Protein AF-A0A1E4ENK5-F1 (afdb_monomer_lite)

pLDDT: mean 95.44, std 5.59, range [47.88, 98.88]

Sequence (376 aa):
MELGVEGMAFADKNWNGRVEIGVEVSDAEGRSLGEDRMQMRVTPLLLLPNSARTRELYVSQGHPNYPNARFREQLAEACQDADVKLVTHNTASWKEMWMQDTMEVGYTQLPGGQPQHLVLGGLRQADSFGPQLLGPDRGFLQVGEYRGIDDGIDDWADWMGNLECTPPLPGYPQGRIFYGKNTDTGTTLHPELVSFLEAQEVQKPFWVDTGFLTIKHVDEIASFLPGPDGRTRMLFADTRSAAELAPQSDGPSNAANQERLDKVLHGGSYPSGESNPGLLAQLGLSEDQVVKLPVSYDGGHNIWSNPVNSVYLNGIALTGDRHVPAAVAREIEARLLKAGAAEVRFVDDERYQDNYGNVHCATNTLKEPPEGASYQ

Foldseek 3Di:
DDDDDDDPDAFFLVHLQKDKDKDWDADPVRHTPDMDIDMDGDFFWAADALQFAFAEKEFECADPLQHCVQQVVVVVVLCVVLVHHYDYDHFPDPLCLQVQQQWGKTWTADFVGDIAIETEGHAAPRRPDSVVQDDVSYHYDYFDHRPQPDPQQARQQQGNLQWGFDDQAVVQRSTAIEGFAQLVVRRHHDPRVLRSNCSSVRRNYDYFYQSQARNRHPLLAWHWHCAPVSRIAIEGEAQVVLCVQPVVLDDPQNVVVNVSSCCQAQKDADPNRDTDRHPCVVRVHDPVSYQYANFGDDRRFTPAWRQSNWGDRNQETETEGGPQDPSSVVSSQVSVVNSRRNYYDHGHQVSQRVVRHIDNSSMHGDGDDDPRDDPD

Secondary structure (DSSP, 8-state):
-------SS---SS--SEEEEEEEEE-TT--EEEEEEEEEEPPPPB---TTSPEEEEEEE--BTTB--HHHHHHHHHHHHHTT-EEEEE--SSGGGGSSGGGEEEEEE--TTSPPEEEEEEPSSS---HHHHT-BTTEEEE--S------SSSSTTTTSGGGEEEPPPBTTBTT--EEEEE-TTT--BS-HHHHHHHHHT-TT--EEEE-TTSSS--STTTEEEE--TTSS-EEEEEEHHHHHHH-GGG-SHHHHHHHHHHHHHHH-EE-TTS-EE--HHHHHT--GGGEEEEE--EETTEESS--SSS-EEETTEEEEE-TT--HHHHHHHHHHHHHHT-SEEEEE--HHHHTTT--HHHHEEEEEPPPTT----

Structure (mmCIF, N/CA/C/O backbone):
data_AF-A0A1E4ENK5-F1
#
_entry.id   AF-A0A1E4ENK5-F1
#
loop_
_atom_site.group_PDB
_atom_site.id
_atom_site.type_symbol
_atom_site.label_atom_id
_atom_site.label_alt_id
_atom_site.label_comp_id
_atom_site.label_asym_id
_atom_site.label_entity_id
_atom_site.label_seq_id
_atom_site.pdbx_PDB_ins_code
_atom_site.Cartn_x
_atom_site.Cartn_y
_atom_site.Cartn_z
_atom_site.occupancy
_atom_site.B_iso_or_equiv
_atom_site.auth_seq_id
_atom_site.auth_comp_id
_atom_site.auth_asym_id
_atom_site.auth_atom_id
_atom_site.pdbx_PDB_model_num
ATOM 1 N N . MET A 1 1 ? -34.269 3.115 30.501 1.00 80.75 1 MET A N 1
ATOM 2 C CA . MET A 1 1 ? -33.271 4.110 30.069 1.00 80.75 1 MET A CA 1
ATOM 3 C C . MET A 1 1 ? -32.488 3.468 28.948 1.00 80.75 1 MET A C 1
ATOM 5 O O . MET A 1 1 ? -32.112 2.316 29.106 1.00 80.75 1 MET A O 1
ATOM 9 N N . GLU A 1 2 ? -32.314 4.166 27.836 1.00 88.25 2 GLU A N 1
ATOM 10 C CA . GLU A 1 2 ? -31.468 3.731 26.725 1.00 88.25 2 GLU A CA 1
ATOM 11 C C . GLU A 1 2 ? -30.321 4.736 26.621 1.00 88.25 2 GLU A C 1
ATOM 13 O O . GLU A 1 2 ? -30.562 5.940 26.726 1.00 88.25 2 GLU A O 1
ATOM 18 N N . LEU A 1 3 ? -29.087 4.244 26.509 1.00 87.62 3 LEU A N 1
ATOM 19 C CA . LEU A 1 3 ? -27.883 5.066 26.412 1.00 87.62 3 LEU A CA 1
ATOM 20 C C . LEU A 1 3 ? -27.184 4.752 25.088 1.00 87.62 3 LEU A C 1
ATOM 22 O O . LEU A 1 3 ? -26.898 3.589 24.811 1.00 87.62 3 LEU A O 1
ATOM 26 N N . GLY A 1 4 ? -26.891 5.785 24.300 1.00 90.50 4 GLY A N 1
ATOM 27 C CA . GLY A 1 4 ? -25.941 5.701 23.192 1.00 90.50 4 GLY A CA 1
ATOM 28 C C . GLY A 1 4 ? -24.539 6.032 23.697 1.00 90.50 4 GLY A C 1
ATOM 29 O O . GLY A 1 4 ? -24.371 7.003 24.434 1.00 90.50 4 GLY A O 1
ATOM 30 N N . VAL A 1 5 ? -23.549 5.224 23.323 1.00 91.50 5 VAL A N 1
ATOM 31 C CA . VAL A 1 5 ? -22.140 5.435 23.679 1.00 91.50 5 VAL A CA 1
ATOM 32 C C . VAL A 1 5 ? -21.328 5.477 22.393 1.00 91.50 5 VAL A C 1
ATOM 34 O O . VAL A 1 5 ? -21.393 4.540 21.599 1.00 91.50 5 VAL A O 1
ATOM 37 N N . GLU A 1 6 ? -20.560 6.546 22.202 1.00 93.00 6 GLU A N 1
ATOM 38 C CA . GLU A 1 6 ? -19.645 6.704 21.073 1.00 93.00 6 GLU A CA 1
ATOM 39 C C . GLU A 1 6 ? -18.196 6.840 21.556 1.00 93.00 6 GLU A C 1
ATOM 41 O O . GLU A 1 6 ? -17.920 7.416 22.611 1.00 93.00 6 GLU A O 1
ATOM 46 N N . GLY A 1 7 ? -17.264 6.271 20.791 1.00 92.12 7 GLY A N 1
ATOM 47 C CA . GLY A 1 7 ? -15.833 6.444 21.017 1.00 92.12 7 GLY A CA 1
ATOM 48 C C . GLY A 1 7 ? -15.343 7.723 20.344 1.00 92.12 7 GLY A C 1
ATOM 49 O O . GLY A 1 7 ? -15.525 7.889 19.145 1.00 92.12 7 GLY A O 1
ATOM 50 N N . MET A 1 8 ? -14.694 8.606 21.106 1.00 92.38 8 MET A N 1
ATOM 51 C CA . MET A 1 8 ? -14.176 9.892 20.603 1.00 92.38 8 MET A CA 1
ATOM 52 C C . MET A 1 8 ? -12.693 9.847 20.210 1.00 92.38 8 MET A C 1
ATOM 54 O O . MET A 1 8 ? -12.153 10.825 19.700 1.00 92.38 8 MET A O 1
ATOM 58 N N . ALA A 1 9 ? -12.022 8.731 20.488 1.00 94.00 9 ALA A N 1
ATOM 59 C CA . ALA A 1 9 ? -10.621 8.502 20.177 1.00 94.00 9 ALA A CA 1
ATOM 60 C C . ALA A 1 9 ? -10.394 7.009 19.932 1.00 94.00 9 ALA A C 1
ATOM 62 O O . ALA A 1 9 ? -11.099 6.172 20.496 1.00 94.00 9 ALA A O 1
ATOM 63 N N . PHE A 1 10 ? -9.398 6.685 19.118 1.00 96.88 10 PHE A N 1
ATOM 64 C CA . PHE A 1 10 ? -8.875 5.328 18.989 1.00 96.88 10 PHE A CA 1
ATOM 65 C C . PHE A 1 10 ? -7.852 5.042 20.093 1.00 96.88 10 PHE A C 1
ATOM 67 O O . PHE A 1 10 ? -7.374 5.960 20.762 1.00 96.88 10 PHE A O 1
ATOM 74 N N . ALA A 1 11 ? -7.506 3.765 20.276 1.00 97.00 11 ALA A N 1
ATOM 75 C CA . ALA A 1 11 ? -6.354 3.407 21.094 1.00 97.00 11 ALA A CA 1
ATOM 76 C C . ALA A 1 11 ? -5.079 4.027 20.497 1.00 97.00 11 ALA A C 1
ATOM 78 O O . ALA A 1 11 ? -4.911 4.053 19.278 1.00 97.00 11 ALA A O 1
ATOM 79 N N . ASP A 1 12 ? -4.186 4.515 21.348 1.00 96.31 12 ASP A N 1
ATOM 80 C CA . ASP A 1 12 ? -2.908 5.107 20.961 1.00 96.31 12 ASP A CA 1
ATOM 81 C C . ASP A 1 12 ? -1.826 4.790 22.013 1.00 96.31 12 ASP A C 1
ATOM 83 O O . ASP A 1 12 ? -2.021 3.978 22.921 1.00 96.31 12 ASP A O 1
ATOM 87 N N . LYS A 1 13 ? -0.663 5.444 21.913 1.00 94.56 13 LYS A N 1
ATOM 88 C CA . LYS A 1 13 ? 0.436 5.283 22.882 1.00 94.56 13 LYS A CA 1
ATOM 89 C C . LYS A 1 13 ? 0.086 5.726 24.313 1.00 94.56 13 LYS A C 1
ATOM 91 O O . LYS A 1 13 ? 0.799 5.361 25.245 1.00 94.56 13 LYS A O 1
ATOM 96 N N . ASN A 1 14 ? -0.964 6.528 24.494 1.00 96.06 14 ASN A N 1
ATOM 97 C CA . ASN A 1 14 ? -1.351 7.138 25.766 1.00 96.06 14 ASN A CA 1
ATOM 98 C C . ASN A 1 14 ? -2.588 6.473 26.392 1.00 96.06 14 ASN A C 1
ATOM 100 O O . ASN A 1 14 ? -2.762 6.534 27.610 1.00 96.06 14 ASN A O 1
ATOM 104 N N . TRP A 1 15 ? -3.445 5.840 25.587 1.00 96.50 15 TRP A N 1
ATOM 105 C CA . TRP A 1 15 ? -4.670 5.186 26.028 1.00 96.50 15 TRP A CA 1
ATOM 106 C C . TRP A 1 15 ? -4.905 3.862 25.295 1.00 96.50 15 TRP A C 1
ATOM 108 O O . TRP A 1 15 ? -4.957 3.792 24.073 1.00 96.50 15 TRP A O 1
ATOM 118 N N . ASN A 1 16 ? -5.142 2.794 26.058 1.00 94.19 16 ASN A N 1
ATOM 119 C CA . ASN A 1 16 ? -5.336 1.433 25.540 1.00 94.19 16 ASN A CA 1
ATOM 120 C C . ASN A 1 16 ? -6.722 1.176 24.907 1.00 94.19 16 ASN A C 1
ATOM 122 O O . ASN A 1 16 ? -7.096 0.024 24.680 1.00 94.19 16 ASN A O 1
ATOM 126 N N . GLY A 1 17 ? -7.520 2.225 24.691 1.00 95.44 17 GLY A N 1
ATOM 127 C CA . GLY A 1 17 ? -8.849 2.132 24.092 1.00 95.44 17 GLY A CA 1
ATOM 128 C C . GLY A 1 17 ? -9.922 1.494 24.976 1.00 95.44 17 GLY A C 1
ATOM 129 O O . GLY A 1 17 ? -11.000 1.194 24.465 1.00 95.44 17 GLY A O 1
ATOM 130 N N . ARG A 1 18 ? -9.661 1.236 26.268 1.00 95.25 18 ARG A N 1
ATOM 131 C CA . ARG A 1 18 ? -10.625 0.609 27.190 1.00 95.25 18 ARG A CA 1
ATOM 132 C C . ARG A 1 18 ? -11.289 1.638 28.096 1.00 95.25 18 ARG A C 1
ATOM 134 O O . ARG A 1 18 ? -10.634 2.544 28.612 1.00 95.25 18 ARG A O 1
ATOM 141 N N . VAL A 1 19 ? -12.584 1.453 28.328 1.00 94.94 19 VAL A N 1
ATOM 142 C CA . VAL A 1 19 ? -13.396 2.265 29.241 1.00 94.94 19 VAL A CA 1
ATOM 143 C C . VAL A 1 19 ? -14.251 1.359 30.125 1.00 94.94 19 VAL A C 1
ATOM 145 O O . VAL A 1 19 ? -14.738 0.323 29.673 1.00 94.94 19 VAL A O 1
ATOM 148 N N . GLU A 1 20 ? -14.420 1.740 31.389 1.00 95.19 20 GLU A N 1
ATOM 149 C CA . GLU A 1 20 ? -15.372 1.124 32.314 1.00 95.19 20 GLU A CA 1
ATOM 150 C C . GLU A 1 20 ? -16.557 2.074 32.489 1.00 95.19 20 GLU A C 1
ATOM 152 O O . GLU A 1 20 ? -16.374 3.248 32.812 1.00 95.19 20 GLU A O 1
ATOM 157 N N . ILE A 1 21 ? -17.767 1.575 32.254 1.00 93.06 21 ILE A N 1
ATOM 158 C CA . ILE A 1 21 ? -19.007 2.312 32.490 1.00 93.06 21 ILE A CA 1
ATOM 159 C C . ILE A 1 21 ? -19.699 1.672 33.685 1.00 93.06 21 ILE A C 1
ATOM 161 O O . ILE A 1 21 ? -20.050 0.493 33.639 1.00 93.06 21 ILE A O 1
ATOM 165 N N . GLY A 1 22 ? -19.871 2.455 34.749 1.00 93.94 22 GLY A N 1
ATOM 166 C CA . GLY A 1 22 ? -20.541 2.046 35.978 1.00 93.94 22 GLY A CA 1
ATOM 167 C C . GLY A 1 22 ? -21.885 2.744 36.159 1.00 93.94 22 GLY A C 1
ATOM 168 O O . GLY A 1 22 ? -22.020 3.931 35.861 1.00 93.94 22 GLY A O 1
ATOM 169 N N . VAL A 1 23 ? -22.869 2.012 36.672 1.00 93.38 23 VAL A N 1
ATOM 170 C CA . VAL A 1 23 ? -24.158 2.546 37.117 1.00 93.38 23 VAL A CA 1
ATOM 171 C C . VAL A 1 23 ? -24.296 2.252 38.602 1.00 93.38 23 VAL A C 1
ATOM 173 O O . VAL A 1 23 ? -24.211 1.098 39.006 1.00 93.38 23 VAL A O 1
ATOM 176 N N . GLU A 1 24 ? -24.537 3.287 39.402 1.00 95.56 24 GLU A N 1
ATOM 177 C CA . GLU A 1 24 ? -24.778 3.179 40.842 1.00 95.56 24 GLU A CA 1
ATOM 178 C C . GLU A 1 24 ? -26.185 3.690 41.173 1.00 95.56 24 GLU A C 1
ATOM 180 O O . GLU A 1 24 ? -26.639 4.709 40.648 1.00 95.56 24 GLU A O 1
ATOM 185 N N . VAL A 1 25 ? -26.886 2.972 42.047 1.00 96.00 25 VAL A N 1
ATOM 186 C CA . VAL A 1 25 ? -28.186 3.367 42.591 1.00 96.00 25 VAL A CA 1
ATOM 187 C C . VAL A 1 25 ? -27.984 3.752 44.047 1.00 96.00 25 VAL A C 1
ATOM 189 O O . VAL A 1 25 ? -27.449 2.947 44.798 1.00 96.00 25 VAL A O 1
ATOM 192 N N . SER A 1 26 ? -28.466 4.922 44.468 1.00 97.44 26 SER A N 1
ATOM 193 C CA . SER A 1 26 ? -28.363 5.392 45.859 1.00 97.44 26 SER A CA 1
ATOM 194 C C . SER A 1 26 ? -29.720 5.822 46.420 1.00 97.44 26 SER A C 1
ATOM 196 O O . SER A 1 26 ? -30.619 6.194 45.663 1.00 97.44 26 SER A O 1
ATOM 198 N N . ASP A 1 27 ? -29.888 5.761 47.744 1.00 96.19 27 ASP A N 1
ATOM 199 C CA . ASP A 1 27 ? -31.077 6.281 48.430 1.00 96.19 27 ASP A CA 1
ATOM 200 C C . ASP A 1 27 ? -31.071 7.817 48.557 1.00 96.19 27 ASP A C 1
ATOM 202 O O . ASP A 1 27 ? -30.146 8.502 48.113 1.00 96.19 27 ASP A O 1
ATOM 206 N N . ALA A 1 28 ? -32.129 8.377 49.154 1.00 95.44 28 ALA A N 1
ATOM 207 C CA . ALA A 1 28 ? -32.278 9.824 49.334 1.00 95.44 28 ALA A CA 1
ATOM 208 C C . ALA A 1 28 ? -31.219 10.424 50.276 1.00 95.44 28 ALA A C 1
ATOM 210 O O . ALA A 1 28 ? -30.929 11.618 50.200 1.00 95.44 28 ALA A O 1
ATOM 211 N N . GLU A 1 29 ? -30.628 9.601 51.142 1.00 95.88 29 GLU A N 1
ATOM 212 C CA . GLU A 1 29 ? -29.532 9.961 52.035 1.00 95.88 29 GLU A CA 1
ATOM 213 C C . GLU A 1 29 ? -28.149 9.785 51.376 1.00 95.88 29 GLU A C 1
ATOM 215 O O . GLU A 1 29 ? -27.126 10.045 52.012 1.00 95.88 29 GLU A O 1
ATOM 220 N N . GLY A 1 30 ? -28.103 9.373 50.103 1.00 93.12 30 GLY A N 1
ATOM 221 C CA . GLY A 1 30 ? -26.879 9.176 49.330 1.00 93.12 30 GLY A CA 1
ATOM 222 C C . GLY A 1 30 ? -26.159 7.855 49.610 1.00 93.12 30 GLY A C 1
ATOM 223 O O . GLY A 1 30 ? -25.007 7.701 49.209 1.00 93.12 30 GLY A O 1
ATOM 224 N N . ARG A 1 31 ? -26.792 6.893 50.294 1.00 95.25 31 ARG A N 1
ATOM 225 C CA . ARG A 1 31 ? -26.208 5.563 50.517 1.00 95.25 31 ARG A CA 1
ATOM 226 C C . ARG A 1 31 ? -26.394 4.698 49.279 1.00 95.25 31 ARG A C 1
ATOM 228 O O . ARG A 1 31 ? -27.516 4.539 48.805 1.00 95.25 31 ARG A O 1
ATOM 235 N N . SER A 1 32 ? -25.302 4.099 48.814 1.00 95.69 32 SER A N 1
ATOM 236 C CA . SER A 1 32 ? -25.311 3.126 47.722 1.00 95.69 32 SER A CA 1
ATOM 237 C C . SER A 1 32 ? -26.217 1.933 48.047 1.00 95.69 32 SER A C 1
ATOM 239 O O . SER A 1 32 ? -26.102 1.313 49.107 1.00 95.69 32 SER A O 1
ATOM 241 N N . LEU A 1 33 ? -27.125 1.624 47.130 1.00 96.81 33 LEU A N 1
ATOM 242 C CA . LEU A 1 33 ? -28.055 0.495 47.145 1.00 96.81 33 LEU A CA 1
ATOM 243 C C . LEU A 1 33 ? -27.616 -0.625 46.188 1.00 96.81 33 LEU A C 1
ATOM 245 O O . LEU A 1 33 ? -28.089 -1.753 46.322 1.00 96.81 33 LEU A O 1
ATOM 249 N N . GLY A 1 34 ? -26.726 -0.330 45.238 1.00 96.81 34 GLY A N 1
ATOM 250 C CA . GLY A 1 34 ? -26.157 -1.300 44.307 1.00 96.81 34 GLY A CA 1
ATOM 251 C C . GLY A 1 34 ? -25.377 -0.632 43.179 1.00 96.81 34 GLY A C 1
ATOM 252 O O . GLY A 1 34 ? -25.671 0.502 42.807 1.00 96.81 34 GLY A O 1
ATOM 253 N N . GLU A 1 35 ? -24.412 -1.358 42.620 1.00 96.31 35 GLU A N 1
ATOM 254 C CA . GLU A 1 35 ? -23.650 -0.946 41.442 1.00 96.31 35 GLU A CA 1
ATOM 255 C C . GLU A 1 35 ? -23.568 -2.083 40.416 1.00 96.31 35 GLU A C 1
ATOM 257 O O . GLU A 1 35 ? -23.597 -3.261 40.779 1.00 96.31 35 GLU A O 1
ATOM 262 N N . ASP A 1 36 ? -23.447 -1.722 39.143 1.00 95.94 36 ASP A N 1
ATOM 263 C CA . ASP A 1 36 ? -23.064 -2.627 38.061 1.00 95.94 36 ASP A CA 1
ATOM 264 C C . ASP A 1 36 ? -22.064 -1.925 37.139 1.00 95.94 36 ASP A C 1
ATOM 266 O O . ASP A 1 36 ? -22.075 -0.695 37.021 1.00 95.94 36 ASP A O 1
ATOM 270 N N . ARG A 1 37 ? -21.171 -2.691 36.511 1.00 95.88 37 ARG A N 1
ATOM 271 C CA . ARG A 1 37 ? -20.082 -2.164 35.685 1.00 95.88 37 ARG A CA 1
ATOM 272 C C . ARG A 1 37 ? -19.873 -3.014 34.446 1.00 95.88 37 ARG A C 1
ATOM 274 O O . ARG A 1 37 ? -19.831 -4.238 34.515 1.00 95.88 37 ARG A O 1
ATOM 281 N N . MET A 1 38 ? -19.644 -2.352 33.318 1.00 93.94 38 MET A N 1
ATOM 282 C CA . MET A 1 38 ? -19.258 -2.996 32.068 1.00 93.94 38 MET A CA 1
ATOM 283 C C . MET A 1 38 ? -17.955 -2.415 31.537 1.00 93.94 38 MET A C 1
ATOM 285 O O . MET A 1 38 ? -17.707 -1.214 31.633 1.00 93.94 38 MET A O 1
ATOM 289 N N . GLN A 1 39 ? -17.135 -3.273 30.937 1.00 94.25 39 GLN A N 1
ATOM 290 C CA . GLN A 1 39 ? -15.948 -2.850 30.206 1.00 94.25 39 GLN A CA 1
ATOM 291 C C . GLN A 1 39 ? -16.241 -2.835 28.715 1.00 94.25 39 GLN A C 1
ATOM 293 O O . GLN A 1 39 ? -16.797 -3.784 28.163 1.00 94.25 39 GLN A O 1
ATOM 298 N N . MET A 1 40 ? -15.822 -1.764 28.061 1.00 93.62 40 MET A N 1
ATOM 299 C CA . MET A 1 40 ? -15.890 -1.608 26.619 1.00 93.62 40 MET A CA 1
ATOM 300 C C . MET A 1 40 ? -14.495 -1.335 26.074 1.00 93.62 40 MET A C 1
ATOM 302 O O . MET A 1 40 ? -13.606 -0.853 26.783 1.00 93.62 40 MET A O 1
ATOM 306 N N . ARG A 1 41 ? -14.315 -1.630 24.790 1.00 93.81 41 ARG A N 1
ATOM 307 C CA . ARG A 1 41 ? -13.122 -1.266 24.038 1.00 93.81 41 ARG A CA 1
ATOM 308 C C . ARG A 1 41 ? -13.542 -0.586 22.743 1.00 93.81 41 ARG A C 1
ATOM 310 O O . ARG A 1 41 ? -14.451 -1.074 22.074 1.00 93.81 41 ARG A O 1
ATOM 317 N N . VAL A 1 42 ? -12.876 0.509 22.398 1.00 95.44 42 VAL A N 1
ATOM 318 C CA . VAL A 1 42 ? -12.997 1.116 21.070 1.00 95.44 42 VAL A CA 1
ATOM 319 C C . VAL A 1 42 ? -12.489 0.121 20.031 1.00 95.44 42 VAL A C 1
ATOM 321 O O . VAL A 1 42 ? -11.448 -0.512 20.215 1.00 95.44 42 VAL A O 1
ATOM 324 N N . THR A 1 43 ? -13.251 -0.056 18.960 1.00 94.56 43 THR A N 1
ATOM 325 C CA . THR A 1 43 ? -12.907 -0.990 17.893 1.00 94.56 43 THR A CA 1
ATOM 326 C C . THR A 1 43 ? -11.616 -0.548 17.206 1.00 94.56 43 THR A C 1
ATOM 328 O O . THR A 1 43 ? -11.425 0.647 16.979 1.00 94.56 43 THR A O 1
ATOM 331 N N . PRO A 1 44 ? -10.706 -1.481 16.890 1.00 95.75 44 PRO A N 1
ATOM 332 C CA . PRO A 1 44 ? -9.438 -1.127 16.273 1.00 95.75 44 PRO A CA 1
ATOM 333 C C . PRO A 1 44 ? -9.651 -0.583 14.857 1.00 95.75 44 PRO A C 1
ATOM 335 O O . PRO A 1 44 ? -10.663 -0.875 14.207 1.00 95.75 44 PRO A O 1
ATOM 338 N N . LEU A 1 45 ? -8.671 0.176 14.373 1.00 96.62 45 LEU A N 1
ATOM 339 C CA . LEU A 1 45 ? -8.479 0.390 12.941 1.00 96.62 45 LEU A CA 1
ATOM 340 C C . LEU A 1 45 ? -7.817 -0.847 12.328 1.00 96.62 45 LEU A C 1
ATOM 342 O O . LEU A 1 45 ? -6.868 -1.388 12.896 1.00 96.62 45 LEU A O 1
ATOM 346 N N . LEU A 1 46 ? -8.308 -1.268 11.164 1.00 96.94 46 LEU A N 1
ATOM 347 C CA . LEU A 1 46 ? -7.761 -2.385 10.400 1.00 96.94 46 LEU A CA 1
ATOM 348 C C . LEU A 1 46 ? -7.469 -1.973 8.964 1.00 96.94 46 LEU A C 1
ATOM 350 O O . LEU A 1 46 ? -8.311 -1.353 8.317 1.00 96.94 46 LEU A O 1
ATOM 354 N N . LEU A 1 47 ? -6.299 -2.354 8.466 1.00 97.88 47 LEU A N 1
ATOM 355 C CA . LEU A 1 47 ? -5.912 -2.194 7.070 1.00 97.88 47 LEU A CA 1
ATOM 356 C C . LEU A 1 47 ? -6.321 -3.414 6.246 1.00 97.88 47 LEU A C 1
ATOM 358 O O . LEU A 1 47 ? -6.514 -4.512 6.777 1.00 97.88 47 LEU A O 1
ATOM 362 N N . LEU A 1 48 ? -6.469 -3.205 4.942 1.00 97.00 48 LEU A N 1
ATOM 363 C CA . LEU A 1 48 ? -6.849 -4.236 3.983 1.00 97.00 48 LEU A CA 1
ATOM 364 C C . LEU A 1 48 ? -5.697 -4.457 2.998 1.00 97.00 48 LEU A C 1
ATOM 366 O O . LEU A 1 48 ? -5.059 -3.496 2.588 1.00 97.00 48 LEU A O 1
ATOM 370 N N . PRO A 1 49 ? -5.424 -5.705 2.588 1.00 96.38 49 PRO A N 1
ATOM 371 C CA . PRO A 1 49 ? -4.359 -5.978 1.631 1.00 96.38 49 PRO A CA 1
ATOM 372 C C . PRO A 1 49 ? -4.714 -5.498 0.220 1.00 96.38 49 PRO A C 1
ATOM 374 O O . PRO A 1 49 ? -5.888 -5.494 -0.162 1.00 96.38 49 PRO A O 1
ATOM 377 N N . ASN A 1 50 ? -3.699 -5.284 -0.625 1.00 94.88 50 ASN A N 1
ATOM 378 C CA . ASN A 1 50 ? -3.889 -5.028 -2.062 1.00 94.88 50 ASN A CA 1
ATOM 379 C C . ASN A 1 50 ? -4.801 -6.082 -2.738 1.00 94.88 50 ASN A C 1
ATOM 381 O O . ASN A 1 50 ? -5.666 -5.749 -3.547 1.00 94.88 50 ASN A O 1
ATOM 385 N N . SER A 1 51 ? -4.681 -7.356 -2.340 1.00 95.19 51 SER A N 1
ATOM 386 C CA . SER A 1 51 ? -5.496 -8.467 -2.871 1.00 95.19 51 SER A CA 1
ATOM 387 C C . SER A 1 51 ? -6.986 -8.458 -2.487 1.00 95.19 51 SER A C 1
ATOM 389 O O . SER A 1 51 ? -7.748 -9.266 -3.024 1.00 95.19 51 SER A O 1
ATOM 391 N N . ALA A 1 52 ? -7.421 -7.596 -1.560 1.00 96.38 52 ALA A N 1
ATOM 392 C CA . ALA A 1 52 ? -8.828 -7.510 -1.178 1.00 96.38 52 ALA A CA 1
ATOM 393 C C . ALA A 1 52 ? -9.698 -7.037 -2.355 1.00 96.38 52 ALA A C 1
ATOM 395 O O . ALA A 1 52 ? -9.226 -6.377 -3.287 1.00 96.38 52 ALA A O 1
ATOM 396 N N . ARG A 1 53 ? -10.998 -7.355 -2.306 1.00 96.94 53 ARG A N 1
ATOM 397 C CA . ARG A 1 53 ? -11.948 -6.922 -3.335 1.00 96.94 53 ARG A CA 1
ATOM 398 C C . ARG A 1 53 ? -12.011 -5.392 -3.361 1.00 96.94 53 ARG A C 1
ATOM 400 O O . ARG A 1 53 ? -12.300 -4.756 -2.351 1.00 96.94 53 ARG A O 1
ATOM 407 N N . THR A 1 54 ? -11.732 -4.799 -4.513 1.00 98.50 54 THR A N 1
ATOM 408 C CA . THR A 1 54 ? -11.724 -3.348 -4.725 1.00 98.50 54 THR A CA 1
ATOM 409 C C . THR A 1 54 ? -13.134 -2.857 -5.025 1.00 98.50 54 THR A C 1
ATOM 411 O O . THR A 1 54 ? -13.830 -3.446 -5.852 1.00 98.50 54 THR A O 1
ATOM 414 N N . ARG A 1 55 ? -13.551 -1.768 -4.365 1.00 98.19 55 ARG A N 1
ATOM 415 C CA . ARG A 1 55 ? -14.821 -1.068 -4.622 1.00 98.19 55 ARG A CA 1
ATOM 416 C C . ARG A 1 55 ? -14.600 0.236 -5.381 1.00 98.19 55 ARG A C 1
ATOM 418 O O . ARG A 1 55 ? -15.305 0.511 -6.349 1.00 98.19 55 ARG A O 1
ATOM 425 N N . GLU A 1 56 ? -13.618 1.027 -4.953 1.00 98.75 56 GLU A N 1
ATOM 426 C CA . GLU A 1 56 ? -13.232 2.275 -5.618 1.00 98.75 56 GLU A CA 1
ATOM 427 C C . GLU A 1 56 ? -11.722 2.279 -5.893 1.00 98.75 56 GLU A C 1
ATOM 429 O O . GLU A 1 56 ? -10.941 1.838 -5.048 1.00 98.75 56 GLU A O 1
ATOM 434 N N . LEU A 1 57 ? -11.327 2.783 -7.063 1.00 98.88 57 LEU A N 1
ATOM 435 C CA . LEU A 1 57 ? -9.943 3.116 -7.407 1.00 98.88 57 LEU A CA 1
ATOM 436 C C . LEU A 1 57 ? -9.831 4.639 -7.500 1.00 98.88 57 LEU A C 1
ATOM 438 O O . LEU A 1 57 ? -10.613 5.280 -8.203 1.00 98.88 57 LEU A O 1
ATOM 442 N N . TYR A 1 58 ? -8.858 5.209 -6.807 1.00 98.75 58 TYR A N 1
ATOM 443 C CA . TYR A 1 58 ? -8.581 6.636 -6.756 1.00 98.75 58 TYR A CA 1
ATOM 444 C C . TYR A 1 58 ? -7.383 6.977 -7.631 1.00 98.75 58 TYR A C 1
ATOM 446 O O . TYR A 1 58 ? -6.361 6.297 -7.586 1.00 98.75 58 TYR A O 1
ATOM 454 N N . VAL A 1 59 ? -7.488 8.059 -8.400 1.00 98.50 59 VAL A N 1
ATOM 455 C CA . VAL A 1 59 ? -6.381 8.594 -9.203 1.00 98.50 59 VAL A CA 1
ATOM 456 C C . VAL A 1 59 ? -6.463 10.117 -9.281 1.00 98.50 59 VAL A C 1
ATOM 458 O O . VAL A 1 59 ? -7.547 10.699 -9.297 1.00 98.50 59 VAL A O 1
ATOM 461 N N . SER A 1 60 ? -5.318 10.786 -9.361 1.00 97.12 60 SER A N 1
ATOM 462 C CA . SER A 1 60 ? -5.251 12.216 -9.681 1.00 97.12 60 SER A CA 1
ATOM 463 C C . SER A 1 60 ? -5.702 12.501 -11.121 1.00 97.12 60 SER A C 1
ATOM 465 O O . SER A 1 60 ? -5.381 11.742 -12.032 1.00 97.12 60 SER A O 1
ATOM 467 N N . GLN A 1 61 ? -6.364 13.637 -11.364 1.00 95.50 61 GLN A N 1
ATOM 468 C CA . GLN A 1 61 ? -6.729 14.133 -12.701 1.00 95.50 61 GLN A CA 1
ATOM 469 C C . GLN A 1 61 ? -5.515 14.474 -13.587 1.00 95.50 61 GLN A C 1
ATOM 471 O O . GLN A 1 61 ? -5.667 14.655 -14.800 1.00 95.50 61 GLN A O 1
ATOM 476 N N . GLY A 1 62 ? -4.323 14.549 -12.999 1.00 91.75 62 GLY A N 1
ATOM 477 C CA . GLY A 1 62 ? -3.118 15.051 -13.639 1.00 91.75 62 GLY A CA 1
ATOM 478 C C . GLY A 1 62 ? -2.767 16.457 -13.163 1.00 91.75 62 GLY A C 1
ATOM 479 O O . GLY A 1 62 ? -3.626 17.255 -12.797 1.00 91.75 62 GLY A O 1
ATOM 480 N N . HIS A 1 63 ? -1.481 16.777 -13.232 1.00 92.06 63 HIS A N 1
ATOM 481 C CA . HIS A 1 63 ? -0.939 18.110 -12.984 1.00 92.06 63 HIS A CA 1
ATOM 482 C C . HIS A 1 63 ? -0.271 18.606 -14.279 1.00 92.06 63 HIS A C 1
ATOM 484 O O . HIS A 1 63 ? 0.193 17.773 -15.055 1.00 92.06 63 HIS A O 1
ATOM 490 N N . PRO A 1 64 ? -0.153 19.920 -14.561 1.00 89.56 64 PRO A N 1
ATOM 491 C CA . PRO A 1 64 ? 0.523 20.395 -15.777 1.00 89.56 64 PRO A CA 1
ATOM 492 C C . PRO A 1 64 ? 1.933 19.818 -15.993 1.00 89.56 64 PRO A C 1
ATOM 494 O O . PRO A 1 64 ? 2.319 19.546 -17.126 1.00 89.56 64 PRO A O 1
ATOM 497 N N . ASN A 1 65 ? 2.668 19.567 -14.904 1.00 86.75 65 ASN A N 1
ATOM 498 C CA . ASN A 1 65 ? 3.989 18.919 -14.945 1.00 86.75 65 ASN A CA 1
ATOM 499 C C . ASN A 1 65 ? 3.930 17.376 -14.992 1.00 86.75 65 ASN A C 1
ATOM 501 O O . ASN A 1 65 ? 4.946 16.741 -15.241 1.00 86.75 65 ASN A O 1
ATOM 505 N N . TYR A 1 66 ? 2.756 16.781 -14.765 1.00 90.31 66 TYR A N 1
ATOM 506 C CA . TYR A 1 66 ? 2.507 15.336 -14.721 1.00 90.31 66 TYR A CA 1
ATOM 507 C C . TYR A 1 66 ? 1.187 14.983 -15.443 1.00 90.31 66 TYR A C 1
ATOM 509 O O . TYR A 1 66 ? 0.197 14.608 -14.803 1.00 90.31 66 TYR A O 1
ATOM 517 N N . PRO A 1 67 ? 1.112 15.152 -16.776 1.00 93.81 67 PRO A N 1
ATOM 518 C CA . PRO A 1 67 ? -0.096 14.841 -17.537 1.00 93.81 67 PRO A CA 1
ATOM 519 C C . PRO A 1 67 ? -0.298 13.323 -17.660 1.00 93.81 67 PRO A C 1
ATOM 521 O O . PRO A 1 67 ? 0.563 12.632 -18.190 1.00 93.81 67 PRO A O 1
ATOM 524 N N . ASN A 1 68 ? -1.455 12.802 -17.244 1.00 96.69 68 ASN A N 1
ATOM 525 C CA . ASN A 1 68 ? -1.710 11.355 -17.154 1.00 96.69 68 ASN A CA 1
ATOM 526 C C . ASN A 1 68 ? -2.971 10.891 -17.915 1.00 96.69 68 ASN A C 1
ATOM 528 O O . ASN A 1 68 ? -3.609 9.916 -17.527 1.00 96.69 68 ASN A O 1
ATOM 532 N N . ALA A 1 69 ? -3.382 11.601 -18.971 1.00 97.19 69 ALA A N 1
ATOM 533 C CA . ALA A 1 69 ? -4.657 11.337 -19.651 1.00 97.19 69 ALA A CA 1
ATOM 534 C C . ALA A 1 69 ? -4.789 9.883 -20.144 1.00 97.19 69 ALA A C 1
ATOM 536 O O . ALA A 1 69 ? -5.767 9.223 -19.806 1.00 97.19 69 ALA A O 1
ATOM 537 N N . ARG A 1 70 ? -3.774 9.368 -20.851 1.00 97.75 70 ARG A N 1
ATOM 538 C CA . ARG A 1 70 ? -3.765 7.989 -21.364 1.00 97.75 70 ARG A CA 1
ATOM 539 C C . ARG A 1 70 ? -3.785 6.943 -20.247 1.00 97.75 70 ARG A C 1
ATOM 541 O O . ARG A 1 70 ? -4.559 5.995 -20.322 1.00 97.75 70 ARG A O 1
ATOM 548 N N . PHE A 1 71 ? -3.005 7.159 -19.187 1.00 98.44 71 PHE A N 1
ATOM 549 C CA . PHE A 1 71 ? -3.037 6.320 -17.988 1.00 98.44 71 PHE A CA 1
ATOM 550 C C . PHE A 1 71 ? -4.460 6.226 -17.419 1.00 98.44 71 PHE A C 1
ATOM 552 O O . PHE A 1 71 ? -4.981 5.133 -17.223 1.00 98.44 71 PHE A O 1
ATOM 559 N N . ARG A 1 72 ? -5.141 7.367 -17.234 1.00 98.38 72 ARG A N 1
ATOM 560 C CA . ARG A 1 72 ? -6.519 7.406 -16.716 1.00 98.38 72 ARG A CA 1
ATOM 561 C C . ARG A 1 72 ? -7.539 6.736 -17.632 1.00 98.38 72 ARG A C 1
ATOM 563 O O . ARG A 1 72 ? -8.482 6.141 -17.120 1.00 98.38 72 ARG A O 1
ATOM 570 N N . GLU A 1 73 ? -7.376 6.834 -18.949 1.00 98.56 73 GLU A N 1
ATOM 571 C CA . GLU A 1 73 ? -8.225 6.120 -19.914 1.00 98.56 73 GLU A CA 1
ATOM 572 C C . GLU A 1 73 ? -8.101 4.601 -19.725 1.00 98.56 73 GLU A C 1
ATOM 574 O O . GLU A 1 73 ? -9.111 3.921 -19.565 1.00 98.56 73 GLU A O 1
ATOM 579 N N . GLN A 1 74 ? -6.876 4.080 -19.615 1.00 98.75 74 GLN A N 1
ATOM 580 C CA . GLN A 1 74 ? -6.641 2.650 -19.386 1.00 98.75 74 GLN A CA 1
ATOM 581 C C . GLN A 1 74 ? -7.091 2.184 -17.992 1.00 98.75 74 GLN A C 1
ATOM 583 O O . GLN A 1 74 ? -7.614 1.077 -17.854 1.00 98.75 74 GLN A O 1
ATOM 588 N N . LEU A 1 75 ? -6.955 3.030 -16.959 1.00 98.75 75 LEU A N 1
ATOM 589 C CA . LEU A 1 75 ? -7.551 2.756 -15.647 1.00 98.75 75 LEU A CA 1
ATOM 590 C C . LEU A 1 75 ? -9.077 2.654 -15.740 1.00 98.75 75 LEU A C 1
ATOM 592 O O . LEU A 1 75 ? -9.662 1.782 -15.107 1.00 98.75 75 LEU A O 1
ATOM 596 N N . ALA A 1 76 ? -9.730 3.524 -16.518 1.00 98.81 76 ALA A N 1
ATOM 597 C CA . ALA A 1 76 ? -11.182 3.503 -16.675 1.00 98.81 76 ALA A CA 1
ATOM 598 C C . ALA A 1 76 ? -11.666 2.205 -17.337 1.00 98.81 76 ALA A C 1
ATOM 600 O O . ALA A 1 76 ? -12.641 1.621 -16.866 1.00 98.81 76 ALA A O 1
ATOM 601 N N . GLU A 1 77 ? -10.959 1.725 -18.362 1.00 98.69 77 GLU A N 1
ATOM 602 C CA . GLU A 1 77 ? -11.232 0.434 -19.008 1.00 98.69 77 GLU A CA 1
ATOM 603 C C . GLU A 1 77 ? -11.063 -0.736 -18.025 1.00 98.69 77 GLU A C 1
ATOM 605 O O . GLU A 1 77 ? -11.951 -1.576 -17.889 1.00 98.69 77 GLU A O 1
ATOM 610 N N . ALA A 1 78 ? -9.957 -0.768 -17.273 1.00 98.62 78 ALA A N 1
ATOM 611 C CA . ALA A 1 78 ? -9.723 -1.808 -16.271 1.00 98.62 78 ALA A CA 1
ATOM 612 C C . ALA A 1 78 ? -10.754 -1.793 -15.134 1.00 98.62 78 ALA A C 1
ATOM 614 O O . ALA A 1 78 ? -11.239 -2.843 -14.718 1.00 98.62 78 ALA A O 1
ATOM 615 N N . CYS A 1 79 ? -11.121 -0.608 -14.647 1.00 98.81 79 CYS A N 1
ATOM 616 C CA . CYS A 1 79 ? -12.157 -0.445 -13.635 1.00 98.81 79 CYS A CA 1
ATOM 617 C C . CYS A 1 79 ? -13.529 -0.906 -14.133 1.00 98.81 79 CYS A C 1
ATOM 619 O O . CYS A 1 79 ? -14.252 -1.559 -13.382 1.00 98.81 79 CYS A O 1
ATOM 621 N N . GLN A 1 80 ? -13.876 -0.605 -15.387 1.00 98.56 80 GLN A N 1
ATOM 622 C CA . GLN A 1 80 ? -15.122 -1.061 -15.997 1.00 98.56 80 GLN A CA 1
ATOM 623 C C . GLN A 1 80 ? -15.201 -2.592 -16.032 1.00 98.56 80 GLN A C 1
ATOM 625 O O . GLN A 1 80 ? -16.218 -3.154 -15.628 1.00 98.56 80 GLN A O 1
ATOM 630 N N . ASP A 1 81 ? -14.131 -3.257 -16.462 1.00 98.44 81 ASP A N 1
ATOM 631 C CA . ASP A 1 81 ? -14.101 -4.719 -16.575 1.00 98.44 81 ASP A CA 1
ATOM 632 C C . ASP A 1 81 ? -14.057 -5.425 -15.210 1.00 98.44 81 ASP A C 1
ATOM 634 O O . ASP A 1 81 ? -14.557 -6.541 -15.071 1.00 98.44 81 ASP A O 1
ATOM 638 N N . ALA A 1 82 ? -13.505 -4.764 -14.188 1.00 98.19 82 ALA A N 1
ATOM 639 C CA . ALA A 1 82 ? -13.409 -5.279 -12.823 1.00 98.19 82 ALA A CA 1
ATOM 640 C C . ALA A 1 82 ? -14.614 -4.939 -11.917 1.00 98.19 82 ALA A C 1
ATOM 642 O O . ALA A 1 82 ? -14.589 -5.300 -10.734 1.00 98.19 82 ALA A O 1
ATOM 643 N N . ASP A 1 83 ? -15.634 -4.234 -12.426 1.00 98.25 83 ASP A N 1
ATOM 644 C CA . ASP A 1 83 ? -16.747 -3.678 -11.632 1.00 98.25 83 ASP A CA 1
ATOM 645 C C . ASP A 1 83 ? -16.251 -2.816 -10.450 1.00 98.25 83 ASP A C 1
ATOM 647 O O . ASP A 1 83 ? -16.646 -2.969 -9.292 1.00 98.25 83 ASP A O 1
ATOM 651 N N . VAL A 1 84 ? -15.308 -1.918 -10.748 1.00 98.75 84 VAL A N 1
ATOM 652 C CA . VAL A 1 84 ? -14.703 -0.976 -9.801 1.00 98.75 84 VAL A CA 1
ATOM 653 C C . VAL A 1 84 ? -15.076 0.447 -10.199 1.00 98.75 84 VAL A C 1
ATOM 655 O O . VAL A 1 84 ? -14.981 0.841 -11.359 1.00 98.75 84 VAL A O 1
ATOM 658 N N . LYS A 1 85 ? -15.455 1.274 -9.225 1.00 98.69 85 LYS A N 1
ATOM 659 C CA . LYS A 1 85 ? -15.705 2.696 -9.467 1.00 98.69 85 LYS A CA 1
ATOM 660 C C . LYS A 1 85 ? -14.382 3.459 -9.550 1.00 98.69 85 LYS A C 1
ATOM 662 O O . LYS A 1 85 ? -13.701 3.617 -8.539 1.00 98.69 85 LYS A O 1
ATOM 667 N N . LEU A 1 86 ? -14.052 4.000 -10.721 1.00 98.81 86 LEU A N 1
ATOM 668 C CA . LEU A 1 86 ? -12.951 4.955 -10.851 1.00 98.81 86 LEU A CA 1
ATOM 669 C C . LEU A 1 86 ? -13.370 6.328 -10.305 1.00 98.81 86 LEU A C 1
ATOM 671 O O . LEU A 1 86 ? -14.388 6.892 -10.711 1.00 98.81 86 LEU A O 1
ATOM 675 N N . VAL A 1 87 ? -12.567 6.884 -9.405 1.00 98.50 87 VAL A N 1
ATOM 676 C CA . VAL A 1 87 ? -12.751 8.210 -8.814 1.00 98.50 87 VAL A CA 1
ATOM 677 C C . VAL A 1 87 ? -11.523 9.054 -9.132 1.00 98.50 87 VAL A C 1
ATOM 679 O O . VAL A 1 87 ? -10.406 8.746 -8.724 1.00 98.50 87 VAL A O 1
ATOM 682 N N . THR A 1 88 ? -11.735 10.133 -9.881 1.00 98.00 88 THR A N 1
ATOM 683 C CA . THR A 1 88 ? -10.674 11.073 -10.251 1.00 98.00 88 THR A CA 1
ATOM 684 C C . THR A 1 88 ? -10.713 12.309 -9.354 1.00 98.00 88 THR A C 1
ATOM 686 O O . THR A 1 88 ? -11.746 12.973 -9.275 1.00 98.00 88 THR A O 1
ATOM 689 N N . HIS A 1 89 ? -9.590 12.630 -8.712 1.00 96.38 89 HIS A N 1
ATOM 690 C CA . HIS A 1 89 ? -9.424 13.803 -7.846 1.00 96.38 89 HIS A CA 1
ATOM 691 C C . HIS A 1 89 ? -8.744 14.961 -8.578 1.00 96.38 89 HIS A C 1
ATOM 693 O O . HIS A 1 89 ? -7.726 14.768 -9.241 1.00 96.38 89 HIS A O 1
ATOM 699 N N . ASN A 1 90 ? -9.261 16.178 -8.418 1.00 94.19 90 ASN A N 1
ATOM 700 C CA . ASN A 1 90 ? -8.631 17.380 -8.962 1.00 94.19 90 ASN A CA 1
ATOM 701 C C . ASN A 1 90 ? -7.514 17.832 -8.017 1.00 94.19 90 ASN A C 1
ATOM 703 O O . ASN A 1 90 ? -7.788 18.389 -6.955 1.00 94.19 90 ASN A O 1
ATOM 707 N N . THR A 1 91 ? -6.261 17.609 -8.405 1.00 88.19 91 THR A N 1
ATOM 708 C CA . THR A 1 91 ? -5.123 17.836 -7.509 1.00 88.19 91 THR A CA 1
ATOM 709 C C . THR A 1 91 ? -4.826 19.308 -7.266 1.00 88.19 91 THR A C 1
ATOM 711 O O . THR A 1 91 ? -4.709 20.091 -8.211 1.00 88.19 91 THR A O 1
ATOM 714 N N . ALA A 1 92 ? -4.609 19.654 -6.002 1.00 86.38 92 ALA A N 1
ATOM 715 C CA . ALA A 1 92 ? -4.097 20.937 -5.540 1.00 86.38 92 ALA A CA 1
ATOM 716 C C . ALA A 1 92 ? -2.561 21.019 -5.612 1.00 86.38 92 ALA A C 1
ATOM 718 O O . ALA A 1 92 ? -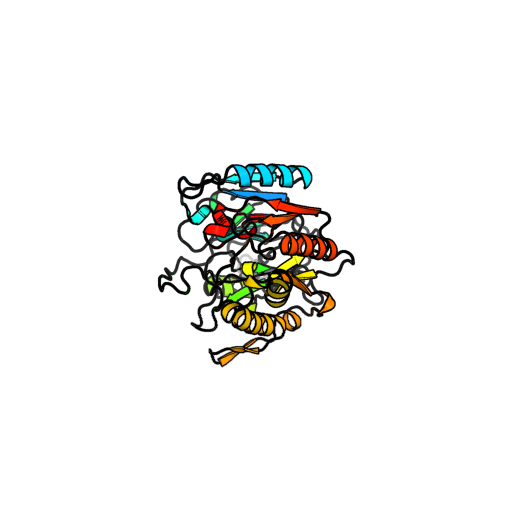2.003 22.114 -5.672 1.00 86.38 92 ALA A O 1
ATOM 719 N N . SER A 1 93 ? -1.871 19.874 -5.612 1.00 90.75 93 SER A N 1
ATOM 720 C CA . SER A 1 93 ? -0.407 19.783 -5.622 1.00 90.75 93 SER A CA 1
ATOM 721 C C . SER A 1 93 ? 0.081 18.671 -6.545 1.00 90.75 93 SER A C 1
ATOM 723 O O . SER A 1 93 ? -0.559 17.632 -6.673 1.00 90.75 93 SER A O 1
ATOM 725 N N . TRP A 1 94 ? 1.270 18.840 -7.133 1.00 91.69 94 TRP A N 1
ATOM 726 C CA . TRP A 1 94 ? 1.922 17.773 -7.898 1.00 91.69 94 TRP A CA 1
ATOM 727 C C . TRP A 1 94 ? 2.199 16.523 -7.049 1.00 91.69 94 TRP A C 1
ATOM 729 O O . TRP A 1 94 ? 2.270 15.429 -7.594 1.00 91.69 94 TRP A O 1
ATOM 739 N N . LYS A 1 95 ? 2.331 16.663 -5.721 1.00 93.38 95 LYS A N 1
ATOM 740 C CA . LYS A 1 95 ? 2.540 15.523 -4.816 1.00 93.38 95 LYS A CA 1
ATOM 741 C C . LYS A 1 95 ? 1.345 14.563 -4.813 1.00 93.38 95 LYS A C 1
ATOM 743 O O . LYS A 1 95 ? 1.539 13.363 -4.691 1.00 93.38 95 LYS A O 1
ATOM 748 N N . GLU A 1 96 ? 0.132 15.071 -5.036 1.00 94.06 96 GLU A N 1
ATOM 749 C CA . GLU A 1 96 ? -1.087 14.252 -5.111 1.00 94.06 96 GLU A CA 1
ATOM 750 C C . GLU A 1 96 ? -1.186 13.437 -6.411 1.00 94.06 96 GLU A C 1
ATOM 752 O O . GLU A 1 96 ? -2.131 12.671 -6.587 1.00 94.06 96 GLU A O 1
ATOM 757 N N . MET A 1 97 ? -0.217 13.568 -7.328 1.00 95.31 97 MET A N 1
ATOM 758 C CA . MET A 1 97 ? -0.044 12.602 -8.417 1.00 95.31 97 MET A CA 1
ATOM 759 C C . MET A 1 97 ? 0.252 11.204 -7.876 1.00 95.31 97 MET A C 1
ATOM 761 O O . MET A 1 97 ? -0.216 10.226 -8.453 1.00 95.31 97 MET A O 1
ATOM 765 N N . TRP A 1 98 ? 0.973 11.131 -6.757 1.00 97.00 98 TRP A N 1
ATOM 766 C CA . TRP A 1 98 ? 1.225 9.914 -5.999 1.00 97.00 98 TRP A CA 1
ATOM 767 C C . TRP A 1 98 ? 0.059 9.695 -5.041 1.00 97.00 98 TRP A C 1
ATOM 769 O O . TRP A 1 98 ? 0.109 10.091 -3.873 1.00 97.00 98 TRP A O 1
ATOM 779 N N . MET A 1 99 ? -1.050 9.196 -5.589 1.00 97.88 99 MET A N 1
ATOM 780 C CA . MET A 1 99 ? -2.306 9.042 -4.856 1.00 97.88 99 MET A CA 1
ATOM 781 C C . MET A 1 99 ? -2.163 8.054 -3.691 1.00 97.88 99 MET A C 1
ATOM 783 O O . MET A 1 99 ? -2.784 8.280 -2.649 1.00 97.88 99 MET A O 1
ATOM 787 N N . GLN A 1 100 ? -1.306 7.033 -3.824 1.00 98.06 100 GLN A N 1
ATOM 788 C CA . GLN A 1 100 ? -1.034 6.064 -2.757 1.00 98.06 100 GLN A CA 1
ATOM 789 C C . GLN A 1 100 ? -0.537 6.772 -1.503 1.00 98.06 100 GLN A C 1
ATOM 791 O O . GLN A 1 100 ? -1.009 6.525 -0.407 1.00 98.06 100 GLN A O 1
ATOM 796 N N . ASP A 1 101 ? 0.331 7.759 -1.680 1.00 97.19 101 ASP A N 1
ATOM 797 C CA . ASP A 1 101 ? 0.968 8.465 -0.577 1.00 97.19 101 ASP A CA 1
ATOM 798 C C . ASP A 1 101 ? 0.079 9.497 0.122 1.00 97.19 101 ASP A C 1
ATOM 800 O O . ASP A 1 101 ? 0.479 10.063 1.142 1.00 97.19 101 ASP A O 1
ATOM 804 N N . THR A 1 102 ? -1.099 9.793 -0.437 1.00 96.44 102 THR A N 1
ATOM 805 C CA . THR A 1 102 ? -1.997 10.820 0.115 1.00 96.44 102 THR A CA 1
ATOM 806 C C . THR A 1 102 ? -2.767 10.346 1.340 1.00 96.44 102 THR A C 1
ATOM 808 O O . THR A 1 102 ? -3.226 11.178 2.128 1.00 96.44 102 THR A O 1
ATOM 811 N N . MET A 1 103 ? -2.954 9.033 1.480 1.00 97.44 103 MET A N 1
ATOM 812 C CA . MET A 1 103 ? -3.793 8.426 2.507 1.00 97.44 103 MET A CA 1
ATOM 813 C C . MET A 1 103 ? -3.614 6.908 2.547 1.00 97.44 103 MET A C 1
ATOM 815 O O . MET A 1 103 ? -3.108 6.323 1.603 1.00 97.44 103 MET A O 1
ATOM 819 N N . GLU A 1 104 ? -4.128 6.271 3.589 1.00 98.31 104 GLU A N 1
ATOM 820 C CA . GLU A 1 104 ? -4.315 4.818 3.648 1.00 98.31 104 GLU A CA 1
ATOM 821 C C . GLU A 1 104 ? -5.767 4.530 4.060 1.00 98.31 104 GLU A C 1
ATOM 823 O O . GLU A 1 104 ? -6.301 5.192 4.956 1.00 98.31 104 GLU A O 1
ATOM 828 N N . VAL A 1 105 ? -6.453 3.589 3.402 1.00 98.31 105 VAL A N 1
ATOM 829 C CA . VAL A 1 105 ? -7.887 3.339 3.646 1.00 98.31 105 VAL A CA 1
ATOM 830 C C . VAL A 1 105 ? -8.090 2.022 4.386 1.00 98.31 105 VAL A C 1
ATOM 832 O O . VAL A 1 105 ? -8.043 0.937 3.810 1.00 98.31 105 VAL A O 1
ATOM 835 N N . GLY A 1 106 ? -8.395 2.132 5.676 1.00 97.75 106 GLY A N 1
ATOM 836 C CA . GLY A 1 106 ? -8.775 1.014 6.526 1.00 97.75 106 GLY A CA 1
ATOM 837 C C . GLY A 1 106 ? -10.277 0.948 6.799 1.00 97.75 106 GLY A C 1
ATOM 838 O O . GLY A 1 106 ? -11.106 1.588 6.143 1.00 97.75 106 GLY A O 1
ATOM 839 N N . TYR A 1 107 ? -10.635 0.178 7.821 1.00 97.31 107 TYR A N 1
ATOM 840 C CA . TYR A 1 107 ? -11.986 0.114 8.356 1.00 97.31 107 TYR A CA 1
ATOM 841 C C . TYR A 1 107 ? -11.990 -0.129 9.865 1.00 97.31 107 TYR A C 1
ATOM 843 O O . TYR A 1 107 ? -11.005 -0.569 10.457 1.00 97.31 107 TYR A O 1
ATOM 851 N N . THR A 1 108 ? -13.133 0.134 10.487 1.00 95.31 108 THR A N 1
ATOM 852 C CA . THR A 1 108 ? -13.450 -0.306 11.844 1.00 95.31 108 THR A CA 1
ATOM 853 C C . THR A 1 108 ? -14.853 -0.906 11.872 1.00 95.31 108 THR A C 1
ATOM 855 O O . THR A 1 108 ? -15.680 -0.613 11.005 1.00 95.31 108 THR A O 1
ATOM 858 N N . GLN A 1 109 ? -15.139 -1.790 12.823 1.00 92.88 109 GLN A N 1
ATOM 859 C CA . GLN A 1 109 ? -16.436 -2.459 12.891 1.00 92.88 109 GLN A CA 1
ATOM 860 C C . GLN A 1 109 ? -16.801 -2.769 14.339 1.00 92.88 109 GLN A C 1
ATOM 862 O O . GLN A 1 109 ? -16.018 -3.360 15.076 1.00 92.88 109 GLN A O 1
ATOM 867 N N . LEU A 1 110 ? -18.018 -2.411 14.746 1.00 90.56 110 LEU A N 1
ATOM 868 C CA . LEU A 1 110 ? -18.594 -2.907 15.996 1.00 90.56 110 LEU A CA 1
ATOM 869 C C . LEU A 1 110 ? -18.986 -4.382 15.838 1.00 90.56 110 LEU A C 1
ATOM 871 O O . LEU A 1 110 ? -19.477 -4.754 14.771 1.00 90.56 110 LEU A O 1
ATOM 875 N N . PRO A 1 111 ? -18.849 -5.227 16.876 1.00 84.44 111 PRO A N 1
ATOM 876 C CA . PRO A 1 111 ? -19.332 -6.605 16.819 1.00 84.44 111 PRO A CA 1
ATOM 877 C C . PRO A 1 111 ? -20.801 -6.677 16.370 1.00 84.44 111 PRO A C 1
ATOM 879 O O . PRO A 1 111 ? -21.680 -6.092 17.000 1.00 84.44 111 PRO A O 1
ATOM 882 N N . GLY A 1 112 ? -21.066 -7.374 15.261 1.00 84.06 112 GLY A N 1
ATOM 883 C CA . GLY A 1 112 ? -22.406 -7.494 14.664 1.00 84.06 112 GLY A CA 1
ATOM 884 C C . GLY A 1 112 ? -22.912 -6.257 13.903 1.00 84.06 112 GLY A C 1
ATOM 885 O O . GLY A 1 112 ? -24.012 -6.298 13.353 1.00 84.06 112 GLY A O 1
ATOM 886 N N . GLY A 1 113 ? -22.134 -5.173 13.853 1.00 87.50 113 GLY A N 1
ATOM 887 C CA . GLY A 1 113 ? -22.427 -3.966 13.082 1.00 87.50 113 GLY A CA 1
ATOM 888 C C . GLY A 1 113 ? -21.902 -4.025 11.647 1.00 87.50 113 GLY A C 1
ATOM 889 O O . GLY A 1 113 ? -21.137 -4.918 11.274 1.00 87.50 113 GLY A O 1
ATOM 890 N N . GLN A 1 114 ? -22.298 -3.044 10.835 1.00 90.19 114 GLN A N 1
ATOM 891 C CA . GLN A 1 114 ? -21.706 -2.835 9.513 1.00 90.19 114 GLN A CA 1
ATOM 892 C C . GLN A 1 114 ? -20.309 -2.213 9.658 1.00 90.19 114 GLN A C 1
ATOM 894 O O . GLN A 1 114 ? -20.116 -1.371 10.541 1.00 90.19 114 GLN A O 1
ATOM 899 N N . PRO A 1 115 ? -19.330 -2.618 8.832 1.00 93.69 115 PRO A N 1
ATOM 900 C CA . PRO A 1 115 ? -18.021 -1.987 8.832 1.00 93.69 115 PRO A CA 1
ATOM 901 C C . PRO A 1 115 ? -18.123 -0.553 8.298 1.00 93.69 115 PRO A C 1
ATOM 903 O O . PRO A 1 115 ? -18.872 -0.280 7.360 1.00 93.69 115 PRO A O 1
ATOM 906 N N . GLN A 1 116 ? -17.339 0.346 8.883 1.00 94.88 116 GLN A N 1
ATOM 907 C CA . GLN A 1 116 ? -17.184 1.732 8.448 1.00 94.88 116 GLN A CA 1
ATOM 908 C C . GLN A 1 116 ? -15.761 1.931 7.945 1.00 94.88 116 GLN A C 1
ATOM 910 O O . GLN A 1 116 ? -14.808 1.519 8.610 1.00 94.88 116 GLN A O 1
ATOM 915 N N . HIS A 1 117 ? -15.602 2.559 6.782 1.00 97.62 117 HIS A N 1
ATOM 916 C CA . HIS A 1 117 ? -14.279 2.895 6.264 1.00 97.62 117 HIS A CA 1
ATOM 917 C C . HIS A 1 117 ? -13.655 4.010 7.093 1.00 97.62 117 HIS A C 1
ATOM 919 O O . HIS A 1 117 ? -14.347 4.901 7.587 1.00 97.62 117 HIS A O 1
ATOM 925 N N . LEU A 1 118 ? -12.335 3.976 7.221 1.00 97.75 118 LEU A N 1
ATOM 926 C CA . LEU A 1 118 ? -11.571 4.989 7.928 1.00 97.75 118 LEU A CA 1
ATOM 927 C C . LEU A 1 118 ? -10.362 5.380 7.088 1.00 97.75 118 LEU A C 1
ATOM 929 O O . LEU A 1 118 ? -9.494 4.555 6.815 1.00 97.75 118 LEU A O 1
ATOM 933 N N . VAL A 1 119 ? -10.333 6.641 6.668 1.00 98.31 119 VAL A N 1
ATOM 934 C CA . VAL A 1 119 ? -9.254 7.214 5.865 1.00 98.31 119 VAL A CA 1
ATOM 935 C C . VAL A 1 119 ? -8.195 7.783 6.801 1.00 98.31 119 VAL A C 1
ATOM 937 O O . VAL A 1 119 ? -8.462 8.745 7.521 1.00 98.31 119 VAL A O 1
ATOM 940 N N . LEU A 1 120 ? -7.002 7.196 6.787 1.00 97.94 120 LEU A N 1
ATOM 941 C CA . LEU A 1 120 ? -5.811 7.753 7.419 1.00 97.94 120 LEU A CA 1
ATOM 942 C C . LEU A 1 120 ? -5.199 8.807 6.498 1.00 97.94 120 LEU A C 1
ATOM 944 O O . LEU A 1 120 ? -4.862 8.499 5.361 1.00 97.94 120 LEU A O 1
ATOM 948 N N . GLY A 1 121 ? -5.063 10.044 6.969 1.00 97.06 121 GLY A N 1
ATOM 949 C CA . GLY A 1 121 ? -4.464 11.131 6.192 1.00 97.06 121 GLY A CA 1
ATOM 950 C C . GLY A 1 121 ? -2.945 11.009 6.056 1.00 97.06 121 GLY A C 1
ATOM 951 O O . GLY A 1 121 ? -2.258 10.660 7.017 1.00 97.06 121 GLY A O 1
ATOM 952 N N . GLY A 1 122 ? -2.418 11.341 4.874 1.00 94.81 122 GLY A N 1
ATOM 953 C CA . GLY A 1 122 ? -0.983 11.446 4.606 1.00 94.81 122 GLY A CA 1
ATOM 954 C C . GLY A 1 122 ? -0.265 12.451 5.517 1.00 94.81 122 GLY A C 1
ATOM 955 O O . GLY A 1 122 ? -0.869 13.351 6.105 1.00 94.81 122 GLY A O 1
ATOM 956 N N . LEU A 1 123 ? 1.056 12.306 5.644 1.00 92.69 123 LEU A N 1
ATOM 957 C CA . LEU A 1 123 ? 1.882 13.052 6.606 1.00 92.69 123 LEU A CA 1
ATOM 958 C C . LEU A 1 123 ? 2.822 14.070 5.947 1.00 92.69 123 LEU A C 1
ATOM 960 O O . LEU A 1 123 ? 3.889 14.352 6.477 1.00 92.69 123 LEU A O 1
ATOM 964 N N . ARG A 1 124 ? 2.450 14.637 4.790 1.00 88.69 124 ARG A N 1
ATOM 965 C CA . ARG A 1 124 ? 3.362 15.442 3.939 1.00 88.69 124 ARG A CA 1
ATOM 966 C C . ARG A 1 124 ? 2.854 16.839 3.538 1.00 88.69 124 ARG A C 1
ATOM 968 O O . ARG A 1 124 ? 3.363 17.422 2.575 1.00 88.69 124 ARG A O 1
ATOM 975 N N . GLN A 1 125 ? 1.865 17.376 4.268 1.00 83.69 125 GLN A N 1
ATOM 976 C CA . GLN A 1 125 ? 1.286 18.732 4.112 1.00 83.69 125 GLN A CA 1
ATOM 977 C C . GLN A 1 125 ? 0.786 19.086 2.695 1.00 83.69 125 GLN A C 1
ATOM 979 O O . GLN A 1 125 ? 0.749 20.256 2.315 1.00 83.69 125 GLN A O 1
ATOM 984 N N . ALA A 1 126 ? 0.399 18.093 1.894 1.00 82.19 126 ALA A N 1
ATOM 985 C CA . ALA A 1 126 ? -0.007 18.306 0.503 1.00 82.19 126 ALA A CA 1
ATOM 986 C C . ALA A 1 126 ? -1.351 17.670 0.135 1.00 82.19 126 ALA A C 1
ATOM 988 O O . ALA A 1 126 ? -1.843 17.901 -0.968 1.00 82.19 126 ALA A O 1
ATOM 989 N N . ASP A 1 127 ? -1.922 16.879 1.039 1.00 90.69 127 ASP A N 1
ATOM 990 C CA . ASP A 1 127 ? -2.968 15.921 0.712 1.00 90.69 127 ASP A CA 1
ATOM 991 C C . ASP A 1 127 ? -4.344 16.501 1.052 1.00 90.69 127 ASP A C 1
ATOM 993 O O . ASP A 1 127 ? -4.760 16.587 2.206 1.00 90.69 127 ASP A O 1
ATOM 997 N N . SER A 1 128 ? -5.051 16.941 0.016 1.00 93.50 128 SER A N 1
ATOM 998 C CA . SER A 1 128 ? -6.389 17.525 0.113 1.00 93.50 128 SER A CA 1
ATOM 999 C C . SER A 1 128 ? -7.502 16.504 -0.112 1.00 93.50 128 SER A C 1
ATOM 1001 O O . SER A 1 128 ? -8.653 16.785 0.223 1.00 93.50 128 SER A O 1
ATOM 1003 N N . PHE A 1 129 ? -7.187 15.339 -0.687 1.00 94.75 129 PHE A N 1
ATOM 1004 C CA . PHE A 1 129 ? -8.187 14.355 -1.097 1.00 94.75 129 PHE A CA 1
ATOM 1005 C C . PHE A 1 129 ? -8.772 13.548 0.065 1.00 94.75 129 PHE A C 1
ATOM 1007 O O . PHE A 1 129 ? -9.991 13.495 0.203 1.00 94.75 129 PHE A O 1
ATOM 1014 N N . GLY A 1 130 ? -7.928 12.971 0.929 1.00 94.44 130 GLY A N 1
ATOM 1015 C CA . GLY A 1 130 ? -8.369 12.139 2.056 1.00 94.44 130 GLY A CA 1
ATOM 1016 C C . GLY A 1 130 ? -9.471 12.784 2.915 1.00 94.44 130 GLY A C 1
ATOM 1017 O O . GLY A 1 130 ? -10.518 12.162 3.107 1.00 94.44 130 GLY A O 1
ATOM 1018 N N . PRO A 1 131 ?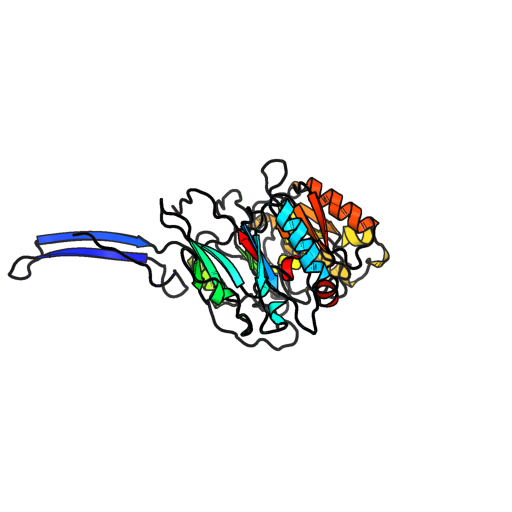 -9.328 14.054 3.350 1.00 95.25 131 PRO A N 1
ATOM 1019 C CA . PRO A 1 131 ? -10.379 14.762 4.086 1.00 95.25 131 PRO A CA 1
ATOM 1020 C C . PRO A 1 131 ? -11.718 14.893 3.340 1.00 95.25 131 PRO A C 1
ATOM 1022 O O . PRO A 1 131 ? -12.768 14.957 3.975 1.00 95.25 131 PRO A O 1
ATOM 1025 N N . GLN A 1 132 ? -11.712 14.927 2.003 1.00 95.88 132 GLN A N 1
ATOM 1026 C CA . GLN A 1 132 ? -12.931 15.039 1.185 1.00 95.88 132 GLN A CA 1
ATOM 1027 C C . GLN A 1 132 ? -13.724 13.729 1.108 1.00 95.88 132 GLN A C 1
ATOM 1029 O O . GLN A 1 132 ? -14.879 13.743 0.684 1.00 95.88 132 GLN A O 1
ATOM 1034 N N . LEU A 1 133 ? -13.127 12.603 1.513 1.00 96.69 133 LEU A N 1
ATOM 1035 C CA . LEU A 1 133 ? -13.800 11.305 1.568 1.00 96.69 133 LEU A CA 1
ATOM 1036 C C . LEU A 1 133 ? -14.648 11.116 2.834 1.00 96.69 133 LEU A C 1
ATOM 1038 O O . LEU A 1 133 ? -15.408 10.147 2.900 1.00 96.69 133 LEU A O 1
ATOM 1042 N N . LEU A 1 134 ? -14.543 12.025 3.813 1.00 97.69 134 LEU A N 1
ATOM 1043 C CA . LEU A 1 134 ? -15.374 12.032 5.016 1.00 97.69 134 LEU A CA 1
ATOM 1044 C C . LEU A 1 134 ? -16.858 12.124 4.639 1.00 97.69 134 LEU A C 1
ATOM 1046 O O . LEU A 1 134 ? -17.284 13.028 3.918 1.00 97.69 134 LEU A O 1
ATOM 1050 N N . GLY A 1 135 ? -17.665 11.210 5.167 1.00 97.06 135 GLY A N 1
ATOM 1051 C CA . GLY A 1 135 ? -19.085 11.154 4.854 1.00 97.06 135 GLY A CA 1
ATOM 1052 C C . GLY A 1 135 ? -19.809 10.033 5.593 1.00 97.06 135 GLY A C 1
ATOM 1053 O O . GLY A 1 135 ? -19.251 9.430 6.509 1.00 97.06 135 GLY A O 1
ATOM 1054 N N . PRO A 1 136 ? -21.063 9.739 5.211 1.00 95.50 136 PRO A N 1
ATOM 1055 C CA . PRO A 1 136 ? -21.776 8.579 5.733 1.00 95.50 136 PRO A CA 1
ATOM 1056 C C . PRO A 1 136 ? -20.932 7.309 5.573 1.00 95.50 136 PRO A C 1
ATOM 1058 O O . PRO A 1 136 ? -20.405 7.050 4.491 1.00 95.50 136 PRO A O 1
ATOM 1061 N N . ASP A 1 137 ? -20.783 6.559 6.665 1.00 94.12 137 ASP A N 1
ATOM 1062 C CA . ASP A 1 137 ? -20.006 5.315 6.747 1.00 94.12 137 ASP A CA 1
ATOM 1063 C C . ASP A 1 137 ? -18.501 5.447 6.414 1.00 94.12 137 ASP A C 1
ATOM 1065 O O . ASP A 1 137 ? -17.822 4.438 6.210 1.00 94.12 137 ASP A O 1
ATOM 1069 N N . ARG A 1 138 ? -17.963 6.679 6.380 1.00 97.31 138 ARG A N 1
ATOM 1070 C CA . ARG A 1 138 ? -16.544 6.976 6.121 1.00 97.31 138 ARG A CA 1
ATOM 1071 C C . ARG A 1 138 ? -16.003 8.010 7.106 1.00 97.31 138 ARG A C 1
ATOM 1073 O O . ARG A 1 138 ? -16.347 9.186 7.021 1.00 97.31 138 ARG A O 1
ATOM 1080 N N . GLY A 1 139 ? -15.132 7.58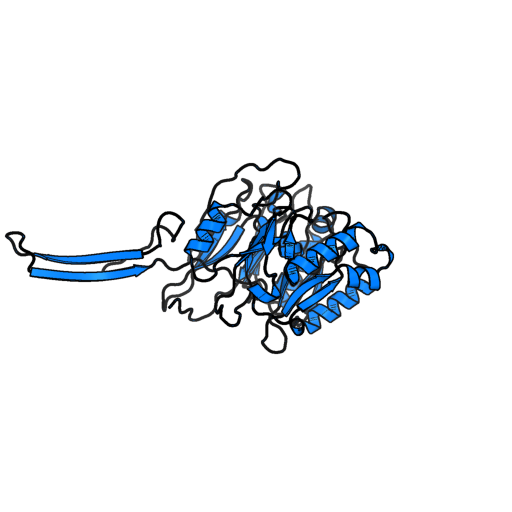3 8.014 1.00 97.56 139 GLY A N 1
ATOM 1081 C CA . GLY A 1 139 ? -14.375 8.464 8.903 1.00 97.56 139 GLY A CA 1
ATOM 1082 C C . GLY A 1 139 ? -13.074 8.968 8.270 1.00 97.56 139 GLY A C 1
ATOM 1083 O O . GLY A 1 139 ? -12.553 8.369 7.330 1.00 97.56 139 GLY A O 1
ATOM 1084 N N . PHE A 1 140 ? -12.520 10.040 8.834 1.00 97.56 140 PHE A N 1
ATOM 1085 C CA . PHE A 1 140 ? -11.180 10.543 8.529 1.00 97.56 140 PHE A CA 1
ATOM 1086 C C . PHE A 1 140 ? -10.390 10.694 9.830 1.00 97.56 140 PHE A C 1
ATOM 1088 O O . PHE A 1 140 ? -10.931 11.177 10.827 1.00 97.56 140 PHE A O 1
ATOM 1095 N N . LEU A 1 141 ? -9.122 10.294 9.816 1.00 96.38 141 LEU A N 1
ATOM 1096 C CA . LEU A 1 141 ? -8.226 10.369 10.961 1.00 96.38 141 LEU A CA 1
ATOM 1097 C C . LEU A 1 141 ? -6.831 10.818 10.510 1.00 96.38 141 LEU A C 1
ATOM 1099 O O . LEU A 1 141 ? -6.229 10.218 9.626 1.00 96.38 141 LEU A O 1
ATOM 1103 N N . GLN A 1 142 ? -6.298 11.848 11.162 1.00 96.25 142 GLN A N 1
ATOM 1104 C CA . GLN A 1 142 ? -4.901 12.259 11.023 1.00 96.25 142 GLN A CA 1
ATOM 1105 C C . GLN A 1 142 ? -4.107 11.712 12.214 1.00 96.25 142 GLN A C 1
ATOM 1107 O O . GLN A 1 142 ? -4.507 11.924 13.360 1.00 96.25 142 GLN A O 1
ATOM 1112 N N . VAL A 1 143 ? -2.995 11.018 11.958 1.00 96.25 143 VAL A N 1
ATOM 1113 C CA . VAL A 1 143 ? -2.153 10.422 13.008 1.00 96.25 143 VAL A CA 1
ATOM 1114 C C . VAL A 1 143 ? -0.724 10.933 12.890 1.00 96.25 143 VAL A C 1
ATOM 1116 O O . VAL A 1 143 ? 0.078 10.408 12.122 1.00 96.25 143 VAL A O 1
ATOM 1119 N N . GLY A 1 144 ? -0.407 11.935 13.703 1.00 94.25 144 GLY A N 1
ATOM 1120 C CA . GLY A 1 144 ? 0.874 12.629 13.672 1.00 94.25 144 GLY A CA 1
ATOM 1121 C C . GLY A 1 144 ? 0.885 13.825 12.725 1.00 94.25 144 GLY A C 1
ATOM 1122 O O . GLY A 1 144 ? -0.056 14.066 11.967 1.00 94.25 144 GLY A O 1
ATOM 1123 N N . GLU A 1 145 ? 1.977 14.578 12.798 1.00 93.06 145 GLU A N 1
ATOM 1124 C CA . GLU A 1 145 ? 2.195 15.818 12.056 1.00 93.06 145 GLU A CA 1
ATOM 1125 C C . GLU A 1 145 ? 3.377 15.666 11.096 1.00 93.06 145 GLU A C 1
ATOM 1127 O O . GLU A 1 145 ? 4.299 14.889 11.335 1.00 93.06 145 GLU A O 1
ATOM 1132 N N . TYR A 1 146 ? 3.392 16.455 10.022 1.00 93.88 146 TYR A N 1
ATOM 1133 C CA . TYR A 1 146 ? 4.543 16.497 9.120 1.00 93.88 146 TYR A CA 1
ATOM 1134 C C . TYR A 1 146 ? 5.808 16.928 9.865 1.00 93.88 146 TYR A C 1
ATOM 1136 O O . TYR A 1 146 ? 5.874 18.030 10.414 1.00 93.88 146 TYR A O 1
ATOM 1144 N N . ARG A 1 147 ? 6.836 16.076 9.831 1.00 95.00 147 ARG A N 1
ATOM 1145 C CA . ARG A 1 147 ? 8.112 16.320 10.521 1.00 95.00 147 ARG A CA 1
ATOM 1146 C C . ARG A 1 147 ? 9.224 16.903 9.648 1.00 95.00 147 ARG A C 1
ATOM 1148 O O . ARG A 1 147 ? 10.306 17.152 10.166 1.00 95.00 147 ARG A O 1
ATOM 1155 N N . GLY A 1 148 ? 8.967 17.164 8.364 1.00 92.19 148 GLY A N 1
ATOM 1156 C CA . GLY A 1 148 ? 9.893 17.925 7.520 1.00 92.19 148 GLY A CA 1
ATOM 1157 C C . GLY A 1 148 ? 11.259 17.284 7.308 1.00 92.19 148 GLY A C 1
ATOM 1158 O O . GLY A 1 148 ? 12.258 17.991 7.409 1.00 92.19 148 GLY A O 1
ATOM 1159 N N . ILE A 1 149 ? 11.309 15.974 7.039 1.00 93.38 149 ILE A N 1
ATOM 1160 C CA . ILE A 1 149 ? 12.555 15.332 6.599 1.00 93.38 149 ILE A CA 1
ATOM 1161 C C . ILE A 1 149 ? 12.930 15.927 5.234 1.00 93.38 149 ILE A C 1
ATOM 1163 O O . ILE A 1 149 ? 12.135 15.865 4.299 1.00 93.38 149 ILE A O 1
ATOM 1167 N N . ASP A 1 150 ? 14.097 16.563 5.180 1.00 90.94 150 ASP A N 1
ATOM 1168 C CA . ASP A 1 150 ? 14.665 17.234 4.003 1.00 90.94 150 ASP A CA 1
ATOM 1169 C C . ASP A 1 150 ? 16.193 17.072 4.060 1.00 90.94 150 ASP A C 1
ATOM 1171 O O . ASP A 1 150 ? 16.958 18.030 4.198 1.00 90.94 150 ASP A O 1
ATOM 1175 N N . ASP A 1 151 ? 16.629 15.812 4.123 1.00 94.19 151 ASP A N 1
ATOM 1176 C CA . ASP A 1 151 ? 18.042 15.424 4.171 1.00 94.19 151 ASP A CA 1
ATOM 1177 C C . ASP A 1 151 ? 18.557 14.903 2.819 1.00 94.19 151 ASP A C 1
ATOM 1179 O O . ASP A 1 151 ? 19.757 14.650 2.669 1.00 94.19 151 ASP A O 1
ATOM 1183 N N . GLY A 1 152 ? 17.671 14.799 1.822 1.00 93.94 152 GLY A N 1
ATOM 1184 C CA . GLY A 1 152 ? 17.958 14.298 0.483 1.00 93.94 152 GLY A CA 1
ATOM 1185 C C . GLY A 1 152 ? 18.119 12.778 0.417 1.00 93.94 152 GLY A C 1
ATOM 1186 O O . GLY A 1 152 ? 18.560 12.264 -0.614 1.00 93.94 152 GLY A O 1
ATOM 1187 N N . ILE A 1 153 ? 17.818 12.059 1.504 1.00 93.81 153 ILE A N 1
ATOM 1188 C CA . ILE A 1 153 ? 17.974 10.606 1.631 1.00 93.81 153 ILE A CA 1
ATOM 1189 C C . ILE A 1 153 ? 16.641 9.951 2.003 1.00 93.81 153 ILE A C 1
ATOM 1191 O O . ILE A 1 153 ? 16.264 8.962 1.376 1.00 93.81 153 ILE A O 1
ATOM 1195 N N . ASP A 1 154 ? 15.949 10.484 3.010 1.00 96.38 154 ASP A N 1
ATOM 1196 C CA . ASP A 1 154 ? 14.761 9.894 3.634 1.00 96.38 154 ASP A CA 1
ATOM 1197 C C . ASP A 1 154 ? 13.507 10.787 3.521 1.00 96.38 154 ASP A C 1
ATOM 1199 O O . ASP A 1 154 ? 12.509 10.556 4.208 1.00 96.38 154 ASP A O 1
ATOM 1203 N N . ASP A 1 155 ? 13.528 11.787 2.634 1.00 94.81 155 ASP A N 1
ATOM 1204 C CA . ASP A 1 155 ? 12.482 12.811 2.447 1.00 94.81 155 ASP A CA 1
ATOM 1205 C C . ASP A 1 155 ? 11.058 12.236 2.257 1.00 94.81 155 ASP A C 1
ATOM 1207 O O . ASP A 1 155 ? 10.051 12.895 2.544 1.00 94.81 155 ASP A O 1
ATOM 1211 N N . TRP A 1 156 ? 10.962 10.990 1.782 1.00 95.12 156 TRP A N 1
ATOM 1212 C CA . TRP A 1 156 ? 9.714 10.286 1.470 1.00 95.12 156 TRP A CA 1
ATOM 1213 C C . TRP A 1 156 ? 9.340 9.184 2.470 1.00 95.12 156 TRP A C 1
ATOM 1215 O O . TRP A 1 156 ? 8.322 8.525 2.284 1.00 95.12 156 TRP A O 1
ATOM 1225 N N . ALA A 1 157 ? 10.101 8.984 3.550 1.00 95.94 157 ALA A N 1
ATOM 1226 C CA . ALA A 1 157 ? 9.912 7.847 4.459 1.00 95.94 157 ALA A CA 1
ATOM 1227 C C . ALA A 1 157 ? 8.530 7.798 5.149 1.00 95.94 157 ALA A C 1
ATOM 1229 O O . ALA A 1 157 ? 8.075 6.720 5.536 1.00 95.94 157 ALA A O 1
ATOM 1230 N N . ASP A 1 158 ? 7.869 8.952 5.301 1.00 96.75 158 ASP A N 1
ATOM 1231 C CA . ASP A 1 158 ? 6.541 9.092 5.927 1.00 96.75 158 ASP A CA 1
ATOM 1232 C C . ASP A 1 158 ? 5.364 9.006 4.944 1.00 96.75 158 ASP A C 1
ATOM 1234 O O . ASP A 1 158 ? 4.212 9.212 5.330 1.00 96.75 158 ASP A O 1
ATOM 1238 N N . TRP A 1 159 ? 5.636 8.779 3.663 1.00 96.75 159 TRP A N 1
ATOM 1239 C CA . TRP A 1 159 ? 4.602 8.702 2.638 1.00 96.75 159 TRP A CA 1
ATOM 1240 C C . TRP A 1 159 ? 3.946 7.311 2.661 1.00 96.75 159 TRP A C 1
ATOM 1242 O O . TRP A 1 159 ? 4.598 6.317 2.976 1.00 96.75 159 TRP A O 1
ATOM 1252 N N . MET A 1 160 ? 2.637 7.247 2.397 1.00 97.69 160 MET A N 1
ATOM 1253 C CA . MET A 1 160 ? 1.822 6.065 2.721 1.00 97.69 160 MET A CA 1
ATOM 1254 C C . MET A 1 160 ? 2.058 4.840 1.819 1.00 97.69 160 MET A C 1
ATOM 1256 O O . MET A 1 160 ? 1.698 3.746 2.232 1.00 97.69 160 MET A O 1
ATOM 1260 N N . GLY A 1 161 ? 2.760 4.950 0.682 1.00 97.94 161 GLY A N 1
ATOM 1261 C CA . GLY A 1 161 ? 3.298 3.778 -0.037 1.00 97.94 161 GLY A CA 1
ATOM 1262 C C . GLY A 1 161 ? 4.294 2.957 0.797 1.00 97.94 161 GLY A C 1
ATOM 1263 O O . GLY A 1 161 ? 4.548 1.780 0.536 1.00 97.94 161 GLY A O 1
ATOM 1264 N N . ASN A 1 162 ? 4.814 3.545 1.878 1.00 98.62 162 ASN A N 1
ATOM 1265 C CA . ASN A 1 162 ? 5.638 2.857 2.859 1.00 98.62 162 ASN A CA 1
ATOM 1266 C C . ASN A 1 162 ? 4.840 2.099 3.942 1.00 98.62 162 ASN A C 1
ATOM 1268 O O . ASN A 1 162 ? 5.441 1.629 4.909 1.00 98.62 162 ASN A O 1
ATOM 1272 N N . LEU A 1 163 ? 3.514 1.993 3.831 1.00 98.69 163 LEU A N 1
ATOM 1273 C CA . LEU A 1 163 ? 2.644 1.307 4.785 1.00 98.69 163 LEU A CA 1
ATOM 1274 C C . LEU A 1 163 ? 1.749 0.307 4.050 1.00 98.69 163 LEU A C 1
ATOM 1276 O O . LEU A 1 163 ? 0.876 0.693 3.292 1.00 98.69 163 LEU A O 1
ATOM 1280 N N . GLU A 1 164 ? 1.932 -0.981 4.327 1.00 98.56 164 GLU A N 1
ATOM 1281 C CA . GLU A 1 164 ? 1.228 -2.053 3.626 1.00 98.56 164 GLU A CA 1
ATOM 1282 C C . GLU A 1 164 ? 0.629 -3.076 4.589 1.00 98.56 164 GLU A C 1
ATOM 1284 O O . GLU A 1 164 ? 1.015 -3.189 5.760 1.00 98.56 164 GLU A O 1
ATOM 1289 N N . CYS A 1 165 ? -0.312 -3.875 4.084 1.00 98.06 165 CYS A N 1
ATOM 1290 C CA . CYS A 1 165 ? -0.956 -4.927 4.857 1.00 98.06 165 CYS A CA 1
ATOM 1291 C C . CYS A 1 165 ? -0.991 -6.260 4.108 1.00 98.06 165 CYS A C 1
ATOM 1293 O O . CYS A 1 165 ? -1.336 -6.343 2.928 1.00 98.06 165 CYS A O 1
ATOM 1295 N N . THR A 1 166 ? -0.663 -7.344 4.808 1.00 97.38 166 THR A N 1
ATOM 1296 C CA . THR A 1 166 ? -0.805 -8.687 4.247 1.00 97.38 166 THR A CA 1
ATOM 1297 C C . THR A 1 166 ? -2.263 -9.138 4.267 1.00 97.38 166 THR A C 1
ATOM 1299 O O . THR A 1 166 ? -3.043 -8.712 5.120 1.00 97.38 166 THR A O 1
ATOM 1302 N N . PRO A 1 167 ? -2.648 -10.090 3.404 1.00 95.75 167 PRO A N 1
ATOM 1303 C CA . PRO A 1 167 ? -3.907 -10.805 3.577 1.00 95.75 167 PRO A CA 1
ATOM 1304 C C . PRO A 1 167 ? -3.933 -11.590 4.894 1.00 95.75 167 PRO A C 1
ATOM 1306 O O . PRO A 1 167 ? -2.889 -11.720 5.542 1.00 95.75 167 PRO A O 1
ATOM 1309 N N . PRO A 1 168 ? -5.090 -12.155 5.287 1.00 93.81 168 PRO A N 1
ATOM 1310 C CA . PRO A 1 168 ? -5.159 -13.134 6.364 1.00 93.81 168 PRO A CA 1
ATOM 1311 C C . PRO A 1 168 ? -4.134 -14.261 6.184 1.00 93.81 168 PRO A C 1
ATOM 1313 O O . PRO A 1 168 ? -4.002 -14.838 5.103 1.00 93.81 168 PRO A O 1
ATOM 1316 N N . LEU A 1 169 ? -3.416 -14.582 7.258 1.00 92.62 169 LEU A N 1
ATOM 1317 C CA . LEU A 1 169 ? -2.382 -15.616 7.306 1.00 92.62 169 LEU A CA 1
ATOM 1318 C C . LEU A 1 169 ? -2.634 -16.561 8.489 1.00 92.62 169 LEU A C 1
ATOM 1320 O O . LEU A 1 169 ? -3.323 -16.189 9.445 1.00 92.62 169 LEU A O 1
ATOM 1324 N N . PRO A 1 170 ? -2.069 -17.782 8.482 1.00 87.75 170 PRO A N 1
ATOM 1325 C CA . PRO A 1 170 ? -2.087 -18.648 9.657 1.00 87.75 170 PRO A CA 1
ATOM 1326 C C . PRO A 1 170 ? -1.547 -17.917 10.898 1.00 87.75 170 PRO A C 1
ATOM 1328 O O . PRO A 1 170 ? -0.431 -17.411 10.892 1.00 87.75 170 PRO A O 1
ATOM 1331 N N . GLY A 1 171 ? -2.356 -17.838 11.958 1.00 90.06 171 GLY A N 1
ATOM 1332 C CA . GLY A 1 171 ? -2.019 -17.103 13.187 1.00 90.06 171 GLY A CA 1
ATOM 1333 C C . GLY A 1 171 ? -2.272 -15.589 13.139 1.00 90.06 171 GLY A C 1
ATOM 1334 O O . GLY A 1 171 ? -2.255 -14.954 14.188 1.00 90.06 171 GLY A O 1
ATOM 1335 N N . TYR A 1 172 ? -2.581 -15.031 11.965 1.00 92.94 172 TYR A N 1
ATOM 1336 C CA . TYR A 1 172 ? -2.898 -13.615 11.753 1.00 92.94 172 TYR A CA 1
ATOM 1337 C C . TYR A 1 172 ? -4.176 -13.488 10.906 1.00 92.94 172 TYR A C 1
ATOM 1339 O O . TYR A 1 172 ? -4.106 -13.205 9.708 1.00 92.94 172 TYR A O 1
ATOM 1347 N N . PRO A 1 173 ? -5.368 -13.727 11.484 1.00 92.12 173 PRO A N 1
ATOM 1348 C CA . PRO A 1 173 ? -6.619 -13.815 10.724 1.00 92.12 173 PRO A CA 1
ATOM 1349 C C . PRO A 1 173 ? -7.071 -12.489 10.097 1.00 92.12 173 PRO A C 1
ATOM 1351 O O . PRO A 1 173 ? -7.894 -12.500 9.187 1.00 92.12 173 PRO A O 1
ATOM 1354 N N . GLN A 1 174 ? -6.523 -11.359 10.542 1.00 93.50 174 GLN A N 1
ATOM 1355 C CA . GLN A 1 174 ? -6.707 -10.051 9.907 1.00 93.50 174 GLN A CA 1
ATOM 1356 C C . GLN A 1 174 ? -5.489 -9.640 9.067 1.00 93.50 174 GLN A C 1
ATOM 1358 O O . GLN A 1 174 ? -5.462 -8.540 8.540 1.00 93.50 174 GLN A O 1
ATOM 1363 N N . GLY A 1 175 ? -4.481 -10.499 8.925 1.00 95.31 175 GLY A N 1
ATOM 1364 C CA . GLY A 1 175 ? -3.207 -10.153 8.303 1.00 95.31 175 GLY A CA 1
ATOM 1365 C C . GLY A 1 175 ? -2.289 -9.368 9.236 1.00 95.31 175 GLY A C 1
ATOM 1366 O O . GLY A 1 175 ? -2.512 -9.288 10.447 1.00 95.31 175 GLY A O 1
ATOM 1367 N N . ARG A 1 176 ? -1.215 -8.820 8.672 1.00 97.12 176 ARG A N 1
ATOM 1368 C CA . ARG A 1 176 ? -0.206 -8.051 9.399 1.00 97.12 176 ARG A CA 1
ATOM 1369 C C . ARG A 1 176 ? 0.160 -6.793 8.644 1.00 97.12 176 ARG A C 1
ATOM 1371 O O . ARG A 1 176 ? 0.346 -6.832 7.433 1.00 97.12 176 ARG A O 1
ATOM 1378 N N . ILE A 1 177 ? 0.330 -5.707 9.382 1.00 98.69 177 ILE A N 1
ATOM 1379 C CA . ILE A 1 177 ? 0.878 -4.475 8.831 1.00 98.69 177 ILE A CA 1
ATOM 1380 C C . ILE A 1 177 ? 2.398 -4.600 8.744 1.00 98.69 177 ILE A C 1
ATOM 1382 O O . ILE A 1 177 ? 3.038 -5.147 9.648 1.00 98.69 177 ILE A O 1
ATOM 1386 N N . PHE A 1 178 ? 2.980 -4.079 7.673 1.00 98.75 178 PHE A N 1
ATOM 1387 C CA . PHE A 1 178 ? 4.419 -3.936 7.538 1.00 98.75 178 PHE A CA 1
ATOM 1388 C C . PHE A 1 178 ? 4.775 -2.616 6.864 1.00 98.75 178 PHE A C 1
ATOM 1390 O O . PHE A 1 178 ? 3.972 -2.036 6.140 1.00 98.75 178 PHE A O 1
ATOM 1397 N N . TYR A 1 179 ? 5.969 -2.119 7.159 1.00 98.81 179 TYR A N 1
ATOM 1398 C CA . TYR A 1 179 ? 6.440 -0.834 6.656 1.00 98.81 179 TYR A CA 1
ATOM 1399 C C . TYR A 1 179 ? 7.957 -0.840 6.467 1.00 98.81 179 TYR A C 1
ATOM 1401 O O . TYR A 1 179 ? 8.665 -1.696 7.005 1.00 98.81 179 TYR A O 1
ATOM 1409 N N . GLY A 1 180 ? 8.467 0.118 5.704 1.00 98.44 180 GLY A N 1
ATOM 1410 C CA . GLY A 1 180 ? 9.883 0.227 5.381 1.00 98.44 180 GLY A CA 1
ATOM 1411 C C . GLY A 1 180 ? 10.654 1.067 6.385 1.00 98.44 180 GLY A C 1
ATOM 1412 O O . GLY A 1 180 ? 10.184 2.089 6.897 1.00 98.44 180 GLY A O 1
ATOM 1413 N N . LYS A 1 181 ? 11.875 0.630 6.661 1.00 98.12 181 LYS A N 1
ATOM 1414 C CA . LYS A 1 181 ? 12.857 1.339 7.470 1.00 98.12 181 LYS A CA 1
ATOM 1415 C C . LYS A 1 181 ? 14.161 1.417 6.693 1.00 98.12 181 LYS A C 1
ATOM 1417 O O . LYS A 1 181 ? 14.675 0.399 6.235 1.00 98.12 181 LYS A O 1
ATOM 1422 N N . ASN A 1 182 ? 14.746 2.604 6.622 1.00 97.62 182 ASN A N 1
ATOM 1423 C CA . ASN A 1 182 ? 16.115 2.754 6.172 1.00 97.62 182 ASN A CA 1
ATOM 1424 C C . ASN A 1 182 ? 17.057 2.331 7.305 1.00 97.62 182 ASN A C 1
ATOM 1426 O O . ASN A 1 182 ? 17.279 3.074 8.262 1.00 97.62 182 ASN A O 1
ATOM 1430 N N . THR A 1 183 ? 17.618 1.123 7.229 1.00 96.62 183 THR A N 1
ATOM 1431 C CA . THR A 1 183 ? 18.539 0.641 8.270 1.00 96.62 183 THR A CA 1
ATOM 1432 C C . THR A 1 183 ? 19.921 1.287 8.206 1.00 96.62 183 THR A C 1
ATOM 1434 O O . THR A 1 183 ? 20.732 1.045 9.093 1.00 96.62 183 THR A O 1
ATOM 1437 N N . ASP A 1 184 ? 20.230 2.066 7.172 1.00 94.81 184 ASP A N 1
ATOM 1438 C CA . ASP A 1 184 ? 21.534 2.720 7.045 1.00 94.81 184 ASP A CA 1
ATOM 1439 C C . ASP A 1 184 ? 21.547 4.060 7.806 1.00 94.81 184 ASP A C 1
ATOM 1441 O O . ASP A 1 184 ? 22.558 4.417 8.410 1.00 94.81 184 ASP A O 1
ATOM 1445 N N . THR A 1 185 ? 20.409 4.762 7.851 1.00 95.12 185 THR A N 1
ATOM 1446 C CA . THR A 1 185 ? 20.214 6.013 8.615 1.00 95.12 185 THR A CA 1
ATOM 1447 C C . THR A 1 185 ? 19.480 5.799 9.941 1.00 95.12 185 THR A C 1
ATOM 1449 O O . THR A 1 185 ? 19.612 6.596 10.869 1.00 95.12 185 THR A O 1
ATOM 1452 N N . GLY A 1 186 ? 18.713 4.712 10.053 1.00 94.56 186 GLY A N 1
ATOM 1453 C CA . GLY A 1 186 ? 17.808 4.434 11.165 1.00 94.56 186 GLY A CA 1
ATOM 1454 C C . GLY A 1 186 ? 16.405 5.026 10.983 1.00 94.56 186 GLY A C 1
ATOM 1455 O O . GLY A 1 186 ? 15.547 4.787 11.839 1.00 94.56 186 GLY A O 1
ATOM 1456 N N . THR A 1 187 ? 16.145 5.758 9.893 1.00 96.81 187 THR A N 1
ATOM 1457 C CA . THR A 1 187 ? 14.844 6.386 9.639 1.00 96.81 187 THR A CA 1
ATOM 1458 C C . THR A 1 187 ? 13.762 5.337 9.398 1.00 96.81 187 THR A C 1
ATOM 1460 O O . THR A 1 187 ? 13.866 4.476 8.530 1.00 96.81 187 THR A O 1
ATOM 1463 N N . THR A 1 188 ? 12.701 5.417 10.195 1.00 96.81 188 THR A N 1
ATOM 1464 C CA . THR A 1 188 ? 11.493 4.581 10.131 1.00 96.81 188 THR A CA 1
ATOM 1465 C C . THR A 1 188 ? 10.329 5.382 9.546 1.00 96.81 188 THR A C 1
ATOM 1467 O O . THR A 1 188 ? 10.383 6.617 9.566 1.00 96.81 188 THR A O 1
ATOM 1470 N N . LEU A 1 189 ? 9.256 4.696 9.130 1.00 97.94 189 LEU A N 1
ATOM 1471 C CA . LEU A 1 189 ? 7.921 5.296 9.001 1.00 97.94 189 LEU A CA 1
ATOM 1472 C C . LEU A 1 189 ? 7.561 6.074 10.279 1.00 97.94 189 LEU A C 1
ATOM 1474 O O . LEU A 1 189 ? 7.979 5.682 11.376 1.00 97.94 189 LEU A O 1
ATOM 1478 N N . HIS A 1 190 ? 6.793 7.156 10.130 1.00 97.88 190 HIS A N 1
ATOM 1479 C CA . HIS A 1 190 ? 6.445 8.106 11.183 1.00 97.88 190 HIS A CA 1
ATOM 1480 C C . HIS A 1 190 ? 6.170 7.438 12.548 1.00 97.88 190 HIS A C 1
ATOM 1482 O O . HIS A 1 190 ? 5.192 6.696 12.686 1.00 97.88 190 HIS A O 1
ATOM 1488 N N . PRO A 1 191 ? 6.982 7.709 13.593 1.00 97.19 191 PRO A N 1
ATOM 1489 C CA . PRO A 1 191 ? 6.884 6.993 14.866 1.00 97.19 191 PRO A CA 1
ATOM 1490 C C . PRO A 1 191 ? 5.510 7.069 15.538 1.00 97.19 191 PRO A C 1
ATOM 1492 O O . PRO A 1 191 ? 5.084 6.100 16.157 1.00 97.19 191 PRO A O 1
ATOM 1495 N N . GLU A 1 192 ? 4.787 8.187 15.407 1.00 97.56 192 GLU A N 1
ATOM 1496 C CA . GLU A 1 192 ? 3.439 8.290 15.984 1.00 97.56 192 GLU A CA 1
ATOM 1497 C C . GLU A 1 192 ? 2.416 7.428 15.248 1.00 97.56 192 GLU A C 1
ATOM 1499 O O . GLU A 1 192 ? 1.537 6.862 15.895 1.00 97.56 192 GLU A O 1
ATOM 1504 N N . LEU A 1 193 ? 2.570 7.270 13.929 1.00 98.31 193 LEU A N 1
ATOM 1505 C CA . LEU A 1 193 ? 1.733 6.376 13.136 1.00 98.31 193 LEU A CA 1
ATOM 1506 C C . LEU A 1 193 ? 2.033 4.921 13.496 1.00 98.31 193 LEU A C 1
ATOM 1508 O O . LEU A 1 193 ? 1.112 4.155 13.758 1.00 98.31 193 LEU A O 1
ATOM 1512 N N . VAL A 1 194 ? 3.313 4.556 13.611 1.00 98.44 194 VAL A N 1
ATOM 1513 C CA . VAL A 1 194 ? 3.716 3.212 14.051 1.00 98.44 194 VAL A CA 1
ATOM 1514 C C . VAL A 1 194 ? 3.153 2.900 15.440 1.00 98.44 194 VAL A C 1
ATOM 1516 O O . VAL A 1 194 ? 2.490 1.880 15.607 1.00 98.44 194 VAL A O 1
ATOM 1519 N N . SER A 1 195 ? 3.336 3.786 16.427 1.00 98.12 195 SER A N 1
ATOM 1520 C CA . SER A 1 195 ? 2.807 3.572 17.783 1.00 98.12 195 SER A CA 1
ATOM 1521 C C . SER A 1 195 ? 1.279 3.507 17.828 1.00 98.12 195 SER A C 1
ATOM 1523 O O . SER A 1 195 ? 0.717 2.735 18.602 1.00 98.12 195 SER A O 1
ATOM 1525 N N . PHE A 1 196 ? 0.594 4.298 17.001 1.00 98.50 196 PHE A N 1
ATOM 1526 C CA . PHE A 1 196 ? -0.853 4.206 16.846 1.00 98.50 196 PHE A CA 1
ATOM 1527 C C . PHE A 1 196 ? -1.269 2.834 16.301 1.00 98.50 196 PHE A C 1
ATOM 1529 O O . PHE A 1 196 ? -2.126 2.182 16.890 1.00 98.50 196 PHE A O 1
ATOM 1536 N N . LEU A 1 197 ? -0.638 2.353 15.228 1.00 98.31 197 LEU A N 1
ATOM 1537 C CA . LEU A 1 197 ? -0.943 1.047 14.634 1.00 98.31 197 LEU A CA 1
ATOM 1538 C C . LEU A 1 197 ? -0.634 -0.111 15.599 1.00 98.31 197 LEU A C 1
ATOM 1540 O O . LEU A 1 197 ? -1.395 -1.076 15.673 1.00 98.31 197 LEU A O 1
ATOM 1544 N N . GLU A 1 198 ? 0.429 -0.004 16.401 1.00 98.06 198 GLU A N 1
ATOM 1545 C CA . GLU A 1 198 ? 0.724 -0.957 17.479 1.00 98.06 198 GLU A CA 1
ATOM 1546 C C . GLU A 1 198 ? -0.382 -1.009 18.542 1.00 98.06 198 GLU A C 1
ATOM 1548 O O . GLU A 1 198 ? -0.739 -2.102 18.991 1.00 98.06 198 GLU A O 1
ATOM 1553 N N . ALA A 1 199 ? -0.962 0.138 18.910 1.00 97.69 199 ALA A N 1
ATOM 1554 C CA . ALA A 1 199 ? -2.035 0.227 19.904 1.00 97.69 199 ALA A CA 1
ATOM 1555 C C . ALA A 1 199 ? -3.364 -0.402 19.438 1.00 97.69 199 ALA A C 1
ATOM 1557 O O . ALA A 1 199 ? -4.230 -0.703 20.265 1.00 97.69 199 ALA A O 1
ATOM 1558 N N . GLN A 1 200 ? -3.520 -0.662 18.134 1.00 96.69 200 GLN A N 1
ATOM 1559 C CA . GLN A 1 200 ? -4.679 -1.390 17.606 1.00 96.69 200 GLN A CA 1
ATOM 1560 C C . GLN A 1 200 ? -4.615 -2.891 17.921 1.00 96.69 200 GLN A C 1
ATOM 1562 O O . GLN A 1 200 ? -5.644 -3.559 17.885 1.00 96.69 200 GLN A O 1
ATOM 1567 N N . GLU A 1 201 ? -3.429 -3.413 18.266 1.00 94.12 201 GLU A N 1
ATOM 1568 C CA . GLU A 1 201 ? -3.102 -4.795 18.665 1.00 94.12 201 GLU A CA 1
ATOM 1569 C C . GLU A 1 201 ? -3.346 -5.890 17.606 1.00 94.12 201 GLU A C 1
ATOM 1571 O O . GLU A 1 201 ? -2.533 -6.807 17.488 1.00 94.12 201 GLU A O 1
ATOM 1576 N N . VAL A 1 202 ? -4.419 -5.801 16.816 1.00 93.94 202 VAL A N 1
ATOM 1577 C CA . VAL A 1 202 ? -4.907 -6.878 15.938 1.00 93.94 202 VAL A CA 1
ATOM 1578 C C . VAL A 1 202 ? -3.978 -7.155 14.753 1.00 93.94 202 VAL A C 1
ATOM 1580 O O . VAL A 1 202 ? -3.750 -8.312 14.412 1.00 93.94 202 VAL A O 1
ATOM 1583 N N . GLN A 1 203 ? -3.398 -6.115 14.149 1.00 96.12 203 GLN A N 1
ATOM 1584 C CA . GLN A 1 203 ? -2.469 -6.242 13.018 1.00 96.12 203 GLN A CA 1
ATOM 1585 C C . GLN A 1 203 ? -1.096 -5.646 13.349 1.00 96.12 203 GLN A C 1
ATOM 1587 O O . GLN A 1 203 ? -0.527 -4.914 12.540 1.00 96.12 203 GLN A O 1
ATOM 1592 N N . LYS A 1 204 ? -0.566 -5.933 14.550 1.00 94.56 204 LYS A N 1
ATOM 1593 C CA . LYS A 1 204 ? 0.665 -5.312 15.070 1.00 94.56 204 LYS A CA 1
ATOM 1594 C C . LYS A 1 204 ? 1.769 -5.197 13.992 1.00 94.56 204 LYS A C 1
ATOM 1596 O O . LYS A 1 204 ? 2.206 -6.244 13.479 1.00 94.56 204 LYS A O 1
ATOM 1601 N N . PRO A 1 205 ? 2.230 -3.968 13.681 1.00 97.88 205 PRO A N 1
ATOM 1602 C CA . PRO A 1 205 ? 3.128 -3.715 12.568 1.00 97.88 205 PRO A CA 1
ATOM 1603 C C . PRO A 1 205 ? 4.528 -4.280 12.810 1.00 97.88 205 PRO A C 1
ATOM 1605 O O . PRO A 1 205 ? 4.940 -4.522 13.948 1.00 97.88 205 PRO A O 1
ATOM 1608 N N . PHE A 1 206 ? 5.274 -4.477 11.730 1.00 98.38 206 PHE A N 1
ATOM 1609 C CA . PHE A 1 206 ? 6.699 -4.778 11.779 1.00 98.38 206 PHE A CA 1
ATOM 1610 C C . PHE A 1 206 ? 7.440 -4.088 10.633 1.00 98.38 206 PHE A C 1
ATOM 1612 O O . PHE A 1 206 ? 6.864 -3.815 9.585 1.00 98.38 206 PHE A O 1
ATOM 1619 N N . TRP A 1 207 ? 8.726 -3.810 10.824 1.00 98.31 207 TRP A N 1
ATOM 1620 C CA . TRP A 1 207 ? 9.535 -3.167 9.794 1.00 98.31 207 TRP A CA 1
ATOM 1621 C C . TRP A 1 207 ? 10.227 -4.194 8.891 1.00 98.31 207 TRP A C 1
ATOM 1623 O O . TRP A 1 207 ? 10.532 -5.316 9.312 1.00 98.31 207 TRP A O 1
ATOM 1633 N N . VAL A 1 208 ? 10.539 -3.777 7.669 1.00 98.38 208 VAL A N 1
ATOM 1634 C CA . VAL A 1 208 ? 11.512 -4.409 6.771 1.00 98.38 208 VAL A CA 1
ATOM 1635 C C . VAL A 1 208 ? 12.488 -3.357 6.260 1.00 98.38 208 VAL A C 1
ATOM 1637 O O . VAL A 1 208 ? 12.210 -2.162 6.323 1.00 98.38 208 VAL A O 1
ATOM 1640 N N . ASP A 1 209 ? 13.660 -3.787 5.807 1.00 98.25 209 ASP A N 1
ATOM 1641 C CA . ASP A 1 209 ? 14.642 -2.851 5.281 1.00 98.25 209 ASP A CA 1
ATOM 1642 C C . ASP A 1 209 ? 14.282 -2.382 3.867 1.00 98.25 209 ASP A C 1
ATOM 1644 O O . ASP A 1 209 ? 14.088 -3.187 2.959 1.00 98.25 209 ASP A O 1
ATOM 1648 N N . THR A 1 210 ? 14.251 -1.067 3.692 1.00 98.19 210 THR A N 1
ATOM 1649 C CA . THR A 1 210 ? 14.043 -0.381 2.410 1.00 98.19 210 THR A CA 1
ATOM 1650 C C . THR A 1 210 ? 15.134 0.657 2.139 1.00 98.19 210 THR A C 1
ATOM 1652 O O . THR A 1 210 ? 15.040 1.439 1.194 1.00 98.19 210 THR A O 1
ATOM 1655 N N . GLY A 1 211 ? 16.213 0.665 2.936 1.00 97.06 211 GLY A N 1
ATOM 1656 C CA . GLY A 1 211 ? 17.259 1.694 2.892 1.00 97.06 211 GLY A CA 1
ATOM 1657 C C . GLY A 1 211 ? 17.994 1.816 1.557 1.00 97.06 211 GLY A C 1
ATOM 1658 O O . GLY A 1 211 ? 18.510 2.886 1.235 1.00 97.06 211 GLY A O 1
ATOM 1659 N N . PHE A 1 212 ? 17.989 0.750 0.756 1.00 96.62 212 PHE A N 1
ATOM 1660 C CA . PHE A 1 212 ? 18.633 0.693 -0.557 1.00 96.62 212 PHE A CA 1
ATOM 1661 C C . PHE A 1 212 ? 17.806 1.314 -1.696 1.00 96.62 212 PHE A C 1
ATOM 1663 O O . PHE A 1 212 ? 18.359 1.585 -2.760 1.00 96.62 212 PHE A O 1
ATOM 1670 N N . LEU A 1 213 ? 16.509 1.557 -1.491 1.00 97.94 213 LEU A N 1
ATOM 1671 C CA . LEU A 1 213 ? 15.620 2.164 -2.490 1.00 97.94 213 LEU A CA 1
ATOM 1672 C C . LEU A 1 213 ? 15.784 3.684 -2.518 1.00 97.94 213 LEU A C 1
ATOM 1674 O O . LEU A 1 213 ? 16.274 4.264 -1.558 1.00 97.94 213 LEU A O 1
ATOM 1678 N N . THR A 1 214 ? 15.383 4.370 -3.583 1.00 96.62 214 THR A N 1
ATOM 1679 C CA . THR A 1 214 ? 15.421 5.844 -3.609 1.00 96.62 214 THR A CA 1
ATOM 1680 C C . THR A 1 214 ? 14.283 6.438 -2.779 1.00 96.62 214 THR A C 1
ATOM 1682 O O . THR A 1 214 ? 14.525 7.374 -2.023 1.00 96.62 214 THR A O 1
ATOM 1685 N N . ILE A 1 215 ? 13.078 5.868 -2.873 1.00 96.88 215 ILE A N 1
ATOM 1686 C CA . ILE A 1 215 ? 11.871 6.373 -2.200 1.00 96.88 215 ILE A CA 1
ATOM 1687 C C . ILE A 1 215 ? 11.676 5.746 -0.806 1.00 96.88 215 ILE A C 1
ATOM 1689 O O . ILE A 1 215 ? 11.077 6.365 0.072 1.00 96.88 215 ILE A O 1
ATOM 1693 N N . LYS A 1 216 ? 12.313 4.591 -0.554 1.00 97.62 216 LYS A N 1
ATOM 1694 C CA . LYS A 1 216 ? 12.324 3.849 0.726 1.00 97.62 216 LYS A CA 1
ATOM 1695 C C . LYS A 1 216 ? 11.013 3.124 1.034 1.00 97.62 216 LYS A C 1
ATOM 1697 O O . LYS A 1 216 ? 10.765 2.836 2.207 1.00 97.62 216 LYS A O 1
ATOM 1702 N N . HIS A 1 217 ? 10.187 2.816 0.035 1.00 98.62 217 HIS A N 1
ATOM 1703 C CA . HIS A 1 217 ? 8.851 2.261 0.261 1.00 98.62 217 HIS A CA 1
ATOM 1704 C C . HIS A 1 217 ? 8.807 0.743 0.113 1.00 98.62 217 HIS A C 1
ATOM 1706 O O . HIS A 1 217 ? 9.607 0.126 -0.588 1.00 98.62 217 HIS A O 1
ATOM 1712 N N . VAL A 1 218 ? 7.875 0.114 0.826 1.00 98.69 218 VAL A N 1
ATOM 1713 C CA . VAL A 1 218 ? 7.702 -1.346 0.793 1.00 98.69 218 VAL A CA 1
ATOM 1714 C C . VAL A 1 218 ? 6.925 -1.831 -0.425 1.00 98.69 218 VAL A C 1
ATOM 1716 O O . VAL A 1 218 ? 7.157 -2.960 -0.869 1.00 98.69 218 VAL A O 1
ATOM 1719 N N . ASP A 1 219 ? 6.065 -0.990 -0.995 1.00 98.56 219 ASP A N 1
ATOM 1720 C CA . ASP A 1 219 ? 5.309 -1.290 -2.214 1.00 98.56 219 ASP A CA 1
ATOM 1721 C C . ASP A 1 219 ? 6.212 -1.445 -3.459 1.00 98.56 219 ASP A C 1
ATOM 1723 O O . ASP A 1 219 ? 5.814 -2.021 -4.473 1.00 98.56 219 ASP A O 1
ATOM 1727 N N . GLU A 1 220 ? 7.467 -0.992 -3.383 1.00 98.62 220 GLU A N 1
ATOM 1728 C CA . GLU A 1 220 ? 8.501 -1.198 -4.401 1.00 98.62 220 GLU A CA 1
ATOM 1729 C C . GLU A 1 220 ? 9.079 -2.629 -4.390 1.00 98.62 220 GLU A C 1
ATOM 1731 O O . GLU A 1 220 ? 9.750 -3.034 -5.347 1.00 98.62 220 GLU A O 1
ATOM 1736 N N . ILE A 1 221 ? 8.875 -3.405 -3.317 1.00 98.62 221 ILE A N 1
ATOM 1737 C CA . ILE A 1 221 ? 9.558 -4.701 -3.128 1.00 98.62 221 ILE A CA 1
ATOM 1738 C C . ILE A 1 221 ? 8.640 -5.868 -2.794 1.00 98.62 221 ILE A C 1
ATOM 1740 O O . ILE A 1 221 ? 9.017 -7.006 -3.088 1.00 98.62 221 ILE A O 1
ATOM 1744 N N . ALA A 1 222 ? 7.451 -5.625 -2.235 1.00 98.56 222 ALA A N 1
ATOM 1745 C CA . ALA A 1 222 ? 6.494 -6.679 -1.926 1.00 98.56 222 ALA A CA 1
ATOM 1746 C C . ALA A 1 222 ? 5.042 -6.272 -2.215 1.00 98.56 222 ALA A C 1
ATOM 1748 O O . ALA A 1 222 ? 4.622 -5.159 -1.933 1.00 98.56 222 ALA A O 1
ATOM 1749 N N . SER A 1 223 ? 4.255 -7.222 -2.721 1.00 98.12 223 SER A N 1
ATOM 1750 C CA . SER A 1 223 ? 2.795 -7.118 -2.834 1.00 98.12 223 SER A CA 1
ATOM 1751 C C . SER A 1 223 ? 2.168 -8.510 -2.721 1.00 98.12 223 SER A C 1
ATOM 1753 O O . SER A 1 223 ? 2.880 -9.514 -2.649 1.00 98.12 223 SER A O 1
ATOM 1755 N N . PHE A 1 224 ? 0.840 -8.618 -2.693 1.00 97.94 224 PHE A N 1
ATOM 1756 C CA . PHE A 1 224 ? 0.157 -9.893 -2.454 1.00 97.94 224 PHE A CA 1
ATOM 1757 C C . PHE A 1 224 ? -0.991 -10.142 -3.422 1.00 97.94 224 PHE A C 1
ATOM 1759 O O . PHE A 1 224 ? -1.778 -9.244 -3.710 1.00 97.94 224 PHE A O 1
ATOM 1766 N N . LEU A 1 225 ? -1.131 -11.403 -3.838 1.00 97.25 225 LEU A N 1
ATOM 1767 C CA . LEU A 1 225 ? -2.263 -11.932 -4.598 1.00 97.25 225 LEU A CA 1
ATOM 1768 C C . LEU A 1 225 ? -2.927 -13.090 -3.834 1.00 97.25 225 LEU A C 1
ATOM 1770 O O . LEU A 1 225 ? -2.260 -13.765 -3.041 1.00 97.25 225 LEU A O 1
ATOM 1774 N N . PRO A 1 226 ? -4.224 -13.365 -4.074 1.00 92.88 226 PRO A N 1
ATOM 1775 C CA . PRO A 1 226 ? -4.959 -14.385 -3.320 1.00 92.88 226 PRO A CA 1
ATOM 1776 C C . PRO A 1 226 ? -4.445 -15.818 -3.544 1.00 92.88 226 PRO A C 1
ATOM 1778 O O . PRO A 1 226 ? -4.651 -16.677 -2.691 1.00 92.88 226 PRO A O 1
ATOM 1781 N N . GLY A 1 227 ? -3.754 -16.073 -4.661 1.00 94.06 227 GLY A N 1
ATOM 1782 C CA . GLY A 1 227 ? -3.312 -17.405 -5.068 1.00 94.06 227 GLY A CA 1
ATOM 1783 C C . GLY A 1 227 ? -4.442 -18.280 -5.631 1.00 94.06 227 GLY A C 1
ATOM 1784 O O . GLY A 1 227 ? -5.586 -18.200 -5.187 1.00 94.06 227 GLY A O 1
ATOM 1785 N N . PRO A 1 228 ? -4.150 -19.161 -6.605 1.00 92.69 228 PRO A N 1
ATOM 1786 C CA . PRO A 1 228 ? -5.172 -20.001 -7.238 1.00 92.69 228 PRO A CA 1
ATOM 1787 C C . PRO A 1 228 ? -5.628 -21.188 -6.367 1.00 92.69 228 PRO A C 1
ATOM 1789 O O . PRO A 1 228 ? -6.631 -21.826 -6.671 1.00 92.69 228 PRO A O 1
ATOM 1792 N N . ASP A 1 229 ? -4.888 -21.514 -5.304 1.00 91.56 229 ASP A N 1
ATOM 1793 C CA . ASP A 1 229 ? -5.128 -22.645 -4.394 1.00 91.56 229 ASP A CA 1
ATOM 1794 C C . ASP A 1 229 ? -5.692 -22.210 -3.028 1.00 91.56 229 ASP A C 1
ATOM 1796 O O . ASP A 1 229 ? -5.693 -22.993 -2.080 1.00 91.56 229 ASP A O 1
ATOM 1800 N N . GLY A 1 230 ? -6.136 -20.953 -2.912 1.00 85.94 230 GLY A N 1
ATOM 1801 C CA . GLY A 1 230 ? -6.613 -20.361 -1.660 1.00 85.94 230 GLY A CA 1
ATOM 1802 C C . GLY A 1 230 ? -5.504 -20.018 -0.661 1.00 85.94 230 GLY A C 1
ATOM 1803 O O . GLY A 1 230 ? -5.805 -19.542 0.433 1.00 85.94 230 GLY A O 1
ATOM 1804 N N . ARG A 1 231 ? -4.227 -20.243 -1.008 1.00 92.19 231 ARG A N 1
ATOM 1805 C CA . ARG A 1 231 ? -3.084 -19.750 -0.234 1.00 92.19 231 ARG A CA 1
ATOM 1806 C C . ARG A 1 231 ? -2.567 -18.463 -0.863 1.00 92.19 231 ARG A C 1
ATOM 1808 O O . ARG A 1 231 ? -2.231 -18.446 -2.042 1.00 92.19 231 ARG A O 1
ATOM 1815 N N . THR A 1 232 ? -2.376 -17.430 -0.055 1.00 94.81 232 THR A N 1
ATOM 1816 C CA . THR A 1 232 ? -1.761 -16.171 -0.491 1.00 94.81 232 THR A CA 1
ATOM 1817 C C . THR A 1 232 ? -0.428 -16.400 -1.209 1.00 94.81 232 THR A C 1
ATOM 1819 O O . THR A 1 232 ? 0.370 -17.258 -0.810 1.00 94.81 232 THR A O 1
ATOM 1822 N N . ARG A 1 233 ? -0.177 -15.615 -2.261 1.00 97.62 233 ARG A N 1
ATOM 1823 C CA . ARG A 1 233 ? 1.124 -15.495 -2.929 1.00 97.62 233 ARG A CA 1
ATOM 1824 C C . ARG A 1 233 ? 1.707 -14.114 -2.673 1.00 97.62 233 ARG A C 1
ATOM 1826 O O . ARG A 1 233 ? 1.015 -13.117 -2.854 1.00 97.62 233 ARG A O 1
ATOM 1833 N N . MET A 1 234 ? 2.971 -14.068 -2.266 1.00 98.56 234 MET A N 1
ATOM 1834 C CA . MET A 1 234 ? 3.732 -12.830 -2.137 1.00 98.56 234 MET A CA 1
ATOM 1835 C C . MET A 1 234 ? 4.478 -12.577 -3.442 1.00 98.56 234 MET A C 1
ATOM 1837 O O . MET A 1 234 ? 5.330 -13.373 -3.837 1.00 98.56 234 MET A O 1
ATOM 1841 N N . LEU A 1 235 ? 4.148 -11.484 -4.114 1.00 98.81 235 LEU A N 1
ATOM 1842 C CA . LEU A 1 235 ? 4.942 -10.934 -5.201 1.00 98.81 235 LEU A CA 1
ATOM 1843 C C . LEU A 1 235 ? 6.171 -10.274 -4.582 1.00 98.81 235 LEU A C 1
ATOM 1845 O O . LEU A 1 235 ? 6.024 -9.499 -3.639 1.00 98.81 235 LEU A O 1
ATOM 1849 N N . PHE A 1 236 ? 7.366 -10.590 -5.072 1.00 98.88 236 PHE A N 1
ATOM 1850 C CA . PHE A 1 236 ? 8.600 -10.071 -4.484 1.00 98.88 236 PHE A CA 1
ATOM 1851 C C . PHE A 1 236 ? 9.611 -9.684 -5.557 1.00 98.88 236 PHE A C 1
ATOM 1853 O O . PHE A 1 236 ? 9.774 -10.412 -6.540 1.00 98.88 236 PHE A O 1
ATOM 1860 N N . ALA A 1 237 ? 10.292 -8.554 -5.382 1.00 98.69 237 ALA A N 1
ATOM 1861 C CA . ALA A 1 237 ? 11.292 -8.084 -6.335 1.00 98.69 237 ALA A CA 1
ATOM 1862 C C . ALA A 1 237 ? 12.490 -9.049 -6.420 1.00 98.69 237 ALA A C 1
ATOM 1864 O O . ALA A 1 237 ? 12.980 -9.556 -5.409 1.00 98.69 237 ALA A O 1
ATOM 1865 N N . ASP A 1 238 ? 12.978 -9.312 -7.634 1.00 98.62 238 ASP A N 1
ATOM 1866 C CA . ASP A 1 238 ? 14.146 -10.164 -7.870 1.00 98.62 238 ASP A CA 1
ATOM 1867 C C . ASP A 1 238 ? 14.953 -9.665 -9.077 1.00 98.62 238 ASP A C 1
ATOM 1869 O O . ASP A 1 238 ? 14.507 -9.715 -10.227 1.00 98.62 238 ASP A O 1
ATOM 1873 N N . THR A 1 239 ? 16.170 -9.194 -8.802 1.00 98.56 239 THR A N 1
ATOM 1874 C CA . THR A 1 239 ? 17.076 -8.629 -9.812 1.00 98.56 239 THR A CA 1
ATOM 1875 C C . THR A 1 239 ? 17.824 -9.703 -10.592 1.00 98.56 239 THR A C 1
ATOM 1877 O O . THR A 1 239 ? 18.229 -9.470 -11.731 1.00 98.56 239 THR A O 1
ATOM 1880 N N . ARG A 1 240 ? 17.938 -10.917 -10.038 1.00 98.12 240 ARG A N 1
ATOM 1881 C CA . ARG A 1 240 ? 18.500 -12.076 -10.751 1.00 98.12 240 ARG A CA 1
ATOM 1882 C C . ARG A 1 240 ? 17.674 -12.435 -11.979 1.00 98.12 240 ARG A C 1
ATOM 1884 O O . ARG A 1 240 ? 18.220 -12.508 -13.075 1.00 98.12 240 ARG A O 1
ATOM 1891 N N . SER A 1 241 ? 16.361 -12.596 -11.827 1.00 97.44 241 SER A N 1
ATOM 1892 C CA . SER A 1 241 ? 15.492 -12.915 -12.962 1.00 97.44 241 SER A CA 1
ATOM 1893 C C . SER A 1 241 ? 15.395 -11.775 -13.976 1.00 97.44 241 SER A C 1
ATOM 1895 O O . SER A 1 241 ? 15.237 -12.040 -15.166 1.00 97.44 241 SER A O 1
ATOM 1897 N N . ALA A 1 242 ? 15.563 -10.519 -13.552 1.00 97.56 242 ALA A N 1
ATOM 1898 C CA . ALA A 1 242 ? 15.748 -9.406 -14.479 1.00 97.56 242 ALA A CA 1
ATOM 1899 C C . ALA A 1 242 ? 17.015 -9.584 -15.336 1.00 97.56 242 ALA A C 1
ATOM 1901 O O . ALA A 1 242 ? 16.918 -9.570 -16.561 1.00 97.56 242 ALA A O 1
ATOM 1902 N N . ALA A 1 243 ? 18.171 -9.831 -14.711 1.00 97.12 243 ALA A N 1
ATOM 1903 C CA . ALA A 1 243 ? 19.444 -10.042 -15.405 1.00 97.12 243 ALA A CA 1
ATOM 1904 C C . ALA A 1 243 ? 19.424 -11.255 -16.357 1.00 97.12 243 ALA A C 1
ATOM 1906 O O . ALA A 1 243 ? 19.994 -11.197 -17.445 1.00 97.12 243 ALA A O 1
ATOM 1907 N N . GLU A 1 244 ? 18.727 -12.336 -15.995 1.00 97.50 244 GLU A N 1
ATOM 1908 C CA . GLU A 1 244 ? 18.552 -13.509 -16.864 1.00 97.50 244 GLU A CA 1
ATOM 1909 C C . GLU A 1 244 ? 17.780 -13.184 -18.154 1.00 97.50 244 GLU A C 1
ATOM 1911 O O . GLU A 1 244 ? 18.122 -13.674 -19.233 1.00 97.50 244 GLU A O 1
ATOM 1916 N N . LEU A 1 245 ? 16.735 -12.357 -18.057 1.00 97.69 245 LEU A N 1
ATOM 1917 C CA . LEU A 1 245 ? 15.848 -12.010 -19.176 1.00 97.69 245 LEU A CA 1
ATOM 1918 C C . LEU A 1 245 ? 16.351 -10.814 -19.992 1.00 97.69 245 LEU A C 1
ATOM 1920 O O . LEU A 1 245 ? 16.003 -10.667 -21.167 1.00 97.69 245 LEU A O 1
ATOM 1924 N N . ALA A 1 246 ? 17.136 -9.950 -19.359 1.00 96.94 246 ALA A N 1
ATOM 1925 C CA . ALA A 1 246 ? 17.630 -8.690 -19.883 1.00 96.94 246 ALA A CA 1
ATOM 1926 C C . ALA A 1 246 ? 19.081 -8.468 -19.409 1.00 96.94 246 ALA A C 1
ATOM 1928 O O . ALA A 1 246 ? 19.307 -7.666 -18.511 1.00 96.94 246 ALA A O 1
ATOM 1929 N N . PRO A 1 247 ? 20.090 -9.128 -20.014 1.00 95.12 247 PRO A N 1
ATOM 1930 C CA . PRO A 1 247 ? 21.476 -9.105 -19.522 1.00 95.12 247 PRO A CA 1
ATOM 1931 C C . PRO A 1 247 ? 22.101 -7.715 -19.349 1.00 95.12 247 PRO A C 1
ATOM 1933 O O . PRO A 1 247 ? 23.039 -7.552 -18.579 1.00 95.12 247 PRO A O 1
ATOM 1936 N N . GLN A 1 248 ? 21.588 -6.695 -20.040 1.00 91.62 248 GLN A N 1
ATOM 1937 C CA . GLN A 1 248 ? 22.002 -5.303 -19.856 1.00 91.62 248 GLN A CA 1
ATOM 1938 C C . GLN A 1 248 ? 21.643 -4.719 -18.481 1.00 91.62 248 GLN A C 1
ATOM 1940 O O . GLN A 1 248 ? 22.181 -3.678 -18.120 1.00 91.62 248 GLN A O 1
ATOM 1945 N N . SER A 1 249 ? 20.721 -5.345 -17.743 1.00 91.81 249 SER A N 1
ATOM 1946 C CA . SER A 1 249 ? 20.412 -4.975 -16.365 1.00 91.81 249 SER A CA 1
ATOM 1947 C C . SER A 1 249 ? 21.362 -5.617 -15.357 1.00 91.81 249 SER A C 1
ATOM 1949 O O . SER A 1 249 ? 21.300 -5.283 -14.180 1.00 91.81 249 SER A O 1
ATOM 1951 N N . ASP A 1 250 ? 22.223 -6.551 -15.763 1.00 92.12 250 ASP A N 1
ATOM 1952 C CA . ASP A 1 250 ? 23.208 -7.117 -14.846 1.00 92.12 250 ASP A CA 1
ATOM 1953 C C . ASP A 1 250 ? 24.269 -6.069 -14.476 1.00 92.12 250 ASP A C 1
ATOM 1955 O O . ASP A 1 250 ? 24.750 -5.309 -15.321 1.00 92.12 250 ASP A O 1
ATOM 1959 N N . GLY A 1 251 ? 24.637 -6.003 -13.199 1.00 90.88 251 GLY A N 1
ATOM 1960 C CA . GLY A 1 251 ? 25.567 -4.990 -12.717 1.00 90.88 251 GLY A CA 1
ATOM 1961 C C . GLY A 1 251 ? 25.697 -4.915 -11.196 1.00 90.88 251 GLY A C 1
ATOM 1962 O O . GLY A 1 251 ? 24.891 -5.487 -10.458 1.00 90.88 251 GLY A O 1
ATOM 1963 N N . PRO A 1 252 ? 26.704 -4.173 -10.698 1.00 91.88 252 PRO A N 1
ATOM 1964 C CA . PRO A 1 252 ? 27.018 -4.112 -9.271 1.00 91.88 252 PRO A CA 1
ATOM 1965 C C . PRO A 1 252 ? 25.864 -3.560 -8.422 1.00 91.88 252 PRO A C 1
ATOM 1967 O O . PRO A 1 252 ? 25.664 -4.040 -7.311 1.00 91.88 252 PRO A O 1
ATOM 1970 N N . SER A 1 253 ? 25.080 -2.606 -8.944 1.00 92.06 253 SER A N 1
ATOM 1971 C CA . SER A 1 253 ? 23.915 -2.057 -8.234 1.00 92.06 253 SER A CA 1
ATOM 1972 C C . SER A 1 253 ? 22.847 -3.124 -8.001 1.00 92.06 253 SER A C 1
ATOM 1974 O O . SER A 1 253 ? 22.402 -3.326 -6.876 1.00 92.06 253 SER A O 1
ATOM 1976 N N . ASN A 1 254 ? 22.477 -3.871 -9.044 1.00 96.38 254 ASN A N 1
ATOM 1977 C CA . ASN A 1 254 ? 21.471 -4.924 -8.928 1.00 96.38 254 ASN A CA 1
ATOM 1978 C C . ASN A 1 254 ? 21.949 -6.106 -8.083 1.00 96.38 254 ASN A C 1
ATOM 1980 O O . ASN A 1 254 ? 21.141 -6.688 -7.363 1.00 96.38 254 ASN A O 1
ATOM 1984 N N . ALA A 1 255 ? 23.244 -6.432 -8.124 1.00 97.19 255 ALA A N 1
ATOM 1985 C CA . ALA A 1 255 ? 23.831 -7.438 -7.244 1.00 97.19 255 ALA A CA 1
ATOM 1986 C C . ALA A 1 255 ? 23.759 -7.015 -5.764 1.00 97.19 255 ALA A C 1
ATOM 1988 O O . ALA A 1 255 ? 23.361 -7.815 -4.918 1.00 97.19 255 ALA A O 1
ATOM 1989 N N . ALA A 1 256 ? 24.077 -5.752 -5.456 1.00 96.75 256 ALA A N 1
ATOM 1990 C CA . ALA A 1 256 ? 23.960 -5.208 -4.103 1.00 96.75 256 ALA A CA 1
ATOM 1991 C C . ALA A 1 256 ? 22.497 -5.161 -3.626 1.00 96.75 256 ALA A C 1
ATOM 1993 O O . ALA A 1 256 ? 22.194 -5.588 -2.510 1.00 96.75 256 ALA A O 1
ATOM 1994 N N . ASN A 1 257 ? 21.573 -4.725 -4.487 1.00 97.62 257 ASN A N 1
ATOM 1995 C CA . ASN A 1 257 ? 20.146 -4.710 -4.166 1.00 97.62 257 ASN A CA 1
ATOM 1996 C C . ASN A 1 257 ? 19.597 -6.126 -3.973 1.00 97.62 257 ASN A C 1
ATOM 1998 O O . ASN A 1 257 ? 18.789 -6.341 -3.075 1.00 97.62 257 ASN A O 1
ATOM 2002 N N . GLN A 1 258 ? 20.075 -7.118 -4.733 1.00 98.50 258 GLN A N 1
ATOM 2003 C CA . GLN A 1 258 ? 19.684 -8.510 -4.516 1.00 98.50 258 GLN A CA 1
ATOM 2004 C C . GLN A 1 258 ? 20.092 -9.020 -3.135 1.00 98.50 258 GLN A C 1
ATOM 2006 O O . GLN A 1 258 ? 19.317 -9.734 -2.506 1.00 98.50 258 GLN A O 1
ATOM 2011 N N . GLU A 1 259 ? 21.284 -8.658 -2.652 1.00 97.81 259 GLU A N 1
ATOM 2012 C CA . GLU A 1 259 ? 21.729 -9.032 -1.307 1.00 97.81 259 GLU A CA 1
ATOM 2013 C C . GLU A 1 259 ? 20.806 -8.433 -0.234 1.00 97.81 259 GLU A C 1
ATOM 2015 O O . GLU A 1 259 ? 20.462 -9.107 0.740 1.00 97.81 259 GLU A O 1
ATOM 2020 N N . ARG A 1 260 ? 20.370 -7.178 -0.415 1.00 97.75 260 ARG A N 1
ATOM 2021 C CA . ARG A 1 260 ? 19.397 -6.537 0.485 1.00 97.75 260 ARG A CA 1
ATOM 2022 C C . ARG A 1 260 ? 18.033 -7.224 0.403 1.00 97.75 260 ARG A C 1
ATOM 2024 O O . ARG A 1 260 ? 17.491 -7.584 1.442 1.00 97.75 260 ARG A O 1
ATOM 2031 N N . LEU A 1 261 ? 17.530 -7.505 -0.800 1.00 98.69 261 LEU A N 1
ATOM 2032 C CA . LEU A 1 261 ? 16.277 -8.239 -1.019 1.00 98.69 261 LEU A CA 1
ATOM 2033 C C . LEU A 1 261 ? 16.302 -9.639 -0.386 1.00 98.69 261 LEU A C 1
ATOM 2035 O O . LEU A 1 261 ? 15.329 -10.042 0.248 1.00 98.69 261 LEU A O 1
ATOM 2039 N N . ASP A 1 262 ? 17.419 -10.363 -0.485 1.00 98.62 262 ASP A N 1
ATOM 2040 C CA . ASP A 1 262 ? 17.573 -11.678 0.144 1.00 98.62 262 ASP A CA 1
ATOM 2041 C C . ASP A 1 262 ? 17.525 -11.573 1.684 1.00 98.62 262 ASP A C 1
ATOM 2043 O O . ASP A 1 262 ? 16.892 -12.408 2.334 1.00 98.62 262 ASP A O 1
ATOM 2047 N N . LYS A 1 263 ? 18.117 -10.524 2.282 1.00 98.44 263 LYS A N 1
ATOM 2048 C CA . LYS A 1 263 ? 18.006 -10.246 3.731 1.00 98.44 263 LYS A CA 1
ATOM 2049 C C . LYS A 1 263 ? 16.593 -9.839 4.143 1.00 98.44 263 LYS A C 1
ATOM 2051 O O . LYS A 1 263 ? 16.136 -10.246 5.209 1.00 98.44 263 LYS A O 1
ATOM 2056 N N . VAL A 1 264 ? 15.884 -9.072 3.317 1.00 98.69 264 VAL A N 1
ATOM 2057 C CA . VAL A 1 264 ? 14.474 -8.733 3.563 1.00 98.69 264 VAL A CA 1
ATOM 2058 C C . VAL A 1 264 ? 13.606 -9.993 3.542 1.00 98.69 264 VAL A C 1
ATOM 2060 O O . VAL A 1 264 ? 12.730 -10.153 4.393 1.00 98.69 264 VAL A O 1
ATOM 2063 N N . LEU A 1 265 ? 13.867 -10.921 2.619 1.00 98.81 265 LEU A N 1
ATOM 2064 C CA . LEU A 1 265 ? 13.075 -12.139 2.463 1.00 98.81 265 LEU A CA 1
ATOM 2065 C C . LEU A 1 265 ? 13.363 -13.189 3.548 1.00 98.81 265 LEU A C 1
ATOM 2067 O O . LEU A 1 265 ? 12.430 -13.694 4.179 1.00 98.81 265 LEU A O 1
ATOM 2071 N N . HIS A 1 266 ? 14.642 -13.503 3.777 1.00 98.62 266 HIS A N 1
ATOM 2072 C CA . HIS A 1 266 ? 15.083 -14.619 4.629 1.00 98.62 266 HIS A CA 1
ATOM 2073 C C . HIS A 1 266 ? 15.606 -14.190 6.007 1.00 98.62 266 HIS A C 1
ATOM 2075 O O . HIS A 1 266 ? 15.875 -15.041 6.855 1.00 98.62 266 HIS A O 1
ATOM 2081 N N . GLY A 1 267 ? 15.752 -12.886 6.231 1.00 98.06 267 GLY A N 1
ATOM 2082 C CA . GLY A 1 267 ? 16.296 -12.321 7.455 1.00 98.06 267 GLY A CA 1
ATOM 2083 C C . GLY A 1 267 ? 17.801 -12.083 7.391 1.00 98.06 267 GLY A C 1
ATOM 2084 O O . GLY A 1 267 ? 18.529 -12.620 6.555 1.00 98.06 267 GLY A O 1
ATOM 2085 N N . GLY A 1 268 ? 18.284 -11.242 8.300 1.00 96.81 268 GLY A N 1
ATOM 2086 C CA . GLY A 1 268 ? 19.689 -10.867 8.364 1.00 96.81 268 GLY A CA 1
ATOM 2087 C C . GLY A 1 268 ? 19.965 -9.731 9.338 1.00 96.81 268 GLY A C 1
ATOM 2088 O O . GLY A 1 268 ? 19.058 -9.202 9.986 1.00 96.81 268 GLY A O 1
ATOM 2089 N N . SER A 1 269 ? 21.242 -9.368 9.426 1.00 95.94 269 SER A N 1
ATOM 2090 C CA . SER A 1 269 ? 21.719 -8.212 10.186 1.00 95.94 269 SER A CA 1
ATOM 2091 C C . SER A 1 269 ? 22.071 -7.061 9.252 1.00 95.94 269 SER A C 1
ATOM 2093 O O . SER A 1 269 ? 22.589 -7.276 8.150 1.00 95.94 269 SER A O 1
ATOM 2095 N N . TYR A 1 270 ? 21.827 -5.846 9.727 1.00 94.31 270 TYR A N 1
ATOM 2096 C CA . TYR A 1 270 ? 22.005 -4.612 8.972 1.00 94.31 270 TYR A CA 1
ATOM 2097 C C . TYR A 1 270 ? 23.132 -3.752 9.558 1.00 94.31 270 TYR A C 1
ATOM 2099 O O . TYR A 1 270 ? 23.506 -3.946 10.719 1.00 94.31 270 TYR A O 1
ATOM 2107 N N . PRO A 1 271 ? 23.684 -2.794 8.787 1.00 85.50 271 PRO A N 1
ATOM 2108 C CA . PRO A 1 271 ? 24.751 -1.913 9.264 1.00 85.50 271 PRO A CA 1
ATOM 2109 C C . PRO A 1 271 ? 24.418 -1.132 10.545 1.00 85.50 271 PRO A C 1
ATOM 2111 O O . PRO A 1 271 ? 25.331 -0.849 11.317 1.00 85.50 271 PRO A O 1
ATOM 2114 N N . SER A 1 272 ? 23.137 -0.855 10.827 1.00 86.25 272 SER A N 1
ATOM 2115 C CA . SER A 1 272 ? 22.700 -0.255 12.101 1.00 86.25 272 SER A CA 1
ATOM 2116 C C . SER A 1 272 ? 22.958 -1.123 13.339 1.00 86.25 272 SER A C 1
ATOM 2118 O O . SER A 1 272 ? 22.819 -0.642 14.461 1.00 86.25 272 SER A O 1
ATOM 2120 N N . GLY A 1 273 ? 23.305 -2.402 13.168 1.00 90.19 273 GLY A N 1
ATOM 2121 C CA . GLY A 1 273 ? 23.397 -3.386 14.250 1.00 90.19 273 GLY A CA 1
ATOM 2122 C C . GLY A 1 273 ? 22.060 -4.055 14.586 1.00 90.19 273 GLY A C 1
ATOM 2123 O O . GLY A 1 273 ? 22.021 -4.956 15.423 1.00 90.19 273 GLY A O 1
ATOM 2124 N N . GLU A 1 274 ? 20.973 -3.657 13.924 1.00 93.50 274 GLU A N 1
ATOM 2125 C CA . GLU A 1 274 ? 19.674 -4.314 14.043 1.00 93.50 274 GLU A CA 1
ATOM 2126 C C . GLU A 1 274 ? 19.629 -5.608 13.224 1.00 93.50 274 GLU A C 1
ATOM 2128 O O . GLU A 1 274 ? 20.345 -5.779 12.234 1.00 93.50 274 GLU A O 1
ATOM 2133 N N . SER A 1 275 ? 18.757 -6.528 13.632 1.00 95.62 275 SER A N 1
ATOM 2134 C CA . SER A 1 275 ? 18.477 -7.756 12.889 1.00 95.62 275 SER A CA 1
ATOM 2135 C C . SER A 1 275 ? 16.984 -7.897 12.651 1.00 95.62 275 SER A C 1
ATOM 2137 O O . SER A 1 275 ? 16.171 -7.447 13.460 1.00 95.62 275 SER A O 1
ATOM 2139 N N . ASN A 1 276 ? 16.636 -8.516 11.529 1.00 97.31 276 ASN A N 1
ATOM 2140 C CA . ASN A 1 276 ? 15.262 -8.803 11.152 1.00 97.31 276 ASN A CA 1
ATOM 2141 C C . ASN A 1 276 ? 15.135 -10.292 10.805 1.00 97.31 276 ASN A C 1
ATOM 2143 O O . ASN A 1 276 ? 16.000 -10.804 10.093 1.00 97.31 276 ASN A O 1
ATOM 2147 N N . PRO A 1 277 ? 14.086 -10.992 11.265 1.00 97.75 277 PRO A N 1
ATOM 2148 C CA . PRO A 1 277 ? 13.873 -12.399 10.924 1.00 97.75 277 PRO A CA 1
ATOM 2149 C C . PRO A 1 277 ? 13.456 -12.638 9.460 1.00 97.75 277 PRO A C 1
ATOM 2151 O O . PRO A 1 277 ? 13.478 -13.782 9.018 1.00 97.75 277 PRO A O 1
ATOM 2154 N N . GLY A 1 278 ? 13.111 -11.591 8.704 1.00 98.19 278 GLY A N 1
ATOM 2155 C CA . GLY A 1 278 ? 12.725 -11.673 7.294 1.00 98.19 278 GLY A CA 1
ATOM 2156 C C . GLY A 1 278 ? 11.235 -11.929 7.082 1.00 98.19 278 GLY A C 1
ATOM 2157 O O . GLY A 1 278 ? 10.537 -12.432 7.966 1.00 98.19 278 GLY A O 1
ATOM 2158 N N . LEU A 1 279 ? 10.733 -11.573 5.900 1.00 98.44 279 LEU A N 1
ATOM 2159 C CA . LEU A 1 279 ? 9.313 -11.678 5.554 1.00 98.44 279 LEU A CA 1
ATOM 2160 C C . LEU A 1 279 ? 8.771 -13.101 5.713 1.00 98.44 279 LEU A C 1
ATOM 2162 O O . LEU A 1 279 ? 7.702 -13.273 6.294 1.00 98.44 279 LEU A O 1
ATOM 2166 N N . LEU A 1 280 ? 9.511 -14.125 5.275 1.00 98.19 280 LEU A N 1
ATOM 2167 C CA . LEU A 1 280 ? 9.042 -15.512 5.370 1.00 98.19 280 LEU A CA 1
ATOM 2168 C C . LEU A 1 280 ? 8.755 -15.922 6.818 1.00 98.19 280 LEU A C 1
ATOM 2170 O O . LEU A 1 280 ? 7.683 -16.448 7.117 1.00 98.19 280 LEU A O 1
ATOM 2174 N N . ALA A 1 281 ? 9.680 -15.623 7.733 1.00 97.38 281 ALA A N 1
ATOM 2175 C CA . ALA A 1 281 ? 9.527 -15.960 9.142 1.00 97.38 281 ALA A CA 1
ATOM 2176 C C . ALA A 1 281 ? 8.451 -15.106 9.833 1.00 97.38 281 ALA A C 1
ATOM 2178 O O . ALA A 1 281 ? 7.670 -15.636 10.621 1.00 97.38 281 ALA A O 1
ATOM 2179 N N . GLN A 1 282 ? 8.375 -13.803 9.535 1.00 96.81 282 GLN A N 1
ATOM 2180 C CA . GLN A 1 282 ? 7.396 -12.898 10.161 1.00 96.81 282 GLN A CA 1
ATOM 2181 C C . GLN A 1 282 ? 5.953 -13.151 9.734 1.00 96.81 282 GLN A C 1
ATOM 2183 O O . GLN A 1 282 ? 5.029 -12.827 10.488 1.00 96.81 282 GLN A O 1
ATOM 2188 N N . LEU A 1 283 ? 5.775 -13.696 8.530 1.00 96.62 283 LEU A N 1
ATOM 2189 C CA . LEU A 1 283 ? 4.478 -13.963 7.918 1.00 96.62 283 LEU A CA 1
ATOM 2190 C C . LEU A 1 283 ? 4.098 -15.449 7.951 1.00 96.62 283 LEU A C 1
ATOM 2192 O O . LEU A 1 283 ? 2.980 -15.801 7.585 1.00 96.62 283 LEU A O 1
ATOM 2196 N N . GLY A 1 284 ? 5.008 -16.330 8.380 1.00 95.69 284 GLY A N 1
ATOM 2197 C CA . GLY A 1 284 ? 4.783 -17.776 8.353 1.00 95.69 284 GLY A CA 1
ATOM 2198 C C . GLY A 1 284 ? 4.588 -18.323 6.935 1.00 95.69 284 GLY A C 1
ATOM 2199 O O . GLY A 1 284 ? 3.820 -19.264 6.743 1.00 95.69 284 GLY A O 1
ATOM 2200 N N . LEU A 1 285 ? 5.245 -17.712 5.946 1.00 96.12 285 LEU A N 1
ATOM 2201 C CA . LEU A 1 285 ? 5.180 -18.109 4.541 1.00 96.12 285 LEU A CA 1
ATOM 2202 C C . LEU A 1 285 ? 6.311 -19.078 4.195 1.00 96.12 285 LEU A C 1
ATOM 2204 O O . LEU A 1 285 ? 7.413 -19.000 4.738 1.00 96.12 285 LEU A O 1
ATOM 2208 N N . SER A 1 286 ? 6.046 -19.967 3.243 1.00 95.69 286 SER A N 1
ATOM 2209 C CA . SER A 1 286 ? 7.055 -20.829 2.628 1.00 95.69 286 SER A CA 1
ATOM 2210 C C . SER A 1 286 ? 7.527 -20.282 1.278 1.00 95.69 286 SER A C 1
ATOM 2212 O O . SER A 1 286 ? 6.832 -19.508 0.621 1.00 95.69 286 SER A O 1
ATOM 2214 N N . GLU A 1 287 ? 8.705 -20.723 0.829 1.00 97.38 287 GLU A N 1
ATOM 2215 C CA . GLU A 1 287 ? 9.306 -20.317 -0.455 1.00 97.38 287 GLU A CA 1
ATOM 2216 C C . GLU A 1 287 ? 8.374 -20.524 -1.660 1.00 97.38 287 GLU A C 1
ATOM 2218 O O . GLU A 1 287 ? 8.360 -19.714 -2.580 1.00 97.38 287 GLU A O 1
ATOM 2223 N N . ASP A 1 288 ? 7.553 -21.583 -1.667 1.00 96.00 288 ASP A N 1
ATOM 2224 C CA . ASP A 1 288 ? 6.612 -21.856 -2.764 1.00 96.00 288 ASP A CA 1
ATOM 2225 C C . ASP A 1 288 ? 5.455 -20.846 -2.850 1.00 96.00 288 ASP A C 1
ATOM 2227 O O . ASP A 1 288 ? 4.739 -20.812 -3.856 1.00 96.00 288 ASP A O 1
ATOM 2231 N N . GLN A 1 289 ? 5.276 -20.016 -1.818 1.00 97.31 289 GLN A N 1
ATOM 2232 C CA . GLN A 1 289 ? 4.337 -18.898 -1.821 1.00 97.31 289 GLN A CA 1
ATOM 2233 C C . GLN A 1 289 ? 4.964 -17.596 -2.336 1.00 97.31 289 GLN A C 1
ATOM 2235 O O . GLN A 1 289 ? 4.235 -16.621 -2.519 1.00 97.31 289 GLN A O 1
ATOM 2240 N N . VAL A 1 290 ? 6.273 -17.569 -2.606 1.00 98.56 290 VAL A N 1
ATOM 2241 C CA . VAL A 1 290 ? 6.970 -16.399 -3.151 1.00 98.56 290 VAL A CA 1
ATOM 2242 C C . VAL A 1 290 ? 7.006 -16.476 -4.671 1.00 98.56 290 VAL A C 1
ATOM 2244 O O . VAL A 1 290 ? 7.543 -17.409 -5.269 1.00 98.56 290 VAL A O 1
ATOM 2247 N N . VAL A 1 291 ? 6.465 -15.450 -5.314 1.00 98.62 291 VAL A N 1
ATOM 2248 C CA . VAL A 1 291 ? 6.540 -15.250 -6.757 1.00 98.62 291 VAL A CA 1
ATOM 2249 C C . VAL A 1 291 ? 7.499 -14.100 -7.015 1.00 98.62 291 VAL A C 1
ATOM 2251 O O . VAL A 1 291 ? 7.146 -12.927 -6.930 1.00 98.62 291 VAL A O 1
ATOM 2254 N N . LYS A 1 292 ? 8.745 -14.463 -7.316 1.00 98.69 292 LYS A N 1
ATOM 2255 C CA . LYS A 1 292 ? 9.803 -13.519 -7.679 1.00 98.69 292 LYS A CA 1
ATOM 2256 C C . LYS A 1 292 ? 9.449 -12.849 -9.002 1.00 98.69 292 LYS A C 1
ATOM 2258 O O . LYS A 1 292 ? 9.182 -13.564 -9.962 1.00 98.69 292 LYS A O 1
ATOM 2263 N N . LEU A 1 293 ? 9.443 -11.527 -9.093 1.00 98.81 293 LEU A N 1
ATOM 2264 C CA . LEU A 1 293 ? 9.182 -10.786 -10.330 1.00 98.81 293 LEU A CA 1
ATOM 2265 C C . LEU A 1 293 ? 10.469 -10.106 -10.823 1.00 98.81 293 LEU A C 1
ATOM 2267 O O . LEU A 1 293 ? 11.254 -9.650 -9.992 1.00 98.81 293 LEU A O 1
ATOM 2271 N N . PRO A 1 294 ? 10.701 -10.038 -12.148 1.00 98.56 294 PRO A N 1
ATOM 2272 C CA . PRO A 1 294 ? 11.915 -9.445 -12.701 1.00 98.56 294 PRO A CA 1
ATOM 2273 C C . PRO A 1 294 ? 11.902 -7.921 -12.525 1.00 98.56 294 PRO A C 1
ATOM 2275 O O . PRO A 1 294 ? 11.260 -7.186 -13.279 1.00 98.56 294 PRO A O 1
ATOM 2278 N N . VAL A 1 295 ? 12.639 -7.452 -11.522 1.00 98.31 295 VAL A N 1
ATOM 2279 C CA . VAL A 1 295 ? 12.765 -6.035 -11.164 1.00 98.31 295 VAL A CA 1
ATOM 2280 C C . VAL A 1 295 ? 14.222 -5.625 -11.308 1.00 98.31 295 VAL A C 1
ATOM 2282 O O . VAL A 1 295 ? 15.106 -6.345 -10.866 1.00 98.31 295 VAL A O 1
ATOM 2285 N N . SER A 1 296 ? 14.494 -4.475 -11.918 1.00 97.62 296 SER A N 1
ATOM 2286 C CA . SER A 1 296 ? 15.855 -3.953 -12.046 1.00 97.62 296 SER A CA 1
ATOM 2287 C C . SER A 1 296 ? 15.938 -2.520 -11.550 1.00 97.62 296 SER A C 1
ATOM 2289 O O . SER A 1 296 ? 15.006 -1.740 -11.758 1.00 97.62 296 SER A O 1
ATOM 2291 N N . TYR A 1 297 ? 17.081 -2.179 -10.960 1.00 96.81 297 TYR A N 1
ATOM 2292 C CA . TYR A 1 297 ? 17.372 -0.883 -10.369 1.00 96.81 297 TYR A CA 1
ATOM 2293 C C . TYR A 1 297 ? 18.642 -0.252 -10.958 1.00 96.81 297 TYR A C 1
ATOM 2295 O O . TYR A 1 297 ? 19.592 -0.960 -11.299 1.00 96.81 297 TYR A O 1
ATOM 2303 N N . ASP A 1 298 ? 18.672 1.078 -11.009 1.00 94.06 298 ASP A N 1
ATOM 2304 C CA . ASP A 1 298 ? 19.891 1.884 -11.126 1.00 94.06 298 ASP A CA 1
ATOM 2305 C C . ASP A 1 298 ? 20.045 2.704 -9.838 1.00 94.06 298 ASP A C 1
ATOM 2307 O O . ASP A 1 298 ? 19.240 3.582 -9.523 1.00 94.06 298 ASP A O 1
ATOM 2311 N N . GLY A 1 299 ? 21.013 2.335 -8.999 1.00 94.62 299 GLY A N 1
ATOM 2312 C CA . GLY A 1 299 ? 21.003 2.740 -7.597 1.00 94.62 299 GLY A CA 1
ATOM 2313 C C . GLY A 1 299 ? 19.758 2.190 -6.895 1.00 94.62 299 GLY A C 1
ATOM 2314 O O . GLY A 1 299 ? 19.614 0.975 -6.758 1.00 94.62 299 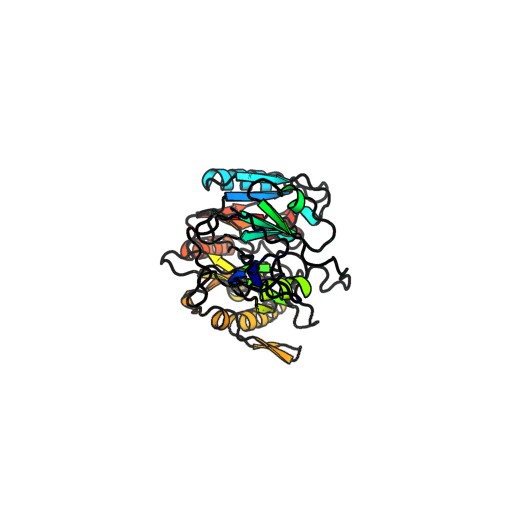GLY A O 1
ATOM 2315 N N . GLY A 1 300 ? 18.871 3.085 -6.459 1.00 94.25 300 GLY A N 1
ATOM 2316 C CA . GLY A 1 300 ? 17.665 2.752 -5.699 1.00 94.25 300 GLY A CA 1
ATOM 2317 C C . GLY A 1 300 ? 16.342 2.888 -6.456 1.00 94.25 300 GLY A C 1
ATOM 2318 O O . GLY A 1 300 ? 15.309 2.607 -5.862 1.00 94.25 300 GLY A O 1
ATOM 2319 N N . HIS A 1 301 ? 16.339 3.309 -7.725 1.00 94.81 301 HIS A N 1
ATOM 2320 C CA . HIS A 1 301 ? 15.110 3.483 -8.510 1.00 94.81 301 HIS A CA 1
ATOM 2321 C C . HIS A 1 301 ? 15.042 2.488 -9.668 1.00 94.81 301 HIS A C 1
ATOM 2323 O O . HIS A 1 301 ? 16.068 2.021 -10.164 1.00 94.81 301 HIS A O 1
ATOM 2329 N N . ASN A 1 302 ? 13.830 2.153 -10.108 1.00 96.56 302 ASN A N 1
ATOM 2330 C CA . ASN A 1 302 ? 13.628 1.168 -11.162 1.00 96.56 302 ASN A CA 1
ATOM 2331 C C . ASN A 1 302 ? 13.989 1.698 -12.557 1.00 96.56 302 ASN A C 1
ATOM 2333 O O . ASN A 1 302 ? 13.679 2.840 -12.886 1.00 96.56 302 ASN A O 1
ATOM 2337 N N . ILE A 1 303 ? 14.584 0.853 -13.409 1.00 96.25 303 ILE A N 1
ATOM 2338 C CA . ILE A 1 303 ? 14.919 1.218 -14.806 1.00 96.25 303 ILE A CA 1
ATOM 2339 C C . ILE A 1 303 ? 13.784 0.938 -15.808 1.00 96.25 303 ILE A C 1
ATOM 2341 O O . ILE A 1 303 ? 13.822 1.407 -16.943 1.00 96.25 303 ILE A O 1
ATOM 2345 N N . TRP A 1 304 ? 12.789 0.157 -15.393 1.00 97.94 304 TRP A N 1
ATOM 2346 C CA . TRP A 1 304 ? 11.533 -0.101 -16.096 1.00 97.94 304 TRP A CA 1
ATOM 2347 C C . TRP A 1 304 ? 10.415 -0.268 -15.077 1.00 97.94 304 TRP A C 1
ATOM 2349 O O . TRP A 1 304 ? 10.701 -0.490 -13.900 1.00 97.94 304 TRP A O 1
ATOM 2359 N N . SER A 1 305 ? 9.163 -0.219 -15.526 1.00 98.56 305 SER A N 1
ATOM 2360 C CA . SER A 1 305 ? 8.022 -0.265 -14.619 1.00 98.56 305 SER A CA 1
ATOM 2361 C C . SER A 1 305 ? 8.031 -1.481 -13.708 1.00 98.56 305 SER A C 1
ATOM 2363 O O . SER A 1 305 ? 8.132 -2.620 -14.171 1.00 98.56 305 SER A O 1
ATOM 2365 N N . ASN A 1 306 ? 7.941 -1.235 -12.403 1.00 98.56 306 ASN A N 1
ATOM 2366 C CA . ASN A 1 306 ? 8.072 -2.269 -11.394 1.00 98.56 306 ASN A CA 1
ATOM 2367 C C . ASN A 1 306 ? 6.773 -3.087 -11.272 1.00 98.56 306 ASN A C 1
ATOM 2369 O O . ASN A 1 306 ? 5.766 -2.564 -10.796 1.00 98.56 306 ASN A O 1
ATOM 2373 N N . PRO A 1 307 ? 6.773 -4.383 -11.633 1.00 98.50 307 PRO A N 1
ATOM 2374 C CA . PRO A 1 307 ? 5.578 -5.218 -11.552 1.00 98.50 307 PRO A CA 1
ATOM 2375 C C . PRO A 1 307 ? 5.136 -5.566 -10.129 1.00 98.50 307 PRO A C 1
ATOM 2377 O O . PRO A 1 307 ? 4.015 -6.041 -9.943 1.00 98.50 307 PRO A O 1
ATOM 2380 N N . VAL A 1 308 ? 5.990 -5.355 -9.124 1.00 98.62 308 VAL A N 1
ATOM 2381 C CA . VAL A 1 308 ? 5.592 -5.495 -7.720 1.00 98.62 308 VAL A CA 1
ATOM 2382 C C . VAL A 1 308 ? 4.729 -4.311 -7.282 1.00 98.62 308 VAL A C 1
ATOM 2384 O O . VAL A 1 308 ? 3.740 -4.517 -6.584 1.00 98.62 308 VAL A O 1
ATOM 2387 N N . ASN A 1 309 ? 5.036 -3.112 -7.786 1.00 98.69 309 ASN A N 1
ATOM 2388 C CA . ASN A 1 309 ? 4.287 -1.876 -7.568 1.00 98.69 309 ASN A CA 1
ATOM 2389 C C . ASN A 1 309 ? 3.038 -1.823 -8.480 1.00 98.69 309 ASN A C 1
ATOM 2391 O O . ASN A 1 309 ? 2.859 -0.943 -9.326 1.00 98.69 309 ASN A O 1
ATOM 2395 N N . SER A 1 310 ? 2.186 -2.841 -8.338 1.00 98.06 310 SER A N 1
ATOM 2396 C CA . SER A 1 310 ? 0.991 -3.085 -9.147 1.00 98.06 310 SER A CA 1
ATOM 2397 C C . SER A 1 310 ? -0.288 -3.082 -8.309 1.00 98.06 310 SER A C 1
ATOM 2399 O O . SER A 1 310 ? -0.284 -3.310 -7.098 1.00 98.06 310 SER A O 1
ATOM 2401 N N . VAL A 1 311 ? -1.419 -2.844 -8.969 1.00 98.25 311 VAL A N 1
ATOM 2402 C CA . VAL A 1 311 ? -2.740 -2.802 -8.327 1.00 98.25 311 VAL A CA 1
ATOM 2403 C C . VAL A 1 311 ? -3.534 -4.041 -8.699 1.00 98.25 311 VAL A C 1
ATOM 2405 O O . VAL A 1 311 ? -3.599 -4.418 -9.869 1.00 98.25 311 VAL A O 1
ATOM 2408 N N . TYR A 1 312 ? -4.195 -4.652 -7.718 1.00 97.94 312 TYR A N 1
ATOM 2409 C CA . TYR A 1 312 ? -5.112 -5.760 -7.964 1.00 97.94 312 TYR A CA 1
ATOM 2410 C C . TYR A 1 312 ? -6.579 -5.299 -7.968 1.00 97.94 312 TYR A C 1
ATOM 2412 O O . TYR A 1 312 ? -7.115 -4.846 -6.952 1.00 97.94 312 TYR A O 1
ATOM 2420 N N . LEU A 1 313 ? -7.246 -5.454 -9.115 1.00 98.19 313 LEU A N 1
ATOM 2421 C CA . LEU A 1 313 ? -8.645 -5.093 -9.356 1.00 98.19 313 LEU A CA 1
ATOM 2422 C C . LEU A 1 313 ? -9.477 -6.352 -9.621 1.00 98.19 313 LEU A C 1
ATOM 2424 O O . LEU A 1 313 ? -9.685 -6.747 -10.765 1.00 98.19 313 LEU A O 1
ATOM 2428 N N . ASN A 1 314 ? -9.952 -6.999 -8.553 1.00 97.62 314 ASN A N 1
ATOM 2429 C CA . ASN A 1 314 ? -10.957 -8.074 -8.610 1.00 97.62 314 ASN A CA 1
ATOM 2430 C C . ASN A 1 314 ? -10.639 -9.214 -9.603 1.00 97.62 314 ASN A C 1
ATOM 2432 O O . ASN A 1 314 ? -11.545 -9.795 -10.194 1.00 97.62 314 ASN A O 1
ATOM 2436 N N . GLY A 1 315 ? -9.357 -9.546 -9.775 1.00 97.50 315 GLY A N 1
ATOM 2437 C CA . GLY A 1 315 ? -8.875 -10.560 -10.720 1.00 97.50 315 GLY A CA 1
ATOM 2438 C C . GLY A 1 315 ? -7.883 -10.010 -11.742 1.00 97.50 315 GLY A C 1
ATOM 2439 O O . GLY A 1 315 ? -7.058 -10.769 -12.244 1.00 97.50 315 GLY A O 1
ATOM 2440 N N . ILE A 1 316 ? -7.908 -8.705 -12.008 1.00 98.62 316 ILE A N 1
ATOM 2441 C CA . ILE A 1 316 ? -6.986 -8.044 -12.932 1.00 98.62 316 ILE A CA 1
ATOM 2442 C C . ILE A 1 316 ? -5.770 -7.537 -12.150 1.00 98.62 316 ILE A C 1
ATOM 2444 O O . ILE A 1 316 ? -5.918 -6.722 -11.242 1.00 98.62 316 ILE A O 1
ATOM 2448 N N . ALA A 1 317 ? -4.569 -7.993 -12.500 1.00 98.56 317 ALA A N 1
ATOM 2449 C CA . ALA A 1 317 ? -3.321 -7.383 -12.048 1.00 98.56 317 ALA A CA 1
ATOM 2450 C C . ALA A 1 317 ? -2.920 -6.268 -13.025 1.00 98.56 317 ALA A C 1
ATOM 2452 O O . ALA A 1 317 ? -2.650 -6.528 -14.200 1.00 98.56 317 ALA A O 1
ATOM 2453 N N . LEU A 1 318 ? -2.902 -5.029 -12.538 1.00 98.56 318 LEU A N 1
ATOM 2454 C CA . LEU A 1 318 ? -2.599 -3.831 -13.311 1.00 98.56 318 LEU A CA 1
ATOM 2455 C C . LEU A 1 318 ? -1.169 -3.366 -13.032 1.00 98.56 318 LEU A C 1
ATOM 2457 O O . LEU A 1 318 ? -0.856 -2.970 -11.910 1.00 98.56 318 LEU A O 1
ATOM 2461 N N . THR A 1 319 ? -0.309 -3.404 -14.047 1.00 98.62 319 THR A N 1
ATOM 2462 C CA . THR A 1 319 ? 1.114 -3.046 -13.943 1.00 98.62 319 THR A CA 1
ATOM 2463 C C . THR A 1 319 ? 1.540 -2.111 -15.077 1.00 98.62 319 THR A C 1
ATOM 2465 O O . THR A 1 319 ? 0.827 -1.980 -16.065 1.00 98.62 319 THR A O 1
ATOM 2468 N N . GLY A 1 320 ? 2.678 -1.434 -14.945 1.00 98.44 320 GLY A N 1
ATOM 2469 C CA . GLY A 1 320 ? 3.191 -0.504 -15.955 1.00 98.44 320 GLY A CA 1
ATOM 2470 C C . GLY A 1 320 ? 3.940 -1.191 -17.101 1.00 98.44 320 GLY A C 1
ATOM 2471 O O . GLY A 1 320 ? 4.524 -2.258 -16.898 1.00 98.44 320 GLY A O 1
ATOM 2472 N N . ASP A 1 321 ? 3.953 -0.590 -18.296 1.00 97.81 321 ASP A N 1
ATOM 2473 C CA . ASP A 1 321 ? 4.747 -1.054 -19.452 1.00 97.81 321 ASP A CA 1
ATOM 2474 C C . ASP A 1 321 ? 6.023 -0.252 -19.726 1.00 97.81 321 ASP A C 1
ATOM 2476 O O . ASP A 1 321 ? 6.837 -0.655 -20.570 1.00 97.81 321 ASP A O 1
ATOM 2480 N N . ARG A 1 322 ? 6.224 0.876 -19.044 1.00 98.06 322 ARG A N 1
ATOM 2481 C CA . ARG A 1 322 ? 7.279 1.816 -19.402 1.00 98.06 322 ARG A CA 1
ATOM 2482 C C . ARG A 1 322 ? 8.666 1.169 -19.306 1.00 98.06 322 ARG A C 1
ATOM 2484 O O . ARG A 1 322 ? 9.093 0.664 -18.272 1.00 98.06 322 ARG A O 1
ATOM 2491 N N . HIS A 1 323 ? 9.387 1.198 -20.430 1.00 97.81 323 HIS A N 1
ATOM 2492 C CA . HIS A 1 323 ? 10.723 0.611 -20.637 1.00 97.81 323 HIS A CA 1
ATOM 2493 C C . HIS A 1 323 ? 10.829 -0.909 -20.428 1.00 97.81 323 HIS A C 1
ATOM 2495 O O . HIS A 1 323 ? 11.935 -1.444 -20.520 1.00 97.81 323 HIS A O 1
ATOM 2501 N N . VAL A 1 324 ? 9.725 -1.629 -20.197 1.00 98.12 324 VAL A N 1
ATOM 2502 C CA . VAL A 1 324 ? 9.759 -3.069 -19.909 1.00 98.12 324 VAL A CA 1
ATOM 2503 C C . VAL A 1 324 ? 10.157 -3.848 -21.173 1.00 98.12 324 VAL A C 1
ATOM 2505 O O . VAL A 1 324 ? 9.434 -3.825 -22.175 1.00 98.12 324 VAL A O 1
ATOM 2508 N N . PRO A 1 325 ? 11.285 -4.589 -21.176 1.00 98.12 325 PRO A N 1
ATOM 2509 C CA . PRO A 1 325 ? 11.670 -5.390 -22.334 1.00 98.12 325 PRO A CA 1
ATOM 2510 C C . PRO A 1 325 ? 10.636 -6.479 -22.640 1.00 98.12 325 PRO A C 1
ATOM 2512 O O . PRO A 1 325 ? 10.095 -7.109 -21.737 1.00 98.12 325 PRO A O 1
ATOM 2515 N N . ALA A 1 326 ? 10.426 -6.806 -23.917 1.00 97.94 326 ALA A N 1
ATOM 2516 C CA . ALA A 1 326 ? 9.396 -7.775 -24.313 1.00 97.94 326 ALA A CA 1
ATOM 2517 C C . ALA A 1 326 ? 9.555 -9.171 -23.671 1.00 97.94 326 ALA A C 1
ATOM 2519 O O . ALA A 1 326 ? 8.564 -9.861 -23.444 1.00 97.94 326 ALA A O 1
ATOM 2520 N N . ALA A 1 327 ? 10.788 -9.617 -23.398 1.00 98.12 327 ALA A N 1
ATOM 2521 C CA . ALA A 1 327 ? 11.031 -10.874 -22.683 1.00 98.12 327 ALA A CA 1
ATOM 2522 C C . ALA A 1 327 ? 10.626 -10.790 -21.204 1.00 98.12 327 ALA A C 1
ATOM 2524 O O . ALA A 1 327 ? 10.023 -11.726 -20.687 1.00 98.12 327 ALA A O 1
ATOM 2525 N N . VAL A 1 328 ? 10.901 -9.650 -20.569 1.00 98.62 328 VAL A N 1
ATOM 2526 C CA . VAL A 1 328 ? 10.532 -9.349 -19.182 1.00 98.62 328 VAL A CA 1
ATOM 2527 C C . VAL A 1 328 ? 9.011 -9.247 -19.050 1.00 98.62 328 VAL A C 1
ATOM 2529 O O . VAL A 1 328 ? 8.446 -9.899 -18.181 1.00 98.62 328 VAL A O 1
ATOM 2532 N N . ALA A 1 329 ? 8.333 -8.538 -19.960 1.00 98.69 329 ALA A N 1
ATOM 2533 C CA . ALA A 1 329 ? 6.872 -8.407 -19.962 1.00 98.69 329 ALA A CA 1
ATOM 2534 C C . ALA A 1 329 ? 6.157 -9.770 -20.027 1.00 98.69 329 ALA A C 1
ATOM 2536 O O . ALA A 1 329 ? 5.254 -10.032 -19.235 1.00 98.69 329 ALA A O 1
ATOM 2537 N N . ARG A 1 330 ? 6.608 -10.677 -20.910 1.00 98.69 330 ARG A N 1
ATOM 2538 C CA . ARG A 1 330 ? 6.048 -12.040 -21.003 1.00 98.69 330 ARG A CA 1
ATOM 2539 C C . ARG A 1 330 ? 6.235 -12.844 -19.719 1.00 98.69 330 ARG A C 1
ATOM 2541 O O . ARG A 1 330 ? 5.345 -13.599 -19.338 1.00 98.69 330 ARG A O 1
ATOM 2548 N N . GLU A 1 331 ? 7.385 -12.704 -19.064 1.00 98.75 331 GLU A N 1
ATOM 2549 C CA . GLU A 1 331 ? 7.636 -13.404 -17.805 1.00 98.75 331 GLU A CA 1
ATOM 2550 C C . GLU A 1 331 ? 6.804 -12.818 -16.657 1.00 98.75 331 GLU A C 1
ATOM 2552 O O . GLU A 1 331 ? 6.249 -13.574 -15.863 1.00 98.75 331 GLU A O 1
ATOM 2557 N N . ILE A 1 332 ? 6.673 -11.488 -16.585 1.00 98.81 332 ILE A N 1
ATOM 2558 C CA . ILE A 1 332 ? 5.796 -10.807 -15.621 1.00 98.81 332 ILE A CA 1
ATOM 2559 C C . ILE A 1 332 ? 4.370 -11.338 -15.753 1.00 98.81 332 ILE A C 1
ATOM 2561 O O . ILE A 1 332 ? 3.794 -11.789 -14.764 1.00 98.81 332 ILE A O 1
ATOM 2565 N N . GLU A 1 333 ? 3.827 -11.343 -16.972 1.00 98.88 333 GLU A N 1
ATOM 2566 C CA . GLU A 1 333 ? 2.487 -11.856 -17.255 1.00 98.88 333 GLU A CA 1
ATOM 2567 C C . GLU A 1 333 ? 2.335 -13.309 -16.786 1.00 98.88 333 GLU A C 1
ATOM 2569 O O . GLU A 1 333 ? 1.445 -13.623 -15.994 1.00 98.88 333 GLU A O 1
ATOM 2574 N N . ALA A 1 334 ? 3.252 -14.192 -17.193 1.00 98.81 334 ALA A N 1
ATOM 2575 C CA . ALA A 1 334 ? 3.210 -15.602 -16.817 1.00 98.81 334 ALA A CA 1
ATOM 2576 C C . ALA A 1 334 ? 3.255 -15.813 -15.292 1.00 98.81 334 ALA A C 1
ATOM 2578 O O . ALA A 1 334 ? 2.534 -16.662 -14.754 1.00 98.81 334 ALA A O 1
ATOM 2579 N N . ARG A 1 335 ? 4.085 -15.043 -14.578 1.00 98.69 335 ARG A N 1
ATOM 2580 C CA . ARG A 1 335 ? 4.236 -15.149 -13.121 1.00 98.69 335 ARG A CA 1
ATOM 2581 C C . ARG A 1 335 ? 3.032 -14.594 -12.370 1.00 98.69 335 ARG A C 1
ATOM 2583 O O . ARG A 1 335 ? 2.595 -15.241 -11.423 1.00 98.69 335 ARG A O 1
ATOM 2590 N N . LEU A 1 336 ? 2.463 -13.469 -12.800 1.00 98.69 336 LEU A N 1
ATOM 2591 C CA . LEU A 1 336 ? 1.262 -12.890 -12.187 1.00 98.69 336 LEU A CA 1
ATOM 2592 C C . LEU A 1 336 ? 0.030 -13.785 -12.390 1.00 98.69 336 LEU A C 1
ATOM 2594 O O . LEU A 1 336 ? -0.704 -14.037 -11.433 1.00 98.69 336 LEU A O 1
ATOM 2598 N N . LEU A 1 337 ? -0.149 -14.357 -13.586 1.00 98.44 337 LEU A N 1
ATOM 2599 C CA . LEU A 1 337 ? -1.206 -15.343 -13.841 1.00 98.44 337 LEU A CA 1
ATOM 2600 C C . LEU A 1 337 ? -1.040 -16.577 -12.941 1.00 98.44 337 LEU A C 1
ATOM 2602 O O . LEU A 1 337 ? -1.980 -17.014 -12.277 1.00 98.44 337 LEU A O 1
ATOM 2606 N N . LYS A 1 338 ? 0.185 -17.109 -12.830 1.00 97.12 338 LYS A 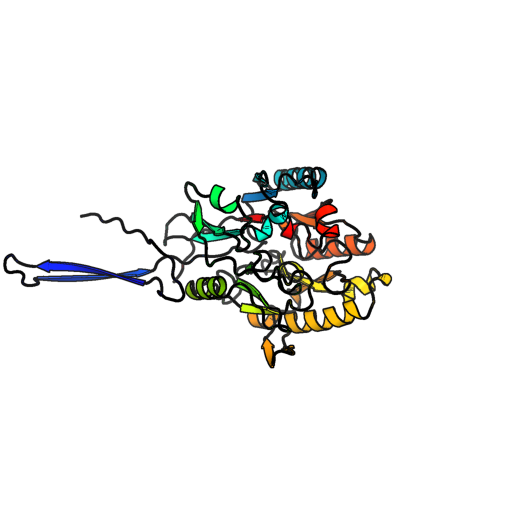N 1
ATOM 2607 C CA . LYS A 1 338 ? 0.489 -18.228 -11.920 1.00 97.12 338 LYS A CA 1
ATOM 2608 C C . LYS A 1 338 ? 0.268 -17.866 -10.444 1.00 97.12 338 LYS A C 1
ATOM 2610 O O . LYS A 1 338 ? -0.081 -18.737 -9.647 1.00 97.12 338 LYS A O 1
ATOM 2615 N N . ALA A 1 339 ? 0.480 -16.605 -10.079 1.00 97.31 339 ALA A N 1
ATOM 2616 C CA . ALA A 1 339 ? 0.296 -16.084 -8.730 1.00 97.31 339 ALA A CA 1
ATOM 2617 C C . ALA A 1 339 ? -1.181 -15.879 -8.348 1.00 97.31 339 ALA A C 1
ATOM 2619 O O . ALA A 1 339 ? -1.469 -15.644 -7.175 1.00 97.31 339 ALA A O 1
ATOM 2620 N N . GLY A 1 340 ? -2.113 -16.019 -9.296 1.00 96.44 340 GLY A N 1
ATOM 2621 C CA . GLY A 1 340 ? -3.554 -15.974 -9.046 1.00 96.44 340 GLY A CA 1
ATOM 2622 C C . GLY A 1 340 ? -4.281 -14.791 -9.680 1.00 96.44 340 GLY A C 1
ATOM 2623 O O . GLY A 1 340 ? -5.465 -14.621 -9.402 1.00 96.44 340 GLY A O 1
ATOM 2624 N N . ALA A 1 341 ? -3.621 -13.988 -10.520 1.00 97.94 341 ALA A N 1
ATOM 2625 C CA . ALA A 1 341 ? -4.334 -13.054 -11.385 1.00 97.94 341 ALA A CA 1
ATOM 2626 C C . ALA A 1 341 ? -5.130 -13.828 -12.451 1.00 97.94 341 ALA A C 1
ATOM 2628 O O . ALA A 1 341 ? -4.631 -14.790 -13.035 1.00 97.94 341 ALA A O 1
ATOM 2629 N N . ALA A 1 342 ? -6.364 -13.406 -12.714 1.00 97.81 342 ALA A N 1
ATOM 2630 C CA . ALA A 1 342 ? -7.169 -13.906 -13.827 1.00 97.81 342 ALA A CA 1
ATOM 2631 C C . ALA A 1 342 ? -6.751 -13.257 -15.155 1.00 97.81 342 ALA A C 1
ATOM 2633 O O . ALA A 1 342 ? -6.803 -13.893 -16.205 1.00 97.81 342 ALA A O 1
ATOM 2634 N N . GLU A 1 343 ? -6.318 -12.000 -15.089 1.00 98.44 343 GLU A N 1
ATOM 2635 C CA . GLU A 1 343 ? -5.843 -11.217 -16.221 1.00 98.44 343 GLU A CA 1
ATOM 2636 C C . GLU A 1 343 ? -4.677 -10.331 -15.773 1.00 98.44 343 GLU A C 1
ATOM 2638 O O . GLU A 1 343 ? -4.639 -9.873 -14.630 1.00 98.44 343 GLU A O 1
ATOM 2643 N N . VAL A 1 344 ? -3.732 -10.071 -16.674 1.00 98.75 344 VAL A N 1
ATOM 2644 C CA . VAL A 1 344 ? -2.667 -9.085 -16.472 1.00 98.75 344 VAL A CA 1
ATOM 2645 C C . VAL A 1 344 ? -2.828 -8.010 -17.531 1.00 98.75 344 VAL A C 1
ATOM 2647 O O . VAL A 1 344 ? -2.876 -8.322 -18.720 1.00 98.75 344 VAL A O 1
ATOM 2650 N N . ARG A 1 345 ? -2.890 -6.745 -17.114 1.00 98.62 345 ARG A N 1
ATOM 2651 C CA . ARG A 1 345 ? -2.897 -5.611 -18.041 1.00 98.62 345 ARG A CA 1
ATOM 2652 C C . ARG A 1 345 ? -1.721 -4.707 -17.766 1.00 98.62 345 ARG A C 1
ATOM 2654 O O . ARG A 1 345 ? -1.475 -4.305 -16.629 1.00 98.62 345 ARG A O 1
ATOM 2661 N N . PHE A 1 346 ? -1.043 -4.371 -18.849 1.00 98.69 346 PHE A N 1
ATOM 2662 C CA . PHE A 1 346 ? 0.006 -3.380 -18.854 1.00 98.69 346 PHE A CA 1
ATOM 2663 C C . PHE A 1 346 ? -0.576 -2.017 -19.252 1.00 98.69 346 PHE A C 1
ATOM 2665 O O . PHE A 1 346 ? -1.301 -1.924 -20.246 1.00 98.69 346 PHE A O 1
ATOM 2672 N N . VAL A 1 347 ? -0.285 -0.979 -18.471 1.00 98.50 347 VAL A N 1
ATOM 2673 C CA . VAL A 1 347 ? -0.766 0.393 -18.685 1.00 98.50 347 VAL A CA 1
ATOM 2674 C C . VAL A 1 347 ? 0.398 1.365 -18.871 1.00 98.50 347 VAL A C 1
ATOM 2676 O O . VAL A 1 347 ? 1.500 1.127 -18.383 1.00 98.50 347 VAL A O 1
ATOM 2679 N N . ASP A 1 348 ? 0.134 2.468 -19.568 1.00 97.31 348 ASP A N 1
ATOM 2680 C CA . ASP A 1 348 ? 1.085 3.545 -19.833 1.00 97.31 348 ASP A CA 1
ATOM 2681 C C . ASP A 1 348 ? 1.285 4.379 -18.566 1.00 97.31 348 ASP A C 1
ATOM 2683 O O . ASP A 1 348 ? 0.584 5.364 -18.317 1.00 97.31 348 ASP A O 1
ATOM 2687 N N . ASP A 1 349 ? 2.243 3.958 -17.748 1.00 97.56 349 ASP A N 1
ATOM 2688 C CA . ASP A 1 349 ? 2.668 4.651 -16.541 1.00 97.56 349 ASP A CA 1
ATOM 2689 C C . ASP A 1 349 ? 3.897 5.543 -16.781 1.00 97.56 349 ASP A C 1
ATOM 2691 O O . ASP A 1 349 ? 4.583 5.886 -15.822 1.00 97.56 349 ASP A O 1
ATOM 2695 N N . GLU A 1 350 ? 4.163 5.977 -18.028 1.00 96.56 350 GLU A N 1
ATOM 2696 C CA . GLU A 1 350 ? 5.367 6.737 -18.414 1.00 96.56 350 GLU A CA 1
ATOM 2697 C C . GLU A 1 350 ? 5.708 7.859 -17.426 1.00 96.56 350 GLU A C 1
ATOM 2699 O O . GLU A 1 350 ? 6.848 7.982 -16.983 1.00 96.56 350 GLU A O 1
ATOM 2704 N N . ARG A 1 351 ? 4.716 8.676 -17.053 1.00 95.06 351 ARG A N 1
ATOM 2705 C CA . ARG A 1 351 ? 4.938 9.817 -16.152 1.00 95.06 351 ARG A CA 1
ATOM 2706 C C . ARG A 1 351 ? 5.288 9.425 -14.732 1.00 95.06 351 ARG A C 1
ATOM 2708 O O . ARG A 1 351 ? 5.931 10.221 -14.056 1.00 95.06 351 ARG A O 1
ATOM 2715 N N . TYR A 1 352 ? 4.856 8.260 -14.289 1.00 97.44 352 TYR A N 1
ATOM 2716 C CA . TYR A 1 352 ? 5.154 7.761 -12.960 1.00 97.44 352 TYR A CA 1
ATOM 2717 C C . TYR A 1 352 ? 6.526 7.089 -12.974 1.00 97.44 352 TYR A C 1
ATOM 2719 O O . TYR A 1 352 ? 7.395 7.491 -12.202 1.00 97.44 352 TYR A O 1
ATOM 2727 N N . GLN A 1 353 ? 6.771 6.183 -13.928 1.00 97.62 353 GLN A N 1
ATOM 2728 C CA . GLN A 1 353 ? 8.035 5.451 -14.028 1.00 97.62 353 GLN A CA 1
ATOM 2729 C C . GLN A 1 353 ? 9.224 6.389 -14.263 1.00 97.62 353 GLN A C 1
ATOM 2731 O O . GLN A 1 353 ? 10.258 6.253 -13.613 1.00 97.62 353 GLN A O 1
ATOM 2736 N N . ASP A 1 354 ? 9.074 7.394 -15.131 1.00 95.88 354 ASP A N 1
ATOM 2737 C CA . ASP A 1 354 ? 10.129 8.383 -15.384 1.00 95.88 354 ASP A CA 1
ATOM 2738 C C . ASP A 1 354 ? 10.351 9.337 -14.174 1.00 95.88 354 ASP A C 1
ATOM 2740 O O . ASP A 1 354 ? 11.266 10.159 -14.206 1.00 95.88 354 ASP A O 1
ATOM 2744 N N . ASN A 1 355 ? 9.539 9.236 -13.108 1.00 95.81 355 ASN A N 1
ATOM 2745 C CA . ASN A 1 355 ? 9.661 9.990 -11.851 1.00 95.81 355 ASN A CA 1
ATOM 2746 C C . ASN A 1 355 ? 9.679 9.082 -10.599 1.00 95.81 355 ASN A C 1
ATOM 2748 O O . ASN A 1 355 ? 9.290 9.527 -9.521 1.00 95.81 355 ASN A O 1
ATOM 2752 N N . TYR A 1 356 ? 10.164 7.843 -10.738 1.00 95.94 356 TYR A N 1
ATOM 2753 C CA . TYR A 1 356 ? 10.438 6.911 -9.632 1.00 95.94 356 TYR A CA 1
ATOM 2754 C C . TYR A 1 356 ? 9.211 6.356 -8.884 1.00 95.94 356 TYR A C 1
ATOM 2756 O O . TYR A 1 356 ? 9.295 6.086 -7.691 1.00 95.94 356 TYR A O 1
ATOM 2764 N N . GLY A 1 357 ? 8.089 6.138 -9.571 1.00 96.88 357 GLY A N 1
ATOM 2765 C CA . GLY A 1 357 ? 6.982 5.335 -9.038 1.00 96.88 357 GLY A CA 1
ATOM 2766 C C . GLY A 1 357 ? 6.206 4.622 -10.143 1.00 96.88 357 GLY A C 1
ATOM 2767 O O . GLY A 1 357 ? 6.477 4.830 -11.320 1.00 96.88 357 GLY A O 1
ATOM 2768 N N . ASN A 1 358 ? 5.232 3.780 -9.802 1.00 98.25 358 ASN A N 1
ATOM 2769 C CA . ASN A 1 358 ? 4.460 3.027 -10.800 1.00 98.25 358 ASN A CA 1
ATOM 2770 C C . ASN A 1 358 ? 2.957 3.072 -10.512 1.00 98.25 358 ASN A C 1
ATOM 2772 O O . ASN A 1 358 ? 2.450 4.013 -9.901 1.00 98.25 358 ASN A O 1
ATOM 2776 N N . VAL A 1 359 ? 2.222 2.085 -11.029 1.00 98.62 359 VAL A N 1
ATOM 2777 C CA . VAL A 1 359 ? 0.758 2.035 -11.004 1.00 98.62 359 VAL A CA 1
ATOM 2778 C C . VAL A 1 359 ? 0.221 2.059 -9.576 1.00 98.62 359 VAL A C 1
ATOM 2780 O O . VAL A 1 359 ? -0.765 2.755 -9.326 1.00 98.62 359 VAL A O 1
ATOM 2783 N N . HIS A 1 360 ? 0.865 1.344 -8.649 1.00 98.75 360 HIS A N 1
ATOM 2784 C CA . HIS A 1 360 ? 0.474 1.375 -7.244 1.00 98.75 360 HIS A CA 1
ATOM 2785 C C . HIS A 1 360 ? 0.695 2.771 -6.658 1.00 98.75 360 HIS A C 1
ATOM 2787 O O . HIS A 1 360 ? -0.285 3.391 -6.267 1.00 98.75 360 HIS A O 1
ATOM 2793 N N . CYS A 1 361 ? 1.900 3.351 -6.757 1.00 98.25 361 CYS A N 1
ATOM 2794 C CA . CYS A 1 361 ? 2.173 4.716 -6.270 1.00 98.25 361 CYS A CA 1
ATOM 2795 C C . CYS A 1 361 ? 1.191 5.771 -6.827 1.00 98.25 361 CYS A C 1
ATOM 2797 O O . CYS A 1 361 ? 0.797 6.723 -6.148 1.00 98.25 361 CYS A O 1
ATOM 2799 N N . ALA A 1 362 ? 0.804 5.620 -8.096 1.00 98.12 362 ALA A N 1
ATOM 2800 C CA . ALA A 1 362 ? -0.061 6.537 -8.833 1.00 98.12 362 ALA A CA 1
ATOM 2801 C C . ALA A 1 362 ? -1.539 6.502 -8.413 1.00 98.12 362 ALA A C 1
ATOM 2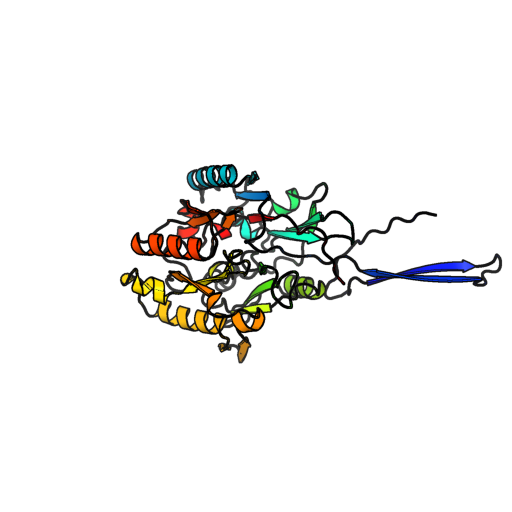803 O O . ALA A 1 362 ? -2.306 7.400 -8.781 1.00 98.12 362 ALA A O 1
ATOM 2804 N N . THR A 1 363 ? -1.961 5.458 -7.703 1.00 98.75 363 THR A N 1
ATOM 2805 C CA . THR A 1 363 ? -3.366 5.192 -7.386 1.00 98.75 363 THR A CA 1
ATOM 2806 C C . THR A 1 363 ? -3.544 4.880 -5.905 1.00 98.75 363 THR A C 1
ATOM 2808 O O . THR A 1 363 ? -2.581 4.784 -5.169 1.00 98.75 363 THR A O 1
ATOM 2811 N N . ASN A 1 364 ? -4.780 4.801 -5.430 1.00 98.69 364 ASN A N 1
ATOM 2812 C CA . ASN A 1 364 ? -5.095 4.280 -4.099 1.00 98.69 364 ASN A CA 1
ATOM 2813 C C . ASN A 1 364 ? -6.451 3.573 -4.190 1.00 98.69 364 ASN A C 1
ATOM 2815 O O . ASN A 1 364 ? -7.186 3.778 -5.158 1.00 98.69 364 ASN A O 1
ATOM 2819 N N . THR A 1 365 ? -6.820 2.736 -3.230 1.00 98.56 365 THR A N 1
ATOM 2820 C CA . THR A 1 365 ? -8.048 1.941 -3.324 1.00 98.56 365 THR A CA 1
ATOM 2821 C C . THR A 1 365 ? -8.874 1.983 -2.054 1.00 98.56 365 THR A C 1
ATOM 2823 O O . THR A 1 365 ? -8.359 1.963 -0.946 1.00 98.56 365 THR A O 1
ATOM 2826 N N . LEU A 1 366 ? -10.195 1.959 -2.223 1.00 98.38 366 LEU A N 1
ATOM 2827 C CA . LEU A 1 366 ? -11.112 1.584 -1.156 1.00 98.38 366 LEU A CA 1
ATOM 2828 C C . LEU A 1 366 ? -11.547 0.143 -1.394 1.00 98.38 366 LEU A C 1
ATOM 2830 O O . LEU A 1 366 ? -12.200 -0.180 -2.395 1.00 98.38 366 LEU A O 1
ATOM 2834 N N . LYS A 1 367 ? -11.166 -0.726 -0.461 1.00 97.88 367 LYS A N 1
ATOM 2835 C CA . LYS A 1 367 ? -11.441 -2.162 -0.502 1.00 97.88 367 LYS A CA 1
ATOM 2836 C C . LYS A 1 367 ? -12.673 -2.519 0.330 1.00 97.88 367 LYS A C 1
ATOM 2838 O O . LYS A 1 367 ? -13.129 -1.764 1.187 1.00 97.88 367 LYS A O 1
ATOM 2843 N N . GLU A 1 368 ? -13.240 -3.679 0.049 1.00 96.00 368 GLU A N 1
ATOM 2844 C CA . GLU A 1 368 ? -14.351 -4.263 0.788 1.00 96.00 368 GLU A CA 1
ATOM 2845 C C . GLU A 1 368 ? -13.859 -4.913 2.089 1.00 96.00 368 GLU A C 1
ATOM 2847 O O . GLU A 1 368 ? -13.052 -5.844 2.026 1.00 96.00 368 GLU A O 1
ATOM 2852 N N . PRO A 1 369 ? -14.335 -4.458 3.263 1.00 93.25 369 PRO A N 1
ATOM 2853 C CA . PRO A 1 369 ? -14.054 -5.143 4.515 1.00 93.25 369 PRO A CA 1
ATOM 2854 C C . PRO A 1 369 ? -14.689 -6.543 4.528 1.00 93.25 369 PRO A C 1
ATOM 2856 O O . PRO A 1 369 ? -15.785 -6.711 3.987 1.00 93.25 369 PRO A O 1
ATOM 2859 N N . PRO A 1 370 ? -14.048 -7.547 5.150 1.00 86.00 370 PRO A N 1
ATOM 2860 C CA . PRO A 1 370 ? -14.618 -8.885 5.265 1.00 86.00 370 PRO A CA 1
ATOM 2861 C C . PRO A 1 370 ? -15.909 -8.880 6.097 1.00 86.00 370 PRO A C 1
ATOM 2863 O O . PRO A 1 370 ? -16.045 -8.128 7.064 1.00 86.00 370 PRO A O 1
ATOM 2866 N N . GLU A 1 371 ? -16.853 -9.758 5.754 1.00 73.31 371 GLU A N 1
ATOM 2867 C CA . GLU A 1 371 ? -18.080 -9.936 6.533 1.00 73.31 371 GLU A CA 1
ATOM 2868 C C . GLU A 1 371 ? -17.785 -10.583 7.899 1.00 73.31 371 GLU A C 1
ATOM 2870 O O . GLU A 1 371 ? -17.068 -11.578 7.992 1.00 73.31 371 GLU A O 1
ATOM 2875 N N . GLY A 1 372 ? -18.386 -10.043 8.965 1.00 62.53 372 GLY A N 1
ATOM 2876 C CA . GLY A 1 372 ? -18.429 -10.700 10.276 1.00 62.53 372 GLY A CA 1
ATOM 2877 C C . GLY A 1 372 ? -17.103 -10.756 11.040 1.00 62.53 372 GLY A C 1
ATOM 2878 O O . GLY A 1 372 ? -16.794 -11.786 11.640 1.00 62.53 372 GLY A O 1
ATOM 2879 N N . ALA A 1 373 ? -16.322 -9.672 11.061 1.00 56.12 373 ALA A N 1
ATOM 2880 C CA . ALA A 1 373 ? -15.090 -9.656 11.836 1.00 56.12 373 ALA A CA 1
ATOM 2881 C C . ALA A 1 373 ? -15.365 -9.846 13.345 1.00 56.12 373 ALA A C 1
ATOM 2883 O O . ALA A 1 373 ? -16.149 -9.123 13.963 1.00 56.12 373 ALA A O 1
ATOM 2884 N N . SER A 1 374 ? -14.704 -10.844 13.933 1.00 55.75 374 SER A N 1
ATOM 2885 C CA . SER A 1 374 ? -14.660 -11.073 15.376 1.00 55.75 374 SER A CA 1
ATOM 2886 C C . SER A 1 374 ? -13.281 -10.670 15.884 1.00 55.75 374 SER A C 1
ATOM 2888 O O . SER A 1 374 ? -12.280 -11.246 15.464 1.00 55.75 374 SER A O 1
ATOM 2890 N N . TYR A 1 375 ? -13.244 -9.690 16.785 1.00 63.53 375 TYR A N 1
ATOM 2891 C CA . TYR A 1 375 ? -12.023 -9.122 17.374 1.00 63.53 375 TYR A CA 1
ATOM 2892 C C . TYR A 1 375 ? -11.715 -9.687 18.766 1.00 63.53 375 TYR A C 1
ATOM 2894 O O . TYR A 1 375 ? -11.148 -8.981 19.601 1.00 63.53 375 TYR A O 1
ATOM 2902 N N . GLN A 1 376 ? -12.183 -10.912 19.037 1.00 47.88 376 GLN A N 1
ATOM 2903 C CA . GLN A 1 376 ? -11.989 -11.586 20.323 1.00 47.88 376 GLN A CA 1
ATOM 2904 C C . GLN A 1 376 ? -10.581 -12.140 20.481 1.00 47.88 376 GLN A C 1
ATOM 2906 O O . GLN A 1 376 ? -10.114 -12.819 19.538 1.00 47.88 376 GLN A O 1
#

Radius of gyration: 22.0 Å; chains: 1; bounding box: 60×44×76 Å